Protein AF-A0A958JJ68-F1 (afdb_monomer)

Sequence (465 aa):
MRAERMTPLLAILLGLFVGRVLGQLLVSLWEPSFLPPFEQWQSGTISYPSLLAIQCLLIFAGAHVLRRAQAQSLPKRPLWGYGLVLLSSVYAACTLLRAISYLAYLHGIIATPVMPAWVPIPFHFVIAGFILVTGQLLLRCERRTLSLLPLLFLLHGCALPSYYLETQTSLAPATNRFVTEEHFSLPTADRILLRGRVYRPMFKEKVPSILIRAPFPDGPKTEAMVQGIGRLWARRGYAVVVQGTRGTLGSEGSVDELFVHERADGLSLLAWVEQQPFYNGRLFTWGGSYFAYTQWALADDPRIDGMISQIGSDDFYPVLHPGNTFALESGLFWALRRGWTLPPPQTVAAEAAQWPTIPTAAASFLEEWKHHRTDETYWQKRRAIPASESAAPALIMGGWFDPFLEQQIAQYRQLRASSVARVSRNSRLVVGPWTHAASVAMPEGVLPRSYRIASIQPAIEWFAM

Mean predicted aligned error: 15.81 Å

Secondary structure (DSSP, 8-state):
--HHHHHHHHHHHHHHHHHHHHHHHHHHHH--TTS--GGGTS-SSS-HHHHHHHHHHHHHHHHHHHHHHHTT-PPP-HHHHHHHHHHHHHHHHHHHHHHHHHHHHHTTSSSS-SS-----HHHHHHHHHHHHHHHHHHHT--S-----HHHHHHHHTTTHHHHHHHHHHTPPP----EEEEEEEEEE-TT--EEEEEEEEESS-SSEEEEEEEE---SSHHHHHHHHHHHHHHHTTT-EEEEEE-TTSTT-SS-TTSTTTSHHHHHHHHHHHHHTSTTEEEEEEEEEETHHHHHHHTTTT-TT--EEEEES--S-SHHHHSGGGS--HHHHHHHHHHTT-----HHHHHHHHTTTTPPPGGGHHHHHHHHHTTT-HHHHHTT----GGG-SS-EEEEEETT-TTHHHHHHHHHHHHH-S-HHHHHH-EEEEESEETTEE---GGG--PPPHHHHTHHHHHHHHH-

Solvent-accessible surface area (backbone atoms only — not comparable to full-atom values): 25166 Å² total; per-residue (Å²): 141,55,68,80,60,49,48,58,51,47,50,51,35,50,48,54,52,50,52,48,54,51,49,48,52,50,31,70,76,63,62,50,89,92,53,78,62,56,74,61,72,40,62,75,85,61,57,65,70,61,50,50,52,52,49,51,51,51,51,52,54,48,52,53,52,50,52,29,49,73,68,70,63,63,66,80,37,54,72,61,10,53,51,30,38,51,51,19,52,54,52,39,48,52,51,47,52,35,49,52,29,43,48,33,28,78,69,65,76,34,98,66,37,63,76,74,64,60,55,60,64,72,58,54,49,39,52,24,49,43,39,31,54,52,10,44,60,21,50,66,67,87,71,94,75,82,72,62,64,74,60,57,51,71,74,54,67,85,57,50,77,62,52,50,55,31,68,75,51,79,44,79,74,72,75,47,58,58,48,74,50,80,66,49,76,45,72,41,98,88,67,42,43,36,16,26,37,39,20,33,31,68,90,52,72,53,28,41,32,36,42,32,54,39,87,50,57,75,47,74,68,50,52,52,49,53,50,50,54,28,52,60,44,7,21,70,55,22,32,22,40,41,31,17,35,52,40,6,53,82,10,39,73,57,67,83,58,67,60,54,52,40,38,66,53,45,52,51,48,53,60,52,50,71,71,37,82,41,47,59,89,45,31,30,34,47,34,47,34,69,29,13,27,48,44,21,32,48,25,58,40,73,74,36,68,31,35,38,33,22,57,34,46,36,55,59,62,58,61,40,23,54,94,81,39,77,35,60,69,58,49,49,56,57,47,45,68,75,75,48,82,71,67,58,72,68,50,51,51,54,42,64,72,54,72,86,63,78,63,76,87,54,39,70,62,52,46,49,54,59,72,45,66,83,37,60,74,66,49,59,52,37,44,34,40,52,46,66,59,35,52,29,22,37,43,37,37,35,18,79,66,21,81,37,32,70,57,44,52,50,37,50,52,31,26,52,66,31,88,50,63,66,18,25,71,62,39,45,78,47,77,44,77,17,30,80,89,32,61,40,84,41,83,95,74,47,69,54,79,43,40,79,60,62,57,49,50,62,50,53,58,56,77,72,109

Structure (mmCIF, N/CA/C/O backbone):
data_AF-A0A958JJ68-F1
#
_entry.id   AF-A0A958JJ68-F1
#
loop_
_atom_site.group_PDB
_atom_site.id
_atom_site.type_symbol
_atom_site.label_atom_id
_atom_site.label_alt_id
_atom_site.label_comp_id
_atom_site.label_asym_id
_atom_site.label_entity_id
_atom_site.label_seq_id
_atom_site.pdbx_PDB_ins_code
_atom_site.Cartn_x
_atom_site.Cartn_y
_atom_site.Cartn_z
_atom_site.occupancy
_atom_site.B_iso_or_equiv
_atom_site.auth_seq_id
_atom_site.auth_comp_id
_atom_site.auth_asym_id
_atom_site.auth_atom_id
_atom_site.pdbx_PDB_model_num
ATOM 1 N N . MET A 1 1 ? -28.929 12.056 48.477 1.00 45.56 1 MET A N 1
ATOM 2 C CA . MET A 1 1 ? -29.193 11.456 47.144 1.00 45.56 1 MET A CA 1
ATOM 3 C C . MET A 1 1 ? -28.007 11.494 46.144 1.00 45.56 1 MET A C 1
ATOM 5 O O . MET A 1 1 ? -28.254 11.453 44.945 1.00 45.56 1 MET A O 1
ATOM 9 N N . ARG A 1 2 ? -26.716 11.567 46.541 1.00 60.00 2 ARG A N 1
ATOM 10 C CA . ARG A 1 2 ? -25.587 11.637 45.562 1.00 60.00 2 ARG A CA 1
ATOM 11 C C . ARG A 1 2 ? -24.499 10.572 45.698 1.00 60.00 2 ARG A C 1
ATOM 13 O O . ARG A 1 2 ? -24.032 10.094 44.669 1.00 60.00 2 ARG A O 1
ATOM 20 N N . ALA A 1 3 ? -24.152 10.144 46.915 1.00 59.25 3 ALA A N 1
ATOM 21 C CA . ALA A 1 3 ? -23.229 9.019 47.115 1.00 59.25 3 ALA A CA 1
ATOM 22 C C . ALA A 1 3 ? -23.737 7.738 46.420 1.00 59.25 3 ALA A C 1
ATOM 24 O O . ALA A 1 3 ? -22.966 7.043 45.769 1.00 59.25 3 ALA A O 1
ATOM 25 N N . GLU A 1 4 ? -25.054 7.509 46.438 1.00 67.25 4 GLU A N 1
ATOM 26 C CA . GLU A 1 4 ? -25.721 6.381 45.768 1.00 67.25 4 GLU A CA 1
ATOM 27 C C . GLU A 1 4 ? -25.510 6.331 44.250 1.00 67.25 4 GLU A C 1
ATOM 29 O O . GLU A 1 4 ? -25.538 5.248 43.685 1.00 67.25 4 GLU A O 1
ATOM 34 N N . ARG A 1 5 ? -25.277 7.468 43.573 1.00 75.75 5 ARG A N 1
ATOM 35 C CA . ARG A 1 5 ? -25.001 7.501 42.120 1.00 75.75 5 ARG A CA 1
ATOM 36 C C . ARG A 1 5 ? -23.510 7.450 41.799 1.00 75.75 5 ARG A C 1
ATOM 38 O O . ARG A 1 5 ? -23.117 6.952 40.749 1.00 75.75 5 ARG A O 1
ATOM 45 N N . MET A 1 6 ? -22.678 7.961 42.701 1.00 81.00 6 MET A N 1
ATOM 46 C CA . MET A 1 6 ? -21.228 8.013 42.521 1.00 81.00 6 MET A CA 1
ATOM 47 C C . MET A 1 6 ? -20.557 6.668 42.797 1.00 81.00 6 MET A C 1
ATOM 49 O O . MET A 1 6 ? -19.615 6.313 42.099 1.00 81.00 6 MET A O 1
ATOM 53 N N . THR A 1 7 ? -21.053 5.903 43.771 1.00 86.56 7 THR A N 1
ATOM 54 C CA . THR A 1 7 ? -20.504 4.581 44.102 1.00 86.56 7 THR A CA 1
ATOM 55 C C . THR A 1 7 ? -20.649 3.573 42.947 1.00 86.56 7 THR A C 1
ATOM 57 O O . THR A 1 7 ? -19.645 2.947 42.605 1.00 86.56 7 THR A O 1
ATOM 60 N N . PRO A 1 8 ? -21.809 3.445 42.264 1.00 88.62 8 PRO A N 1
ATOM 61 C CA . PRO A 1 8 ? -21.924 2.623 41.056 1.00 88.62 8 PRO A CA 1
ATOM 62 C C . PRO A 1 8 ? -21.029 3.104 39.912 1.00 88.62 8 PRO A C 1
ATOM 64 O O . PRO A 1 8 ? -20.404 2.291 39.240 1.00 88.62 8 PRO A O 1
ATOM 67 N N . LEU A 1 9 ? -20.911 4.421 39.710 1.00 87.88 9 LEU A N 1
ATOM 68 C CA . LEU A 1 9 ? -20.025 4.976 38.685 1.00 87.88 9 LEU A CA 1
ATOM 69 C C . LEU A 1 9 ? -18.552 4.639 38.967 1.00 87.88 9 LEU A C 1
ATOM 71 O O . LEU A 1 9 ? -17.822 4.256 38.058 1.00 87.88 9 LEU A O 1
ATOM 75 N N . LEU A 1 10 ? -18.127 4.729 40.230 1.00 89.81 10 LEU A N 1
ATOM 76 C CA . LEU A 1 10 ? -16.787 4.337 40.662 1.00 89.81 10 LEU A CA 1
ATOM 77 C C . LEU A 1 10 ? -16.531 2.842 40.409 1.00 89.81 10 LEU A C 1
ATOM 79 O O . LEU A 1 10 ? -15.441 2.480 39.971 1.00 89.81 10 LEU A O 1
ATOM 83 N N . ALA A 1 11 ? -17.540 1.990 40.627 1.00 92.69 11 ALA A N 1
ATOM 84 C CA . ALA A 1 11 ? -17.468 0.562 40.321 1.00 92.69 11 ALA A CA 1
ATOM 85 C C . ALA A 1 11 ? -17.320 0.295 38.815 1.00 92.69 11 ALA A C 1
ATOM 87 O O . ALA A 1 11 ? -16.471 -0.503 38.427 1.00 92.69 11 ALA A O 1
ATOM 88 N N . ILE A 1 12 ? -18.081 0.998 37.967 1.00 93.12 12 ILE A N 1
ATOM 89 C CA . ILE A 1 12 ? -17.973 0.893 36.502 1.00 93.12 12 ILE A CA 1
ATOM 90 C C . ILE A 1 12 ? -16.572 1.306 36.037 1.00 93.12 12 ILE A C 1
ATOM 92 O O . ILE A 1 12 ? -15.934 0.577 35.282 1.00 93.12 12 ILE A O 1
ATOM 96 N N . LEU A 1 13 ? -16.067 2.448 36.509 1.00 92.44 13 LEU A N 1
ATOM 97 C CA . LEU A 1 13 ? -14.740 2.950 36.137 1.00 92.44 13 LEU A CA 1
ATOM 98 C C . LEU A 1 13 ? -13.621 1.999 36.585 1.00 92.44 13 LEU A C 1
ATOM 100 O O . LEU A 1 13 ? -12.697 1.738 35.814 1.00 92.44 13 LEU A O 1
ATOM 104 N N . LEU A 1 14 ? -13.723 1.437 37.795 1.00 93.31 14 LEU A N 1
ATOM 105 C CA . LEU A 1 14 ? -12.786 0.420 38.271 1.00 93.31 14 LEU A CA 1
ATOM 106 C C . LEU A 1 14 ? -12.868 -0.857 37.425 1.00 93.31 14 LEU A C 1
ATOM 108 O O . LEU A 1 14 ? -11.832 -1.395 37.048 1.00 93.31 14 LEU A O 1
ATOM 112 N N . GLY A 1 15 ? -14.075 -1.310 37.080 1.00 94.12 15 GLY A N 1
ATOM 113 C CA . GLY A 1 15 ? -14.291 -2.473 36.219 1.00 94.12 15 GLY A CA 1
ATOM 114 C C . GLY A 1 15 ? -13.683 -2.298 34.827 1.00 94.12 15 GLY A 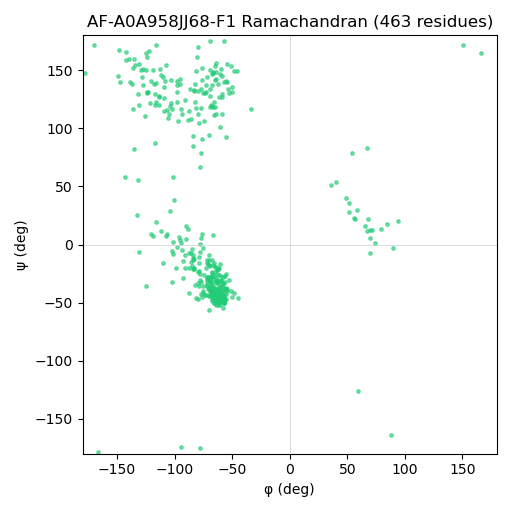C 1
ATOM 115 O O . GLY A 1 15 ? -12.995 -3.193 34.345 1.00 94.12 15 GLY A O 1
ATOM 116 N N . LEU A 1 16 ? -13.848 -1.122 34.213 1.00 91.75 16 LEU A N 1
ATOM 117 C CA . LEU A 1 16 ? -13.210 -0.782 32.936 1.00 91.75 16 LEU A CA 1
ATOM 118 C C . LEU A 1 16 ? -11.679 -0.785 33.039 1.00 91.75 16 LEU A C 1
ATOM 120 O O . LEU A 1 16 ? -11.002 -1.268 32.132 1.00 91.75 16 LEU A O 1
ATOM 124 N N . PHE A 1 17 ? -11.123 -0.279 34.144 1.00 91.56 17 PHE A N 1
ATOM 125 C CA . PHE A 1 17 ? -9.679 -0.296 34.371 1.00 91.56 17 PHE A CA 1
ATOM 126 C C . PHE A 1 17 ? -9.143 -1.721 34.566 1.00 91.56 17 PHE A C 1
ATOM 128 O O . PHE A 1 17 ? -8.154 -2.088 33.936 1.00 91.56 17 PHE A O 1
ATOM 135 N N . VAL A 1 18 ? -9.825 -2.550 35.363 1.00 94.12 18 VAL A N 1
ATOM 136 C CA . VAL A 1 18 ? -9.480 -3.970 35.550 1.00 94.12 18 VAL A CA 1
ATOM 137 C C . VAL A 1 18 ? -9.573 -4.728 34.228 1.00 94.12 18 VAL A C 1
ATOM 139 O O . VAL A 1 18 ? -8.619 -5.402 33.852 1.00 94.12 18 VAL A O 1
ATOM 142 N N . GLY A 1 19 ? -10.673 -4.573 33.486 1.00 91.94 19 GLY A N 1
ATOM 143 C CA . GLY A 1 19 ? -10.859 -5.208 32.180 1.00 91.94 19 GLY A CA 1
ATOM 144 C C . GLY A 1 19 ? -9.754 -4.833 31.194 1.00 91.94 19 GLY A C 1
ATOM 145 O O . GLY A 1 19 ? -9.246 -5.690 30.477 1.00 91.94 19 GLY A O 1
ATOM 146 N N . ARG A 1 20 ? -9.296 -3.577 31.223 1.00 89.25 20 ARG A N 1
ATOM 147 C CA . ARG A 1 20 ? -8.135 -3.145 30.441 1.00 89.25 20 ARG A CA 1
ATOM 148 C C . ARG A 1 20 ? -6.859 -3.865 30.849 1.00 89.25 20 ARG A C 1
ATOM 150 O O . ARG A 1 20 ? -6.148 -4.330 29.969 1.00 89.25 20 ARG A O 1
ATOM 157 N N . VAL A 1 21 ? -6.542 -3.931 32.143 1.00 91.31 21 VAL A N 1
ATOM 158 C CA . VAL A 1 21 ? -5.315 -4.585 32.640 1.00 91.31 21 VAL A CA 1
ATOM 159 C C . VAL A 1 21 ? -5.327 -6.081 32.318 1.00 91.31 21 VAL A C 1
ATOM 161 O O . VAL A 1 21 ? -4.317 -6.614 31.867 1.00 91.31 21 VAL A O 1
ATOM 164 N N . LEU A 1 22 ? -6.484 -6.736 32.448 1.00 91.62 22 LEU A N 1
ATOM 165 C CA . LEU A 1 22 ? -6.674 -8.121 32.012 1.00 91.62 22 LEU A CA 1
ATOM 166 C C . LEU A 1 22 ? -6.491 -8.273 30.500 1.00 91.62 22 LEU A C 1
ATOM 168 O O . LEU A 1 22 ? -5.829 -9.209 30.073 1.00 91.62 22 LEU A O 1
ATOM 172 N N . GLY A 1 23 ? -7.006 -7.337 29.699 1.00 87.50 23 GLY A N 1
ATOM 173 C CA . GLY A 1 23 ? -6.764 -7.296 28.256 1.00 87.50 23 GLY A CA 1
ATOM 174 C C . GLY A 1 23 ? -5.277 -7.178 27.913 1.00 87.50 23 GLY A C 1
ATOM 175 O O . GLY A 1 23 ? -4.795 -7.913 27.059 1.00 87.50 23 GLY A O 1
ATOM 176 N N . GLN A 1 24 ? -4.522 -6.334 28.629 1.00 87.75 24 GLN A N 1
ATOM 177 C CA . GLN A 1 24 ? -3.066 -6.239 28.456 1.00 87.75 24 GLN A CA 1
ATOM 178 C C . GLN A 1 24 ? -2.367 -7.558 28.768 1.00 87.75 24 GLN A C 1
ATOM 180 O O . GLN A 1 24 ? -1.518 -7.987 27.993 1.00 87.75 24 GLN A O 1
ATOM 185 N N . LEU A 1 25 ? -2.729 -8.188 29.888 1.00 87.81 25 LEU A N 1
ATOM 186 C CA . LEU A 1 25 ? -2.141 -9.456 30.308 1.00 87.81 25 LEU A CA 1
ATOM 187 C C . LEU A 1 25 ? -2.454 -10.557 29.293 1.00 87.81 25 LEU A C 1
ATOM 189 O O . LEU A 1 25 ? -1.565 -11.294 28.879 1.00 87.81 25 LEU A O 1
ATOM 193 N N . LEU A 1 26 ? -3.703 -10.616 28.837 1.00 83.19 26 LEU A N 1
ATOM 194 C CA . LEU A 1 26 ? -4.167 -11.596 27.870 1.00 83.19 26 LEU A CA 1
ATOM 195 C C . LEU A 1 26 ? -3.440 -11.449 26.528 1.00 83.19 26 LEU A C 1
ATOM 197 O O . LEU A 1 26 ? -2.967 -12.440 25.980 1.00 83.19 26 LEU A O 1
ATOM 201 N N . VAL A 1 27 ? -3.287 -10.219 26.032 1.00 80.31 27 VAL A N 1
ATOM 202 C CA . VAL A 1 27 ? -2.521 -9.955 24.806 1.00 80.31 27 VAL A CA 1
ATOM 203 C C . VAL A 1 27 ? -1.039 -10.264 25.002 1.00 80.31 27 VAL A C 1
ATOM 205 O O . VAL A 1 27 ? -0.438 -10.832 24.102 1.00 80.31 27 VAL A O 1
ATOM 208 N N . SER A 1 28 ? -0.463 -9.971 26.173 1.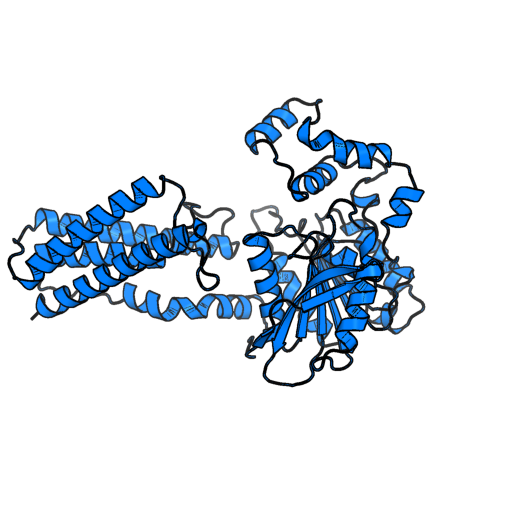00 82.38 28 SER A N 1
ATOM 209 C CA . SER A 1 28 ? 0.954 -10.257 26.448 1.00 82.38 28 SER A CA 1
ATOM 210 C C . SER A 1 28 ? 1.292 -11.748 26.537 1.00 82.38 28 SER A C 1
ATOM 212 O O . SER A 1 28 ? 2.449 -12.112 26.367 1.00 82.38 28 SER A O 1
ATOM 214 N N . LEU A 1 29 ? 0.307 -12.596 26.849 1.00 81.06 29 LEU A N 1
ATOM 215 C CA . LEU A 1 29 ? 0.510 -14.033 27.052 1.00 81.06 29 LEU A CA 1
ATOM 216 C C . LEU A 1 29 ? 0.065 -14.881 25.857 1.00 81.06 29 LEU A C 1
ATOM 218 O O . LEU A 1 29 ? 0.639 -15.943 25.634 1.00 81.06 29 LEU A O 1
ATOM 222 N N . TRP A 1 30 ? -0.968 -14.449 25.124 1.00 73.81 30 TRP A N 1
ATOM 223 C CA . TRP A 1 30 ? -1.635 -15.282 24.114 1.00 73.81 30 TRP A CA 1
ATOM 224 C C . TRP A 1 30 ? -1.834 -14.618 22.751 1.00 73.81 30 TRP A C 1
ATOM 226 O O . TRP A 1 30 ? -2.307 -15.298 21.847 1.00 73.81 30 TRP A O 1
ATOM 236 N N . GLU A 1 31 ? -1.529 -13.324 22.603 1.00 76.75 31 GLU A N 1
ATOM 237 C CA . GLU A 1 31 ? -1.588 -12.588 21.325 1.00 76.75 31 GLU A CA 1
ATOM 238 C C . GLU A 1 31 ? -2.805 -12.932 20.429 1.00 76.75 31 GLU A C 1
ATOM 240 O O . GLU A 1 31 ? -2.652 -13.310 19.265 1.00 76.75 31 GLU A O 1
ATOM 245 N N . PRO A 1 32 ? -4.050 -12.843 20.935 1.00 68.81 32 PRO A N 1
ATOM 246 C CA . PRO A 1 32 ? -5.212 -13.264 20.164 1.00 68.81 32 PRO A CA 1
ATOM 247 C C . PRO A 1 32 ? -5.448 -12.349 18.956 1.00 68.81 32 PRO A C 1
ATOM 249 O O . PRO A 1 32 ? -5.457 -11.123 19.071 1.00 68.81 32 PRO A O 1
ATOM 252 N N . SER A 1 33 ? -5.758 -12.953 17.811 1.00 63.94 33 SER A N 1
ATOM 253 C CA . SER A 1 33 ? -5.893 -12.274 16.513 1.00 63.94 33 SER A CA 1
ATOM 254 C C . SER A 1 33 ? -6.987 -11.199 16.438 1.00 63.94 33 SER A C 1
ATOM 256 O O . SER A 1 33 ? -6.935 -10.329 15.569 1.00 63.94 33 SER A O 1
ATOM 258 N N . PHE A 1 34 ? -7.977 -11.226 17.335 1.00 77.88 34 PHE A N 1
ATOM 259 C CA . PHE A 1 34 ? -9.059 -10.235 17.383 1.00 77.88 34 PHE A CA 1
ATOM 260 C C . PHE A 1 34 ? -8.730 -8.992 18.228 1.00 77.88 34 PHE A C 1
ATOM 262 O O . PHE A 1 34 ? -9.517 -8.042 18.234 1.00 77.88 34 PHE A O 1
ATOM 269 N N . LEU A 1 35 ? -7.604 -8.977 18.954 1.00 72.56 35 LEU A N 1
ATOM 270 C CA . LEU A 1 35 ? -7.150 -7.820 19.728 1.00 72.56 35 LEU A CA 1
ATOM 271 C C . LEU A 1 35 ? -5.944 -7.141 19.062 1.00 72.56 35 LEU A C 1
ATOM 273 O O . LEU A 1 35 ? -5.186 -7.785 18.341 1.00 72.56 35 LEU A O 1
ATOM 277 N N . PRO A 1 36 ? -5.731 -5.835 19.309 1.00 64.44 36 PRO A N 1
ATOM 278 C CA . PRO A 1 36 ? -4.521 -5.158 18.858 1.00 64.44 36 PRO A CA 1
ATOM 279 C C . PRO A 1 36 ? -3.248 -5.790 19.451 1.00 64.44 36 PRO A C 1
ATOM 281 O O . PRO A 1 36 ? -3.301 -6.272 20.586 1.00 64.44 36 PRO A O 1
ATOM 284 N N . PRO A 1 37 ? -2.102 -5.723 18.748 1.00 73.12 37 PRO A N 1
ATOM 285 C CA . PRO A 1 37 ? -0.825 -6.249 19.232 1.00 73.12 37 PRO A CA 1
ATOM 286 C C . PRO A 1 37 ? -0.330 -5.485 20.467 1.00 73.12 37 PRO A C 1
ATOM 288 O O . PRO A 1 37 ? -0.684 -4.317 20.670 1.00 73.12 37 PRO A O 1
ATOM 291 N N . PHE A 1 38 ? 0.475 -6.142 21.305 1.00 73.75 38 PHE A N 1
ATOM 292 C CA . PHE A 1 38 ? 0.817 -5.686 22.657 1.00 73.75 38 PHE A CA 1
ATOM 293 C C . PHE A 1 38 ? 1.445 -4.281 22.713 1.00 73.75 38 PHE A C 1
ATOM 295 O O . PHE A 1 38 ? 1.180 -3.509 23.639 1.00 73.75 38 PHE A O 1
ATOM 302 N N . GLU A 1 39 ? 2.202 -3.892 21.690 1.00 70.75 39 GLU A N 1
ATOM 303 C CA . GLU A 1 39 ? 2.829 -2.571 21.567 1.00 70.75 39 GLU A CA 1
ATOM 304 C C . GLU A 1 39 ? 1.802 -1.435 21.494 1.00 70.75 39 GLU A C 1
ATOM 306 O O . GLU A 1 39 ? 2.120 -0.294 21.812 1.00 70.75 39 GLU A O 1
ATOM 311 N N . GLN A 1 40 ? 0.553 -1.723 21.113 1.00 69.75 40 GLN A N 1
ATOM 312 C CA . GLN A 1 40 ? -0.532 -0.737 21.104 1.00 69.75 40 GLN A CA 1
ATOM 313 C C . GLN A 1 40 ? -1.213 -0.583 22.471 1.00 69.75 40 GLN A C 1
ATOM 315 O O . GLN A 1 40 ? -1.986 0.354 22.682 1.00 69.75 40 GLN A O 1
ATOM 320 N N . TRP A 1 41 ? 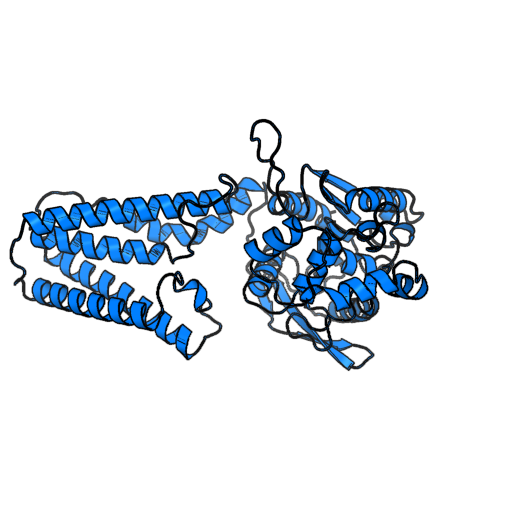-0.933 -1.475 23.421 1.00 72.38 41 TRP A N 1
ATOM 321 C CA . TRP A 1 41 ? -1.547 -1.465 24.747 1.00 72.38 41 TRP A CA 1
ATOM 322 C C . TRP A 1 41 ? -0.738 -0.689 25.792 1.00 72.38 41 TRP A C 1
ATOM 324 O O . TRP A 1 41 ? -1.270 -0.366 26.865 1.00 72.38 41 TRP A O 1
ATOM 334 N N . GLN A 1 42 ? 0.525 -0.367 25.505 1.00 70.44 42 GLN A N 1
ATOM 335 C CA . GLN A 1 42 ? 1.422 0.361 26.400 1.00 70.44 42 GLN A CA 1
ATOM 336 C C . GLN A 1 42 ? 2.334 1.343 25.652 1.00 70.44 42 GLN A C 1
ATOM 338 O O . GLN A 1 42 ? 2.583 1.192 24.467 1.00 70.44 42 GLN A O 1
ATOM 343 N N . SER A 1 43 ? 2.868 2.340 26.365 1.00 65.56 43 SER A N 1
ATOM 344 C CA . SER A 1 43 ? 3.746 3.363 25.779 1.00 65.56 43 SER A CA 1
ATOM 345 C C . SER A 1 43 ? 5.193 2.911 25.562 1.00 65.56 43 SER A C 1
ATOM 347 O O . SER A 1 43 ? 5.951 3.631 24.918 1.00 65.56 43 SER A O 1
ATOM 349 N N . GLY A 1 44 ? 5.613 1.804 26.188 1.00 64.31 44 GLY A N 1
ATOM 350 C CA . GLY A 1 44 ? 7.015 1.368 26.236 1.00 64.31 44 GLY A CA 1
ATOM 351 C C . GLY A 1 44 ? 7.937 2.248 27.097 1.00 64.31 44 GLY A C 1
ATOM 352 O O . GLY A 1 44 ? 9.139 2.024 27.122 1.00 64.31 44 GLY A O 1
ATOM 353 N N . THR A 1 45 ? 7.404 3.249 27.812 1.00 67.12 45 THR A N 1
ATOM 354 C CA . THR A 1 45 ? 8.204 4.186 28.636 1.00 67.12 45 THR A CA 1
ATOM 355 C C . THR A 1 45 ? 8.768 3.537 29.900 1.00 67.12 45 THR A C 1
ATOM 357 O O . THR A 1 45 ? 9.811 3.946 30.397 1.00 67.12 45 THR A O 1
ATOM 360 N N . ILE A 1 46 ? 8.064 2.541 30.435 1.00 71.94 46 ILE A N 1
ATOM 361 C CA . ILE A 1 46 ? 8.502 1.711 31.558 1.00 71.94 46 ILE A CA 1
ATOM 362 C C . ILE A 1 46 ? 8.305 0.246 31.180 1.00 71.94 46 ILE A C 1
ATOM 364 O O . ILE A 1 46 ? 7.460 -0.064 30.337 1.00 71.94 46 ILE A O 1
ATOM 368 N N . SER A 1 47 ? 9.071 -0.654 31.798 1.00 77.25 47 SER A N 1
ATOM 369 C CA . SER A 1 47 ? 8.940 -2.088 31.540 1.00 77.25 47 SER A CA 1
ATOM 370 C C . SER A 1 47 ? 7.531 -2.577 31.890 1.00 77.25 47 SER A C 1
ATOM 372 O O . SER A 1 47 ? 6.896 -2.083 32.831 1.00 77.25 47 SER A O 1
ATOM 374 N N . TYR A 1 48 ? 7.036 -3.569 31.148 1.00 81.69 48 TYR A N 1
ATOM 375 C CA . TYR A 1 48 ? 5.698 -4.096 31.398 1.00 81.69 48 TYR A CA 1
ATOM 376 C C . TYR A 1 48 ? 5.518 -4.671 32.815 1.00 81.69 48 TYR A C 1
ATOM 378 O O . TYR A 1 48 ? 4.506 -4.346 33.432 1.00 81.69 48 TYR A O 1
ATOM 386 N N . PRO A 1 49 ? 6.474 -5.420 33.404 1.00 83.50 49 PRO A N 1
ATOM 387 C CA . PRO A 1 49 ? 6.344 -5.879 34.788 1.00 83.50 49 PRO A CA 1
ATOM 388 C C . PRO A 1 49 ? 6.188 -4.729 35.792 1.00 83.50 49 PRO A C 1
ATOM 390 O O . PRO A 1 49 ? 5.342 -4.793 36.684 1.00 83.50 49 PRO A O 1
ATOM 393 N N . SER A 1 50 ? 6.946 -3.641 35.623 1.00 81.50 50 SER A N 1
ATOM 394 C CA . SER A 1 50 ? 6.815 -2.449 36.468 1.00 81.50 50 SER A CA 1
ATOM 395 C C . SER A 1 50 ? 5.474 -1.745 36.252 1.00 81.50 50 SER A C 1
ATOM 397 O O . SER A 1 50 ? 4.823 -1.344 37.216 1.00 81.50 50 SER A O 1
ATOM 399 N N . LEU A 1 51 ? 5.025 -1.634 34.998 1.00 83.12 51 LEU A N 1
ATOM 400 C CA . LEU A 1 51 ? 3.713 -1.084 34.662 1.00 83.12 51 LEU A CA 1
ATOM 401 C C . LEU A 1 51 ? 2.581 -1.908 35.290 1.00 83.12 51 LEU A C 1
ATOM 403 O O . LEU A 1 51 ? 1.668 -1.330 35.877 1.00 83.12 51 LEU A O 1
ATOM 407 N N . LEU A 1 52 ? 2.650 -3.235 35.197 1.00 89.06 52 LEU A N 1
ATOM 408 C CA . LEU A 1 52 ? 1.675 -4.156 35.774 1.00 89.06 52 LEU A CA 1
ATOM 409 C C . LEU A 1 52 ? 1.650 -4.048 37.302 1.00 89.06 52 LEU A C 1
ATOM 411 O O . LEU A 1 52 ? 0.573 -3.951 37.883 1.00 89.06 52 LEU A O 1
ATOM 415 N N . ALA A 1 53 ? 2.811 -3.976 37.960 1.00 89.81 53 ALA A N 1
ATOM 416 C CA . ALA A 1 53 ? 2.886 -3.775 39.407 1.00 89.81 53 ALA A CA 1
ATOM 417 C C . ALA A 1 53 ? 2.190 -2.471 39.841 1.00 89.81 53 ALA A C 1
ATOM 419 O O . ALA A 1 53 ? 1.371 -2.476 40.762 1.00 89.81 53 ALA A O 1
ATOM 420 N N . ILE A 1 54 ? 2.444 -1.365 39.131 1.00 88.06 54 ILE A N 1
ATOM 421 C CA . ILE A 1 54 ? 1.768 -0.080 39.372 1.00 88.06 54 ILE A CA 1
ATOM 422 C C . ILE A 1 54 ? 0.256 -0.214 39.154 1.00 88.06 54 ILE A C 1
ATOM 424 O O . ILE A 1 54 ? -0.534 0.275 39.959 1.00 88.06 54 ILE A O 1
ATOM 428 N N . GLN A 1 55 ? -0.170 -0.893 38.091 1.00 91.56 55 GLN A N 1
ATOM 429 C CA . GLN A 1 55 ? -1.586 -1.108 37.797 1.00 91.56 55 GLN A CA 1
ATOM 430 C C . GLN A 1 55 ? -2.286 -1.942 38.872 1.00 91.56 55 GLN A C 1
ATOM 432 O O . GLN A 1 55 ? -3.378 -1.572 39.297 1.00 91.56 55 GLN A O 1
ATOM 437 N N . CYS A 1 56 ? -1.654 -3.006 39.367 1.00 93.56 56 CYS A N 1
ATOM 438 C CA . CYS A 1 56 ? -2.165 -3.811 40.475 1.00 93.56 56 CYS A CA 1
ATOM 439 C C . CYS A 1 56 ? -2.311 -2.980 41.758 1.00 93.56 56 CYS A C 1
ATOM 441 O O . CYS A 1 56 ? -3.342 -3.064 42.426 1.00 93.56 56 CYS A O 1
ATOM 443 N N . LEU A 1 57 ? -1.334 -2.120 42.070 1.00 92.88 57 LEU A N 1
ATOM 444 C CA . LEU A 1 57 ? -1.422 -1.190 43.202 1.00 92.88 57 LEU A CA 1
ATOM 445 C C . LEU A 1 57 ? -2.587 -0.203 43.042 1.00 92.88 57 LEU A C 1
ATOM 447 O O . LEU A 1 57 ? -3.328 0.036 43.996 1.00 92.88 57 LEU A O 1
ATOM 451 N N . LEU A 1 58 ? -2.788 0.337 41.836 1.00 89.38 58 LEU A N 1
ATOM 452 C CA . LEU A 1 58 ? -3.907 1.233 41.533 1.00 89.38 58 LEU A CA 1
ATOM 453 C C . LEU A 1 58 ? -5.262 0.519 41.627 1.00 89.38 58 LEU A C 1
ATOM 455 O O . LEU A 1 58 ? -6.204 1.090 42.175 1.00 89.38 58 LEU A O 1
ATOM 459 N N . ILE A 1 59 ? -5.363 -0.727 41.152 1.00 93.69 59 ILE A N 1
ATOM 460 C CA . ILE A 1 59 ? -6.569 -1.558 41.296 1.00 93.69 59 ILE A CA 1
ATOM 461 C C . ILE A 1 59 ? -6.861 -1.804 42.777 1.00 93.69 59 ILE A C 1
ATOM 463 O O . ILE A 1 59 ? -7.994 -1.605 43.210 1.00 93.69 59 ILE A O 1
ATOM 467 N N . PHE A 1 60 ? -5.854 -2.180 43.570 1.00 94.88 60 PHE A N 1
ATOM 468 C CA . PHE A 1 60 ? -6.013 -2.412 45.006 1.00 94.88 60 PHE A CA 1
ATOM 469 C C . PHE A 1 60 ? -6.473 -1.146 45.740 1.00 94.88 60 PHE A C 1
ATOM 471 O O . PHE A 1 60 ? -7.454 -1.172 46.489 1.00 94.88 60 PHE A O 1
ATOM 478 N N . ALA A 1 61 ? -5.812 -0.013 45.483 1.00 89.38 61 ALA A N 1
ATOM 479 C CA . ALA A 1 61 ? -6.206 1.275 46.039 1.00 89.38 61 ALA A CA 1
ATOM 480 C C . ALA A 1 61 ? -7.639 1.646 45.626 1.00 89.38 61 ALA A C 1
ATOM 482 O O . ALA A 1 61 ? -8.437 2.072 46.464 1.00 89.38 61 ALA A O 1
ATOM 483 N N . GLY A 1 62 ? -7.991 1.430 44.356 1.00 90.50 62 GLY A N 1
ATOM 484 C CA . GLY A 1 62 ? -9.317 1.722 43.830 1.00 90.50 62 GLY A CA 1
ATOM 485 C C . GLY A 1 62 ? -10.414 0.850 44.442 1.00 90.50 62 GLY A C 1
ATOM 486 O O . GLY A 1 62 ? -11.457 1.366 44.846 1.00 90.50 62 GLY A O 1
ATOM 487 N N . ALA A 1 63 ? -10.157 -0.449 44.601 1.00 94.56 63 ALA A N 1
ATOM 488 C CA . ALA A 1 63 ? -11.053 -1.386 45.272 1.00 94.56 63 ALA A CA 1
ATOM 489 C C . ALA A 1 63 ? -11.260 -1.015 46.748 1.00 94.56 63 ALA A C 1
ATOM 491 O O . ALA A 1 63 ? -12.384 -1.057 47.250 1.00 94.56 63 ALA A O 1
ATOM 492 N N . HIS A 1 64 ? -10.205 -0.578 47.443 1.00 93.06 64 HIS A N 1
ATOM 493 C CA . HIS A 1 64 ? -10.307 -0.115 48.829 1.00 93.06 64 HIS A CA 1
ATOM 494 C C . HIS A 1 64 ? -11.161 1.151 48.965 1.00 93.06 64 HIS A C 1
ATOM 496 O O . HIS A 1 64 ? -12.002 1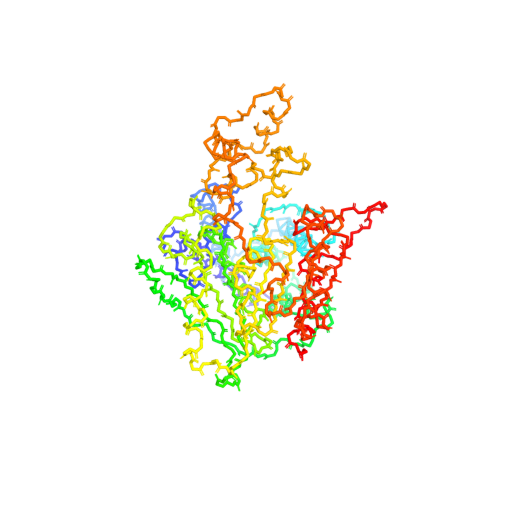.235 49.866 1.00 93.06 64 HIS A O 1
ATOM 502 N N . VAL A 1 65 ? -10.992 2.119 48.057 1.00 90.38 65 VAL A N 1
ATOM 503 C CA . VAL A 1 65 ? -11.840 3.322 48.003 1.00 90.38 65 VAL A CA 1
ATOM 504 C C . VAL A 1 65 ? -13.291 2.942 47.717 1.00 90.38 65 VAL A C 1
ATOM 506 O O . VAL A 1 65 ? -14.178 3.399 48.436 1.00 90.38 65 VAL A O 1
ATOM 509 N N . LEU A 1 66 ? -13.539 2.077 46.728 1.00 92.75 66 LEU A N 1
ATOM 510 C CA . LEU A 1 66 ? -14.882 1.611 46.380 1.00 92.75 66 LEU A CA 1
ATOM 511 C C . LEU A 1 66 ? -15.565 0.911 47.559 1.00 92.75 66 LEU A C 1
ATOM 513 O O . LEU A 1 66 ? -16.697 1.252 47.895 1.00 92.75 66 LEU A O 1
ATOM 517 N N . ARG A 1 67 ? -14.860 0.006 48.244 1.00 93.94 67 ARG A N 1
ATOM 518 C CA . ARG A 1 67 ? -15.377 -0.695 49.426 1.00 93.94 67 ARG A CA 1
ATOM 519 C C . ARG A 1 67 ? -15.744 0.280 50.542 1.00 93.94 67 ARG A C 1
ATOM 521 O O . ARG A 1 67 ? -16.797 0.151 51.163 1.00 93.94 67 ARG A O 1
ATOM 528 N N . ARG A 1 68 ? -14.903 1.289 50.797 1.00 90.81 68 ARG A N 1
ATOM 529 C CA . ARG A 1 68 ? -15.209 2.329 51.792 1.00 90.81 68 ARG A CA 1
ATOM 530 C C . ARG A 1 68 ? -16.358 3.238 51.364 1.00 90.81 68 ARG A C 1
ATOM 532 O O . ARG A 1 68 ? -17.129 3.654 52.225 1.00 90.81 68 ARG A O 1
ATOM 539 N N . ALA A 1 69 ? -16.500 3.521 50.070 1.00 87.62 69 ALA A N 1
ATOM 540 C CA . ALA A 1 69 ? -17.636 4.261 49.525 1.00 87.62 69 ALA A CA 1
ATOM 541 C C . ALA A 1 69 ? -18.951 3.488 49.703 1.00 87.62 69 ALA A C 1
ATOM 543 O O . ALA A 1 69 ? -19.930 4.061 50.176 1.00 87.62 69 ALA A O 1
ATOM 544 N N . GLN A 1 70 ? -18.956 2.187 49.392 1.00 90.00 70 GLN A N 1
ATOM 545 C CA . GLN A 1 70 ? -20.098 1.285 49.590 1.00 90.00 70 GLN A CA 1
ATOM 546 C C . GLN A 1 70 ? -20.491 1.180 51.067 1.00 90.00 70 GLN A C 1
ATOM 548 O O . GLN A 1 70 ? -21.665 1.299 51.398 1.00 90.00 70 GLN A O 1
ATOM 553 N N . ALA A 1 71 ? -19.506 1.051 51.959 1.00 89.12 71 ALA A N 1
ATOM 554 C CA . ALA A 1 71 ? -19.717 1.034 53.407 1.00 89.12 71 ALA A CA 1
ATOM 555 C C . ALA A 1 71 ? -19.981 2.427 54.017 1.00 89.12 71 ALA A C 1
ATOM 557 O O . ALA A 1 71 ? -19.994 2.558 55.237 1.00 89.12 71 ALA A O 1
ATOM 558 N N . GLN A 1 72 ? -20.104 3.478 53.194 1.00 84.56 72 GLN A N 1
ATOM 559 C CA . GLN A 1 72 ? -20.313 4.870 53.620 1.00 84.56 72 GLN A CA 1
ATOM 560 C C . GLN A 1 72 ? -19.304 5.368 54.679 1.00 84.56 72 GLN A C 1
ATOM 562 O O . GLN A 1 72 ? -19.584 6.272 55.463 1.00 84.56 72 GLN A O 1
ATOM 567 N N . SER A 1 73 ? -18.094 4.805 54.675 1.00 86.38 73 SER A N 1
ATOM 568 C CA . SER A 1 73 ? -17.047 5.024 55.685 1.00 86.38 73 SER A CA 1
ATOM 569 C C . SER A 1 73 ? -15.885 5.885 55.179 1.00 86.38 73 SER A C 1
ATOM 571 O O . SER A 1 73 ? -14.872 6.042 55.864 1.00 86.38 73 SER A O 1
ATOM 573 N N . LEU A 1 74 ? -15.999 6.455 53.973 1.00 84.38 74 LEU A N 1
ATOM 574 C CA . LEU A 1 74 ? -15.012 7.400 53.450 1.00 84.38 74 LEU A CA 1
ATOM 575 C C . LEU A 1 74 ? -15.008 8.696 54.287 1.00 84.38 74 LEU A C 1
ATOM 577 O O . LEU A 1 74 ? -16.042 9.370 54.389 1.00 84.38 74 LEU A O 1
ATOM 581 N N . PRO A 1 75 ? -13.857 9.086 54.870 1.00 81.44 75 PRO A N 1
ATOM 582 C CA . PRO A 1 75 ? -13.769 10.298 55.669 1.00 81.44 75 PRO A CA 1
ATOM 583 C C . PRO A 1 75 ? -13.850 11.538 54.776 1.00 81.44 75 PRO A C 1
ATOM 585 O O . PRO A 1 75 ? -13.292 11.572 53.679 1.00 81.44 75 PRO A O 1
ATOM 588 N N . LYS A 1 76 ? -14.490 12.600 55.275 1.00 83.56 76 LYS A N 1
ATOM 589 C CA . LYS A 1 76 ? -14.461 13.905 54.607 1.00 83.56 76 LYS A CA 1
ATOM 590 C C . LYS A 1 76 ? -13.048 14.479 54.725 1.00 83.56 76 LYS A C 1
ATOM 592 O O . LYS A 1 76 ? -12.563 14.703 55.831 1.00 83.56 76 LYS A O 1
ATOM 597 N N . ARG A 1 77 ? -12.380 14.704 53.594 1.00 85.56 77 ARG A N 1
ATOM 598 C CA . ARG A 1 77 ? -11.011 15.246 53.536 1.00 85.56 77 ARG A CA 1
ATOM 599 C C . ARG A 1 77 ? -10.944 16.323 52.453 1.00 85.56 77 ARG A C 1
ATOM 601 O O . ARG A 1 77 ? -10.543 16.020 51.333 1.00 85.56 77 ARG A O 1
ATOM 608 N N . PRO A 1 78 ? -11.358 17.566 52.751 1.00 76.38 78 PRO A N 1
ATOM 609 C CA . PRO A 1 78 ? -11.589 18.576 51.723 1.00 76.38 78 PRO A CA 1
ATOM 610 C C . PRO A 1 78 ? -10.317 18.996 50.984 1.00 76.38 78 PRO A C 1
ATOM 612 O O . PRO A 1 78 ? -10.352 19.102 49.765 1.00 76.38 78 PRO A O 1
ATOM 615 N N . LEU A 1 79 ? -9.186 19.147 51.682 1.00 79.00 79 LEU A N 1
ATOM 616 C CA . LEU A 1 79 ? -7.896 19.462 51.050 1.00 79.00 79 LEU A CA 1
ATOM 617 C C . LEU A 1 79 ? -7.515 18.417 49.989 1.00 79.00 79 LEU A C 1
ATOM 619 O O . LEU A 1 79 ? -7.257 18.757 48.837 1.00 79.00 79 LEU A O 1
ATOM 623 N N . TRP A 1 80 ? -7.571 17.134 50.357 1.00 80.94 80 TRP A N 1
ATOM 624 C CA . TRP A 1 80 ? -7.316 16.020 49.441 1.00 80.94 80 TRP A CA 1
ATOM 625 C C . TRP A 1 80 ? -8.357 15.936 48.324 1.00 80.94 80 TRP A C 1
ATOM 627 O O . TRP A 1 80 ? -8.012 15.675 47.178 1.00 80.94 80 TRP A O 1
ATOM 637 N N . GLY A 1 81 ? -9.625 16.190 48.641 1.00 78.06 81 GLY A N 1
ATOM 638 C CA . GLY A 1 81 ? -10.706 16.201 47.667 1.00 78.06 81 GLY A CA 1
ATOM 639 C C . GLY A 1 81 ? -10.516 17.260 46.577 1.00 78.06 81 GLY A C 1
ATOM 640 O O . GLY A 1 81 ? -10.603 16.930 45.396 1.00 78.06 81 GLY A O 1
ATOM 641 N N . TYR A 1 82 ? -10.178 18.501 46.946 1.00 77.81 82 TYR A N 1
ATOM 642 C CA . TYR A 1 82 ? -9.852 19.559 45.983 1.00 77.81 82 TYR A CA 1
ATOM 643 C C . TYR A 1 82 ? -8.602 19.224 45.169 1.00 77.81 82 TYR A C 1
ATOM 645 O O . TYR A 1 82 ? -8.616 19.384 43.949 1.00 77.81 82 TYR A O 1
ATOM 653 N N . GLY A 1 83 ? -7.559 18.696 45.819 1.00 76.25 83 GLY A N 1
ATOM 654 C CA . GLY A 1 83 ? -6.341 18.252 45.141 1.00 76.25 83 GLY A CA 1
ATOM 655 C C . GLY A 1 83 ? -6.614 17.190 44.072 1.00 76.25 83 GLY A C 1
ATOM 656 O O . GLY A 1 83 ? -6.138 17.319 42.948 1.00 76.25 83 GLY A O 1
ATOM 657 N N . LEU A 1 84 ? -7.438 16.181 44.376 1.00 83.75 84 LEU A N 1
ATOM 658 C CA . LEU A 1 84 ? -7.811 15.137 43.414 1.00 83.75 84 LEU A CA 1
ATOM 659 C C . LEU A 1 84 ? -8.670 15.675 42.263 1.00 83.75 84 LEU A C 1
ATOM 661 O O . LEU A 1 84 ? -8.455 15.294 41.115 1.00 83.75 84 LEU A O 1
ATOM 665 N N . VAL A 1 85 ? -9.617 16.580 42.532 1.00 79.81 85 VAL A N 1
ATOM 666 C CA . VAL A 1 85 ? -10.429 17.202 41.470 1.00 79.81 85 VAL A CA 1
ATOM 667 C C . VAL A 1 85 ? -9.555 18.021 40.517 1.00 79.81 85 VAL A C 1
ATOM 669 O O . VAL A 1 85 ? -9.696 17.878 39.297 1.00 79.81 85 VAL A O 1
ATOM 672 N N . LEU A 1 86 ? -8.629 18.823 41.057 1.00 78.00 86 LEU A N 1
ATOM 673 C CA . LEU A 1 86 ? -7.669 19.596 40.269 1.00 78.00 86 LEU A CA 1
ATOM 674 C C . LEU A 1 86 ? -6.770 18.670 39.444 1.00 78.00 86 LEU A C 1
ATOM 676 O O . LEU A 1 86 ? -6.678 18.838 38.230 1.00 78.00 86 LEU A O 1
ATOM 680 N N . LEU A 1 87 ? -6.183 17.653 40.082 1.00 81.00 87 LEU A N 1
ATOM 681 C CA . LEU A 1 87 ? -5.342 16.657 39.420 1.00 81.00 87 LEU A CA 1
ATOM 682 C C . LEU A 1 87 ? -6.086 15.983 38.263 1.00 81.00 87 LEU A C 1
ATOM 684 O O . LEU A 1 87 ? -5.547 15.895 37.163 1.00 81.00 87 LEU A O 1
ATOM 688 N N . SER A 1 88 ? -7.334 15.554 38.479 1.00 83.50 88 SER A N 1
ATOM 689 C CA . SER A 1 88 ? -8.129 14.911 37.427 1.00 83.50 88 SER A CA 1
ATOM 690 C C . SER A 1 88 ? -8.429 15.862 36.267 1.00 83.50 88 SER A C 1
ATOM 692 O O . SER A 1 88 ? -8.375 15.447 35.113 1.00 83.50 88 SER A O 1
ATOM 694 N N . SER A 1 89 ? -8.697 17.139 36.565 1.00 80.25 89 SER A N 1
ATOM 695 C CA . SER A 1 89 ? -9.024 18.152 35.558 1.00 80.25 89 SER A CA 1
ATOM 696 C C . SER A 1 89 ? -7.813 18.455 34.682 1.00 80.25 89 SER A C 1
ATOM 698 O O . SER A 1 89 ? -7.923 18.437 33.458 1.00 80.25 89 SER A O 1
ATOM 700 N N . VAL A 1 90 ? -6.643 18.658 35.298 1.00 78.50 90 VAL A N 1
ATOM 701 C CA . VAL A 1 90 ? -5.375 18.863 34.582 1.00 78.50 90 VAL A CA 1
ATOM 702 C C . VAL A 1 90 ? -5.030 17.627 33.754 1.00 78.50 90 VAL A C 1
ATOM 704 O O . VAL A 1 90 ? -4.709 17.740 32.575 1.00 78.50 90 VAL A O 1
ATOM 707 N N . TYR A 1 91 ? -5.165 16.433 34.329 1.00 82.00 91 TYR A N 1
ATOM 708 C CA . TYR A 1 91 ? -4.870 15.182 33.636 1.00 82.00 91 TYR A CA 1
ATOM 709 C C . TYR A 1 91 ? -5.794 14.930 32.433 1.00 82.00 91 TYR A C 1
ATOM 711 O O . TYR A 1 91 ? -5.325 14.556 31.355 1.00 82.00 91 TYR A O 1
ATOM 719 N N . ALA A 1 92 ? -7.099 15.175 32.585 1.00 84.06 92 ALA A N 1
ATOM 720 C CA . ALA A 1 92 ? -8.071 15.081 31.499 1.00 84.06 92 ALA A CA 1
ATOM 721 C C . ALA A 1 92 ? -7.804 16.125 30.407 1.00 84.06 92 ALA A C 1
ATOM 723 O O . ALA A 1 92 ? -7.870 15.788 29.227 1.00 84.06 92 ALA A O 1
ATOM 724 N N . ALA A 1 93 ? -7.452 17.361 30.781 1.00 80.19 93 ALA A N 1
ATOM 725 C CA . ALA A 1 93 ? -7.092 18.413 29.834 1.00 80.19 93 ALA A CA 1
ATOM 726 C C . ALA A 1 93 ? -5.829 18.050 29.041 1.00 80.19 93 ALA A C 1
ATOM 728 O O . ALA A 1 93 ? -5.837 18.146 27.818 1.00 80.19 93 ALA A O 1
ATOM 729 N N . CYS A 1 94 ? -4.781 17.543 29.698 1.00 79.12 94 CYS A N 1
ATOM 730 C CA . CYS A 1 94 ? -3.583 17.048 29.018 1.00 79.12 94 CYS A CA 1
ATOM 731 C C . CYS A 1 94 ? -3.904 15.874 28.085 1.00 79.12 94 CYS A C 1
ATOM 733 O O . CYS A 1 94 ? -3.428 15.842 26.955 1.00 79.12 94 CYS A O 1
ATOM 735 N N . THR A 1 95 ? -4.746 14.933 28.522 1.00 82.69 95 THR A N 1
ATOM 736 C CA . THR A 1 95 ? -5.194 13.802 27.691 1.00 82.69 95 THR A CA 1
ATOM 737 C C . THR A 1 95 ? -5.966 14.287 26.463 1.00 82.69 95 THR A C 1
ATOM 739 O O . THR A 1 95 ? -5.733 13.794 25.360 1.00 82.69 95 THR A O 1
ATOM 742 N N . LEU A 1 96 ? -6.843 15.280 26.630 1.00 82.88 96 LEU A N 1
ATOM 743 C CA . LEU A 1 96 ? -7.611 15.887 25.547 1.00 82.88 96 LEU A CA 1
ATOM 744 C C . LEU A 1 96 ? -6.711 16.656 24.576 1.00 82.88 96 LEU A C 1
ATOM 746 O O . LEU A 1 96 ? -6.817 16.450 23.373 1.00 82.88 96 LEU A O 1
ATOM 750 N N . LEU A 1 97 ? -5.793 17.486 25.074 1.00 80.31 97 LEU A N 1
ATOM 751 C CA . LEU A 1 97 ? -4.806 18.190 24.251 1.00 80.31 97 LEU A CA 1
ATOM 752 C C . LEU A 1 97 ? -3.941 17.208 23.466 1.00 80.31 97 LEU A C 1
ATOM 754 O O . LEU A 1 97 ? -3.685 17.418 22.286 1.00 80.31 97 LEU A O 1
ATOM 758 N N . ARG A 1 98 ? -3.547 16.099 24.094 1.00 76.69 98 ARG A N 1
ATOM 759 C CA . ARG A 1 98 ? -2.795 15.035 23.434 1.00 76.69 98 ARG A CA 1
ATOM 760 C C . ARG A 1 98 ? -3.625 14.328 22.369 1.00 76.69 98 ARG A C 1
ATOM 762 O O . ARG A 1 98 ? -3.107 14.043 21.298 1.00 76.69 98 ARG A O 1
ATOM 769 N N . ALA A 1 99 ? -4.911 14.089 22.624 1.00 77.94 99 ALA A N 1
ATOM 770 C CA . ALA A 1 99 ? -5.831 13.540 21.635 1.00 77.94 99 ALA A CA 1
ATOM 771 C C . ALA A 1 99 ? -6.011 14.487 20.444 1.00 77.94 99 ALA A C 1
ATOM 773 O O . ALA A 1 99 ? -5.890 14.055 19.304 1.00 77.94 99 ALA A O 1
ATOM 774 N N . ILE A 1 100 ? -6.222 15.780 20.703 1.00 80.31 100 ILE A N 1
ATOM 775 C CA . ILE A 1 100 ? -6.337 16.824 19.677 1.00 80.31 100 ILE A CA 1
ATOM 776 C C . ILE A 1 100 ? -5.040 16.931 18.882 1.00 80.31 100 ILE A C 1
ATOM 778 O O . ILE A 1 100 ? -5.087 16.978 17.662 1.00 80.31 100 ILE A O 1
ATOM 782 N N . SER A 1 101 ? -3.884 16.927 19.544 1.00 74.50 101 SER A N 1
ATOM 783 C CA . SER A 1 101 ? -2.582 16.994 18.885 1.00 74.50 101 SER A CA 1
ATOM 784 C C . SER A 1 101 ? -2.298 15.744 18.052 1.00 74.50 101 SER A C 1
ATOM 786 O O . SER A 1 101 ? -1.820 15.845 16.927 1.00 74.50 101 SER A O 1
ATOM 788 N N . TYR A 1 102 ? -2.650 14.563 18.557 1.00 70.31 102 TYR A N 1
ATOM 789 C CA . TYR A 1 102 ? -2.506 13.318 17.814 1.00 70.31 102 TYR A CA 1
ATOM 790 C C . TYR A 1 102 ? -3.439 13.270 16.600 1.00 70.31 102 TYR A C 1
ATOM 792 O O . TYR A 1 102 ? -3.019 12.868 15.517 1.00 70.31 102 TYR A O 1
ATOM 800 N N . LEU A 1 103 ? -4.677 13.748 16.747 1.00 70.00 103 LEU A N 1
ATOM 801 C CA . LEU A 1 103 ? -5.586 13.946 15.624 1.00 70.00 103 LEU A CA 1
ATOM 802 C C . LEU A 1 103 ? -4.996 14.964 14.643 1.00 70.00 103 LEU A C 1
ATOM 804 O O . LEU A 1 103 ? -4.839 14.632 13.480 1.00 70.00 103 LEU A O 1
ATOM 808 N N . ALA A 1 104 ? -4.554 16.137 15.093 1.00 66.19 104 ALA A N 1
ATOM 809 C CA . ALA A 1 104 ? -3.918 17.145 14.248 1.00 66.19 104 ALA A CA 1
ATOM 810 C C . ALA A 1 104 ? -2.716 16.583 13.467 1.00 66.19 104 ALA A C 1
ATOM 812 O O . ALA A 1 104 ? -2.581 16.865 12.280 1.00 66.19 104 ALA A O 1
ATOM 813 N N . TYR A 1 105 ? -1.897 15.731 14.089 1.00 67.69 105 TYR A N 1
ATOM 814 C CA . TYR A 1 105 ? -0.802 15.022 13.426 1.00 67.69 105 TYR A CA 1
ATOM 815 C C . TYR A 1 105 ? -1.301 14.014 12.382 1.00 67.69 105 TYR A C 1
ATOM 817 O O . TYR A 1 105 ? -0.871 14.056 11.232 1.00 67.69 105 TYR A O 1
ATOM 825 N N . LEU A 1 106 ? -2.253 13.145 12.743 1.00 58.50 106 LEU A N 1
ATOM 826 C CA . LEU A 1 106 ? -2.874 12.203 11.801 1.00 58.50 106 LEU A CA 1
ATOM 827 C C . LEU A 1 106 ? -3.540 12.910 10.611 1.00 58.50 106 LEU A C 1
ATOM 829 O O . LEU A 1 106 ? -3.647 12.330 9.533 1.00 58.50 106 LEU A O 1
ATOM 833 N N . HIS A 1 107 ? -3.981 14.150 10.815 1.00 49.81 107 HIS A N 1
ATOM 834 C CA . HIS A 1 107 ? -4.650 14.991 9.825 1.00 49.81 107 HIS A CA 1
ATOM 835 C C . HIS A 1 107 ? -3.668 15.940 9.105 1.00 49.81 107 HIS A C 1
ATOM 837 O O . HIS A 1 107 ? -4.097 16.754 8.295 1.00 49.81 107 HIS A O 1
ATOM 843 N N . GLY A 1 108 ? -2.358 15.850 9.377 1.00 54.88 108 GLY A N 1
ATOM 844 C CA . GLY A 1 108 ? -1.316 16.645 8.715 1.00 54.88 108 GLY A CA 1
ATOM 845 C C . GLY A 1 108 ? -1.311 18.141 9.055 1.00 54.88 108 GLY A C 1
ATOM 846 O O . GLY A 1 108 ? -0.635 18.904 8.376 1.00 54.88 108 GLY A O 1
ATOM 847 N N . ILE A 1 109 ? -2.047 18.563 10.088 1.00 64.56 109 ILE A N 1
ATOM 848 C CA . ILE A 1 109 ? -2.112 19.956 10.567 1.00 64.56 109 ILE A CA 1
ATOM 849 C C . ILE A 1 109 ? -0.801 20.347 11.264 1.00 64.56 109 ILE A C 1
ATOM 851 O O . ILE A 1 109 ? -0.363 21.490 11.176 1.00 64.56 109 ILE A O 1
ATOM 855 N N . ILE A 1 110 ? -0.171 19.398 11.962 1.00 58.31 110 ILE A N 1
ATOM 856 C CA . ILE A 1 110 ? 1.123 19.582 12.629 1.00 58.31 110 ILE A CA 1
ATOM 857 C C . ILE A 1 110 ? 2.089 18.467 12.221 1.00 58.31 110 ILE A C 1
ATOM 859 O O . ILE A 1 110 ? 1.682 17.318 12.055 1.00 58.31 110 ILE A O 1
ATOM 863 N N . ALA A 1 111 ? 3.376 18.797 12.083 1.00 56.31 111 ALA A N 1
ATOM 864 C CA . ALA A 1 111 ? 4.407 17.859 11.626 1.00 56.31 111 ALA A CA 1
ATOM 865 C C . ALA A 1 111 ? 4.723 16.753 12.648 1.00 56.31 111 ALA A C 1
ATOM 867 O O . ALA A 1 111 ? 5.078 15.637 12.272 1.00 56.31 111 ALA A O 1
ATOM 868 N N . THR A 1 112 ? 4.578 17.046 13.941 1.00 59.66 112 THR A N 1
ATOM 869 C CA . THR A 1 112 ? 4.815 16.102 15.035 1.00 59.66 112 THR A CA 1
ATOM 870 C C . THR A 1 112 ? 3.739 16.257 16.110 1.00 59.66 112 THR A C 1
ATOM 872 O O . THR A 1 112 ? 3.339 17.379 16.427 1.00 59.66 112 THR A O 1
ATOM 875 N N . PRO A 1 113 ? 3.240 15.151 16.688 1.00 62.91 113 PRO A N 1
ATOM 876 C CA . PRO A 1 113 ? 2.302 15.233 17.793 1.00 62.91 113 PRO A CA 1
ATOM 877 C C . PRO A 1 113 ? 3.032 15.689 19.059 1.00 62.91 113 PRO A C 1
ATOM 879 O O . PRO A 1 113 ? 4.111 15.198 19.402 1.00 62.91 113 PRO A O 1
ATOM 882 N N . VAL A 1 114 ? 2.404 16.600 19.794 1.00 63.06 114 VAL A N 1
ATOM 883 C CA . VAL A 1 114 ? 2.801 16.978 21.147 1.00 63.06 114 VAL A CA 1
ATOM 884 C C . VAL A 1 114 ? 2.625 15.737 22.024 1.00 63.06 114 VAL A C 1
ATOM 886 O O . VAL A 1 114 ? 1.505 15.278 22.239 1.00 63.06 114 VAL A O 1
ATOM 889 N N . MET A 1 115 ? 3.745 15.188 22.508 1.00 62.03 115 MET A N 1
ATOM 890 C CA . MET A 1 115 ? 3.849 13.901 23.219 1.00 62.03 115 MET A CA 1
ATOM 891 C C . MET A 1 115 ? 3.546 12.665 22.335 1.00 62.03 115 MET A C 1
ATOM 893 O O . MET A 1 115 ? 2.444 12.116 22.389 1.00 62.03 115 MET A O 1
ATOM 897 N N . PRO A 1 116 ? 4.536 12.167 21.568 1.00 51.84 116 PRO A N 1
ATOM 898 C CA . PRO A 1 116 ? 4.347 11.198 20.479 1.00 51.84 116 PRO A CA 1
ATOM 899 C C . PRO A 1 116 ? 4.084 9.741 20.890 1.00 51.84 116 PRO A C 1
ATOM 901 O O . PRO A 1 116 ? 3.868 8.896 20.023 1.00 51.84 116 PRO A O 1
ATOM 904 N N . ALA A 1 117 ? 4.093 9.414 22.183 1.00 52.66 117 ALA A N 1
ATOM 905 C CA . ALA A 1 117 ? 3.865 8.043 22.628 1.00 52.66 117 ALA A CA 1
ATOM 906 C C . ALA A 1 117 ? 2.424 7.607 22.320 1.00 52.66 117 ALA A C 1
ATOM 908 O O . ALA A 1 117 ? 1.479 8.172 22.873 1.00 52.66 117 ALA A O 1
ATOM 909 N N . TRP A 1 118 ? 2.247 6.576 21.491 1.00 52.81 118 TRP A N 1
ATOM 910 C CA . TRP A 1 118 ? 0.962 5.896 21.315 1.00 52.81 118 TRP A CA 1
ATOM 911 C C . TRP A 1 118 ? 0.509 5.345 22.667 1.00 52.81 118 TRP A C 1
ATOM 913 O O . TRP A 1 118 ? 1.154 4.475 23.240 1.00 52.81 118 TRP A O 1
ATOM 923 N N . VAL A 1 119 ? -0.571 5.892 23.223 1.00 57.19 119 VAL A N 1
ATOM 924 C CA . VAL A 1 119 ? -1.216 5.321 24.411 1.00 57.19 119 VAL A CA 1
ATOM 925 C C . VAL A 1 119 ? -2.716 5.372 24.183 1.00 57.19 119 VAL A C 1
ATOM 927 O O . VAL A 1 119 ? -3.188 6.395 23.678 1.00 57.19 119 VAL A O 1
ATOM 930 N N . PRO A 1 120 ? -3.467 4.318 24.537 1.00 64.94 120 PRO A N 1
ATOM 931 C CA . PRO A 1 120 ? -4.916 4.283 24.402 1.00 64.94 120 PRO A CA 1
ATOM 932 C C . PRO A 1 120 ? -5.614 5.459 25.111 1.00 64.94 120 PRO A C 1
ATOM 934 O O . PRO A 1 120 ? -5.947 5.395 26.295 1.00 64.94 120 PRO A O 1
ATOM 937 N N . ILE A 1 121 ? -5.859 6.540 24.363 1.00 71.50 121 ILE A N 1
ATOM 938 C CA . ILE A 1 121 ? -6.496 7.785 24.823 1.00 71.50 121 ILE A CA 1
ATOM 939 C C . ILE A 1 121 ? -7.793 7.526 25.619 1.00 71.50 121 ILE A C 1
ATOM 941 O O . ILE A 1 121 ? -7.954 8.145 26.674 1.00 71.50 121 ILE A O 1
ATOM 945 N N . PRO A 1 122 ? -8.690 6.596 25.216 1.00 74.50 122 PRO A N 1
ATOM 946 C CA . PRO A 1 122 ? -9.926 6.338 25.957 1.00 74.50 122 PRO A CA 1
ATOM 947 C C . PRO A 1 122 ? -9.703 5.909 27.415 1.00 74.50 122 PRO A C 1
ATOM 949 O O . PRO A 1 122 ? -10.463 6.299 28.299 1.00 74.50 122 PRO A O 1
ATOM 952 N N . PHE A 1 123 ? -8.642 5.151 27.709 1.00 78.94 123 PHE A N 1
ATOM 953 C CA . PHE A 1 123 ? -8.410 4.621 29.057 1.00 78.94 123 PHE A CA 1
ATOM 954 C C . PHE A 1 123 ? -7.845 5.663 30.025 1.00 78.94 123 PHE A C 1
ATOM 956 O O . PHE A 1 123 ? -8.092 5.585 31.228 1.00 78.94 123 PHE A O 1
ATOM 963 N N . HIS A 1 124 ? -7.166 6.690 29.518 1.00 83.06 124 HIS A N 1
ATOM 964 C CA . HIS A 1 124 ? -6.761 7.829 30.340 1.00 83.06 124 HIS A CA 1
ATOM 965 C C . HIS A 1 124 ? -7.969 8.615 30.863 1.00 83.06 124 HIS A C 1
ATOM 967 O O . HIS A 1 124 ? -7.947 9.079 32.003 1.00 83.06 124 HIS A O 1
ATOM 973 N N . PHE A 1 125 ? -9.065 8.680 30.099 1.00 86.81 125 PHE A N 1
ATOM 974 C CA . PHE A 1 125 ? -10.319 9.262 30.582 1.00 86.81 125 PHE A CA 1
ATOM 975 C C . PHE A 1 125 ? -10.998 8.410 31.661 1.00 86.81 125 PHE A C 1
ATOM 977 O O . PHE A 1 125 ? -11.611 8.972 32.567 1.00 86.81 125 PHE A O 1
ATOM 984 N N . VAL A 1 126 ? -10.838 7.080 31.638 1.00 89.12 126 VAL A N 1
ATOM 985 C CA . VAL A 1 126 ? -11.310 6.197 32.724 1.00 89.12 126 VAL A CA 1
ATOM 986 C C . VAL A 1 126 ? -10.562 6.498 34.027 1.00 89.12 126 VAL A C 1
ATOM 988 O O . VAL A 1 126 ? -11.191 6.681 35.069 1.00 89.12 126 VAL A O 1
ATOM 991 N N . ILE A 1 127 ? -9.232 6.630 33.965 1.00 87.19 127 ILE A N 1
ATOM 992 C CA . ILE A 1 127 ? -8.399 6.991 35.125 1.00 87.19 127 ILE A CA 1
ATOM 993 C C . ILE A 1 127 ? -8.760 8.395 35.630 1.00 87.19 127 ILE A C 1
ATOM 995 O O . ILE A 1 127 ? -8.979 8.581 36.828 1.00 87.19 127 ILE A O 1
ATOM 999 N N . ALA A 1 128 ? -8.887 9.374 34.728 1.00 88.38 128 ALA A N 1
ATOM 1000 C CA . ALA A 1 128 ? -9.300 10.732 35.078 1.00 88.38 128 ALA A CA 1
ATOM 1001 C C . ALA A 1 128 ? -10.667 10.740 35.780 1.00 88.38 128 ALA A C 1
ATOM 1003 O O . ALA A 1 128 ? -10.824 11.353 36.836 1.00 88.38 128 ALA A O 1
ATOM 1004 N N . GLY A 1 129 ? -11.639 10.002 35.235 1.00 89.25 129 GLY A N 1
ATOM 1005 C CA . GLY A 1 129 ? -12.964 9.837 35.823 1.00 89.25 129 GLY A CA 1
ATOM 1006 C C . GLY A 1 129 ? -12.908 9.213 37.216 1.00 89.25 129 GLY A C 1
ATOM 1007 O O . GLY A 1 129 ? -13.581 9.691 38.128 1.00 89.25 129 GLY A O 1
ATOM 1008 N N . PHE A 1 130 ? -12.071 8.191 37.417 1.00 89.62 130 PHE A N 1
ATOM 1009 C CA . PHE A 1 130 ? -11.917 7.537 38.718 1.00 89.62 130 PHE A CA 1
ATOM 1010 C C . PHE A 1 130 ? -11.393 8.512 39.786 1.00 89.62 130 PHE A C 1
ATOM 1012 O O . PHE A 1 130 ? -11.945 8.599 40.889 1.00 89.62 130 PHE A O 1
ATOM 1019 N N . ILE A 1 131 ? -10.361 9.293 39.445 1.00 88.94 131 ILE A N 1
ATOM 1020 C CA . ILE A 1 131 ? -9.776 10.316 40.325 1.00 88.94 131 ILE A CA 1
ATOM 1021 C C . ILE A 1 131 ? -10.811 11.409 40.634 1.00 88.94 131 ILE A C 1
ATOM 1023 O O . ILE A 1 131 ? -10.965 11.795 41.796 1.00 88.94 131 ILE A O 1
ATOM 1027 N N . LEU A 1 132 ? -11.562 11.862 39.624 1.00 88.69 132 LEU A N 1
ATOM 1028 C CA . LEU A 1 132 ? -12.596 12.889 39.769 1.00 88.69 132 LEU A CA 1
ATOM 1029 C C . LEU A 1 132 ? -13.697 12.455 40.744 1.00 88.69 132 LEU A C 1
ATOM 1031 O O . LEU A 1 132 ? -14.011 13.178 41.691 1.00 88.69 132 LEU A O 1
ATOM 1035 N N . VAL A 1 133 ? -14.263 11.263 40.535 1.00 88.62 133 VAL A N 1
ATOM 1036 C CA . VAL A 1 133 ? -15.338 10.715 41.377 1.00 88.62 133 VAL A CA 1
ATOM 1037 C C . VAL A 1 133 ? -14.838 10.509 42.809 1.00 88.62 133 VAL A C 1
ATOM 1039 O O . VAL A 1 133 ? -15.535 10.866 43.759 1.00 88.62 133 VAL A O 1
ATOM 1042 N N . THR A 1 134 ? -13.606 10.023 42.981 1.00 88.00 134 THR A N 1
ATOM 1043 C CA . THR A 1 134 ? -12.976 9.878 44.304 1.00 88.00 134 THR A CA 1
ATOM 1044 C C . THR A 1 134 ? -12.812 11.227 45.010 1.00 88.00 134 THR A C 1
ATOM 1046 O O . THR A 1 134 ? -13.190 11.364 46.175 1.00 88.00 134 THR A O 1
ATOM 1049 N N . GLY A 1 135 ? -12.306 12.252 44.315 1.00 86.25 135 GLY A N 1
ATOM 1050 C CA . GLY A 1 135 ? -12.160 13.602 44.867 1.00 86.25 135 GLY A CA 1
ATOM 1051 C C . GLY A 1 135 ? -13.497 14.209 45.295 1.00 86.25 135 GLY A C 1
ATOM 1052 O O . GLY A 1 135 ? -13.624 14.745 46.397 1.00 86.25 135 GLY A O 1
ATOM 1053 N N . GLN A 1 136 ? -14.532 14.042 44.471 1.00 85.56 136 GLN A N 1
ATOM 1054 C CA . GLN A 1 136 ? -15.887 14.497 44.780 1.00 85.56 136 GLN A CA 1
ATOM 1055 C C . GLN A 1 136 ? -16.502 13.765 45.990 1.00 85.56 136 GLN A C 1
ATOM 1057 O O . GLN A 1 136 ? -17.176 14.405 46.804 1.00 85.56 136 GLN A O 1
ATOM 1062 N N . LEU A 1 137 ? -16.238 12.460 46.159 1.00 85.69 137 LEU A N 1
ATOM 1063 C CA . LEU A 1 137 ? -16.667 11.695 47.339 1.00 85.69 137 LEU A CA 1
ATOM 1064 C C . LEU A 1 137 ? -16.014 12.227 48.627 1.00 85.69 137 LEU A C 1
ATOM 1066 O O . LEU A 1 137 ? -16.704 12.392 49.634 1.00 85.69 137 LEU A O 1
ATOM 1070 N N . LEU A 1 138 ? -14.719 12.571 48.594 1.00 84.44 138 LEU A N 1
ATOM 1071 C CA . LEU A 1 138 ? -14.009 13.156 49.744 1.00 84.44 138 LEU A CA 1
ATOM 1072 C C . LEU A 1 138 ? -14.490 14.571 50.105 1.00 84.44 138 LEU A C 1
ATOM 1074 O O . LEU A 1 138 ? -14.402 14.966 51.272 1.00 84.44 138 LEU A O 1
ATOM 1078 N N . LEU A 1 139 ? -15.005 15.325 49.127 1.00 80.19 139 LEU A N 1
ATOM 1079 C CA . LEU A 1 139 ? -15.581 16.660 49.329 1.00 80.19 139 LEU A CA 1
ATOM 1080 C C . LEU A 1 139 ? -17.015 16.624 49.877 1.00 80.19 139 LEU A C 1
ATOM 1082 O O . LEU A 1 139 ? -17.450 17.600 50.490 1.00 80.19 139 LEU A O 1
ATOM 1086 N N . ARG A 1 140 ? -17.753 15.521 49.672 1.00 74.12 140 ARG A N 1
ATOM 1087 C CA . ARG A 1 140 ? -19.219 15.454 49.851 1.00 74.12 140 ARG A CA 1
ATOM 1088 C C . ARG A 1 140 ? -19.946 16.582 49.096 1.00 74.12 140 ARG A C 1
ATOM 1090 O O . ARG A 1 140 ? -20.912 17.147 49.598 1.00 74.12 140 ARG A O 1
ATOM 1097 N N . CYS A 1 141 ? -19.452 16.961 47.915 1.00 54.53 141 CYS A N 1
ATOM 1098 C CA . CYS A 1 141 ? -19.950 18.134 47.194 1.00 54.53 141 CYS A CA 1
ATOM 1099 C C . CYS A 1 141 ? -21.421 17.977 46.750 1.00 54.53 141 CYS A C 1
ATOM 1101 O O . CYS A 1 141 ? -21.765 17.146 45.907 1.00 54.53 141 CYS A O 1
ATOM 1103 N N . GLU A 1 142 ? -22.285 18.858 47.262 1.00 49.72 142 GLU A N 1
ATOM 1104 C CA . GLU A 1 142 ? -23.713 18.959 46.924 1.00 49.72 142 GLU A CA 1
ATOM 1105 C C . GLU A 1 142 ? -24.024 19.908 45.748 1.00 49.72 142 GLU A C 1
ATOM 1107 O O . GLU A 1 142 ? -25.185 20.073 45.372 1.00 49.72 142 GLU A O 1
ATOM 1112 N N . ARG A 1 143 ? -23.027 20.488 45.061 1.00 42.38 143 ARG A N 1
ATOM 1113 C CA . ARG A 1 143 ? -23.277 21.394 43.917 1.00 42.38 143 ARG A CA 1
ATOM 1114 C C . ARG A 1 143 ? -23.231 20.714 42.546 1.00 42.38 143 ARG A C 1
ATOM 1116 O O . ARG A 1 143 ? -22.514 19.740 42.346 1.00 42.38 143 ARG A O 1
ATOM 1123 N N . ARG A 1 144 ? -24.131 21.158 41.658 1.00 44.84 144 ARG A N 1
ATOM 1124 C CA . ARG A 1 144 ? -24.382 20.661 40.294 1.00 44.84 144 ARG A CA 1
ATOM 1125 C C . ARG A 1 144 ? -23.207 21.018 39.371 1.00 44.84 144 ARG A C 1
ATOM 1127 O O . ARG A 1 144 ? -23.212 22.090 38.789 1.00 44.84 144 ARG A O 1
ATOM 1134 N N . THR A 1 145 ? -22.243 20.127 39.189 1.00 46.31 145 THR A N 1
ATOM 1135 C CA . THR A 1 145 ? -21.297 20.200 38.058 1.00 46.31 145 THR A CA 1
ATOM 1136 C C . THR A 1 145 ? -20.990 18.790 37.558 1.00 46.31 145 THR A C 1
ATOM 1138 O O . THR A 1 145 ? -19.858 18.326 37.545 1.00 46.31 145 THR A O 1
ATOM 1141 N N . LEU A 1 146 ? -22.039 18.071 37.153 1.00 47.12 146 LEU A N 1
ATOM 1142 C CA . LEU A 1 146 ? -21.905 16.986 36.184 1.00 47.12 146 LEU A CA 1
ATOM 1143 C C . LEU A 1 146 ? -21.939 17.641 34.801 1.00 47.12 146 LEU A C 1
ATOM 1145 O O . LEU A 1 146 ? -23.008 17.744 34.203 1.00 47.12 146 LEU A O 1
ATOM 1149 N N . SER A 1 147 ? -20.804 18.133 34.296 1.00 46.97 147 SER A N 1
ATOM 1150 C CA . SER A 1 147 ? -20.708 18.291 32.847 1.00 46.97 147 SER A CA 1
ATOM 1151 C C . SER A 1 147 ? -20.516 16.883 32.283 1.00 46.97 147 SER A C 1
ATOM 1153 O O . SER A 1 147 ? -19.479 16.250 32.443 1.00 46.97 147 SER A O 1
ATOM 1155 N N . LEU A 1 148 ? -21.566 16.350 31.661 1.00 46.31 148 LEU A N 1
ATOM 1156 C CA . LEU A 1 148 ? -21.570 15.064 30.950 1.00 46.31 148 LEU A CA 1
ATOM 1157 C C . LEU A 1 148 ? -20.688 15.076 29.680 1.00 46.31 148 LEU A C 1
ATOM 1159 O O . LEU A 1 148 ? -20.690 14.114 28.915 1.00 46.31 148 LEU A O 1
ATOM 1163 N N . LEU A 1 149 ? -19.910 16.143 29.461 1.00 44.62 149 LEU A N 1
ATOM 1164 C CA . LEU A 1 149 ? -19.019 16.314 28.314 1.00 44.62 149 LEU A CA 1
ATOM 1165 C C . LEU A 1 149 ? -18.001 15.171 28.120 1.00 44.62 149 LEU A C 1
ATOM 1167 O O . LEU A 1 149 ? -17.796 14.789 26.969 1.00 44.62 149 LEU A O 1
ATOM 1171 N N . PRO A 1 150 ? -17.408 14.556 29.166 1.00 45.72 150 PRO A N 1
ATOM 1172 C CA . PRO A 1 150 ? -16.498 13.427 28.964 1.00 45.72 150 PRO A CA 1
ATOM 1173 C C . PRO A 1 150 ? -17.215 12.154 28.482 1.00 45.72 150 PRO A C 1
ATOM 1175 O O . PRO A 1 150 ? -16.617 11.340 27.785 1.00 45.72 150 PRO A O 1
ATOM 1178 N N . LEU A 1 151 ? -18.499 11.978 28.827 1.00 40.97 151 LEU A N 1
ATOM 1179 C CA . LEU A 1 151 ? -19.281 10.789 28.463 1.00 40.97 151 LEU A CA 1
ATOM 1180 C C . LEU A 1 151 ? -19.796 10.845 27.016 1.00 40.97 151 LEU A C 1
ATOM 1182 O O . LEU A 1 151 ? -19.870 9.816 26.350 1.00 40.97 151 LEU A O 1
ATOM 1186 N N . LEU A 1 152 ? -20.106 12.041 26.504 1.00 42.25 152 LEU A N 1
ATOM 1187 C CA . LEU A 1 152 ? -20.526 12.235 25.109 1.00 42.25 152 LEU A CA 1
ATOM 1188 C C . LEU A 1 152 ? -19.389 11.961 24.107 1.00 42.25 152 LEU A C 1
ATOM 1190 O O . LEU A 1 152 ? -19.656 11.497 22.998 1.00 42.25 152 LEU A O 1
ATOM 1194 N N . PHE A 1 153 ? -18.130 12.143 24.522 1.00 42.03 153 PHE A N 1
ATOM 1195 C CA . PHE A 1 153 ? -16.950 11.795 23.722 1.00 42.03 153 PHE A CA 1
ATOM 1196 C C . PHE A 1 153 ? -16.735 10.277 23.582 1.00 42.03 153 PHE A C 1
ATOM 1198 O O . PHE A 1 153 ? -16.258 9.824 22.542 1.00 42.03 153 PHE A O 1
ATOM 1205 N N . LEU A 1 154 ? -17.137 9.480 24.581 1.00 39.66 154 LEU A N 1
ATOM 1206 C CA . LEU A 1 154 ? -17.032 8.014 24.538 1.00 39.66 154 LEU A CA 1
ATOM 1207 C C . LEU A 1 154 ? -18.028 7.372 23.558 1.00 39.66 154 LEU A C 1
ATOM 1209 O O . LEU A 1 154 ? -17.727 6.322 23.001 1.00 39.66 154 LEU A O 1
ATOM 1213 N N . LEU A 1 155 ? -19.180 8.006 23.306 1.00 37.12 155 LEU A N 1
ATOM 1214 C CA . LEU A 1 155 ? -20.215 7.477 22.404 1.00 37.12 155 LEU A CA 1
ATOM 1215 C C . LEU A 1 155 ? -20.062 7.931 20.940 1.00 37.12 155 LEU A C 1
ATOM 1217 O O . LEU A 1 155 ? -20.567 7.259 20.048 1.00 37.12 155 LEU A O 1
ATOM 1221 N N . HIS A 1 156 ? -19.336 9.022 20.669 1.00 34.06 156 HIS A N 1
ATOM 1222 C CA . HIS A 1 156 ? -19.133 9.543 19.303 1.00 34.06 156 HIS A CA 1
ATOM 1223 C C . HIS A 1 156 ? -17.768 9.186 18.680 1.00 34.06 156 HIS A C 1
ATOM 1225 O O . HIS A 1 156 ? -17.552 9.404 17.488 1.00 34.06 156 HIS A O 1
ATOM 1231 N N . GLY A 1 157 ? -16.845 8.597 19.450 1.00 34.44 157 GLY A N 1
ATOM 1232 C CA . GLY A 1 157 ? -15.479 8.294 19.001 1.00 34.44 157 GLY A CA 1
ATOM 1233 C C . GLY A 1 157 ? -15.342 7.177 17.954 1.00 34.44 157 GLY A C 1
ATOM 1234 O O . GLY A 1 157 ? -14.290 7.065 17.333 1.00 34.44 157 GLY A O 1
ATOM 1235 N N . CYS A 1 158 ? -16.380 6.369 17.713 1.00 35.34 158 CYS A N 1
ATOM 1236 C CA . CYS A 1 158 ? -16.304 5.224 16.794 1.00 35.34 158 CYS A CA 1
ATOM 1237 C C . CYS A 1 158 ? -16.697 5.534 15.336 1.00 35.34 158 CYS A C 1
ATOM 1239 O O . CYS A 1 158 ? -16.485 4.688 14.472 1.00 35.34 158 CYS A O 1
ATOM 1241 N N . ALA A 1 159 ? -17.234 6.723 15.031 1.00 32.00 159 ALA A N 1
ATOM 1242 C CA . ALA A 1 159 ? -17.737 7.052 13.686 1.00 32.00 159 ALA A CA 1
ATOM 1243 C C . ALA A 1 159 ? -16.893 8.086 12.909 1.00 32.00 159 ALA A C 1
ATOM 1245 O O . ALA A 1 159 ? -17.010 8.187 11.687 1.00 32.00 159 ALA A O 1
ATOM 1246 N N . LEU A 1 160 ? -16.010 8.830 13.581 1.00 36.91 160 LEU A N 1
ATOM 1247 C CA . LEU A 1 160 ? -15.315 9.992 13.006 1.00 36.91 160 LEU A CA 1
ATOM 1248 C C . LEU A 1 160 ? -14.221 9.701 11.951 1.00 36.91 160 LEU A C 1
ATOM 1250 O O . LEU A 1 160 ? -14.101 10.505 11.026 1.00 36.91 160 LEU A O 1
ATOM 1254 N N . PRO A 1 161 ? -13.455 8.586 11.991 1.00 36.81 161 PRO A N 1
ATOM 1255 C CA . PRO A 1 161 ? -12.429 8.330 10.970 1.00 36.81 161 PRO A CA 1
ATOM 1256 C C . PRO A 1 161 ? -13.012 8.152 9.559 1.00 36.81 161 PRO A C 1
ATOM 1258 O O . PRO A 1 161 ? -12.396 8.559 8.576 1.00 36.81 161 PRO A O 1
ATOM 1261 N N . SER A 1 162 ? -14.218 7.581 9.464 1.00 33.41 162 SER A N 1
ATOM 1262 C CA . SER A 1 162 ? -14.948 7.404 8.200 1.00 33.41 162 SER A CA 1
ATOM 1263 C C . SER A 1 162 ? -15.438 8.750 7.654 1.00 33.41 162 SER A C 1
ATOM 1265 O O . SER A 1 162 ? -15.222 9.054 6.486 1.00 33.41 162 SER A O 1
ATOM 1267 N N . TYR A 1 163 ? -15.997 9.590 8.533 1.00 31.69 163 TYR A N 1
ATOM 1268 C CA . TYR A 1 163 ? -16.587 10.891 8.199 1.00 31.69 163 TYR A CA 1
ATOM 1269 C C . TYR A 1 163 ? -15.551 11.941 7.746 1.00 31.69 163 TYR A C 1
ATOM 1271 O O . TYR A 1 163 ? -15.829 12.778 6.888 1.00 31.69 163 TYR A O 1
ATOM 1279 N N . TYR A 1 164 ? -14.325 11.909 8.285 1.00 38.03 164 TYR A N 1
ATOM 1280 C CA . TYR A 1 164 ? -13.259 12.831 7.864 1.00 38.03 164 TYR A CA 1
ATOM 1281 C C . TYR A 1 164 ? -12.647 12.464 6.502 1.00 38.03 164 TYR A C 1
ATOM 1283 O O . TYR A 1 164 ? -12.423 13.347 5.674 1.00 38.03 164 TYR A O 1
ATOM 1291 N N . LEU A 1 165 ? -12.430 11.168 6.228 1.00 36.66 165 LEU A N 1
ATOM 1292 C CA . LEU A 1 165 ? -12.053 10.720 4.883 1.00 36.66 165 LEU A CA 1
ATOM 1293 C C . LEU A 1 165 ? -13.111 11.160 3.867 1.00 36.66 165 LEU A C 1
ATOM 1295 O O . LEU A 1 165 ? -12.742 11.706 2.838 1.00 36.66 165 LEU A O 1
ATOM 1299 N N . GLU A 1 166 ? -14.398 11.001 4.182 1.00 39.50 166 GLU A N 1
ATOM 1300 C CA . GLU A 1 166 ? -15.535 11.407 3.341 1.00 39.50 166 GLU A CA 1
ATOM 1301 C C . GLU A 1 166 ? -15.585 12.929 3.088 1.00 39.50 166 GLU A C 1
ATOM 1303 O O . GLU A 1 166 ? -15.726 13.353 1.941 1.00 39.50 166 GLU A O 1
ATOM 1308 N N . THR A 1 167 ? -15.374 13.766 4.112 1.00 36.53 167 THR A N 1
ATOM 1309 C CA . THR A 1 167 ? -15.447 15.239 3.985 1.00 36.53 167 THR A CA 1
ATOM 1310 C C . THR A 1 167 ? -14.220 15.883 3.337 1.00 36.53 167 THR A C 1
ATOM 1312 O O . THR A 1 167 ? -14.355 16.897 2.658 1.00 36.53 167 THR A O 1
ATOM 1315 N N . GLN A 1 168 ? -13.024 15.309 3.492 1.00 37.78 168 GLN A N 1
ATOM 1316 C CA . GLN A 1 168 ? -11.808 15.844 2.866 1.00 37.78 168 GLN A CA 1
ATOM 1317 C C . GLN A 1 168 ? -11.626 15.406 1.420 1.00 37.78 168 GLN A C 1
ATOM 1319 O O . GLN A 1 168 ? -10.831 16.012 0.706 1.00 37.78 168 GLN A O 1
ATOM 1324 N N . THR A 1 169 ? -12.271 14.317 0.996 1.00 45.41 169 THR A N 1
ATOM 1325 C CA . THR A 1 169 ? -12.077 13.738 -0.340 1.00 45.41 169 THR A CA 1
ATOM 1326 C C . THR A 1 169 ? -13.180 14.052 -1.336 1.00 45.41 169 THR A C 1
ATOM 1328 O O . THR A 1 169 ? -12.985 13.743 -2.502 1.00 45.41 169 THR A O 1
ATOM 1331 N N . SER A 1 170 ? -14.270 14.710 -0.927 1.00 44.75 170 SER A N 1
ATOM 1332 C CA . SER A 1 170 ? -15.483 14.857 -1.752 1.00 44.75 170 SER A CA 1
ATOM 1333 C C . SER A 1 170 ? -16.058 13.504 -2.199 1.00 44.75 170 SER A C 1
ATOM 1335 O O . SER A 1 170 ? -16.777 13.427 -3.195 1.00 44.75 170 SER A O 1
ATOM 1337 N N . LEU A 1 171 ? -15.735 12.421 -1.482 1.00 49.41 171 LEU A N 1
ATOM 1338 C CA . LEU A 1 171 ? -16.135 11.070 -1.853 1.00 49.41 171 LEU A CA 1
ATOM 1339 C C . LEU A 1 171 ? -17.551 10.760 -1.397 1.00 49.41 171 LEU A C 1
ATOM 1341 O O . LEU A 1 171 ? -17.925 11.041 -0.260 1.00 49.41 171 LEU A O 1
ATOM 1345 N N . ALA A 1 172 ? -18.309 10.091 -2.270 1.00 47.66 172 ALA A N 1
ATOM 1346 C CA . ALA A 1 172 ? -19.561 9.461 -1.878 1.00 47.66 172 ALA A CA 1
ATOM 1347 C C . ALA A 1 172 ? -19.311 8.510 -0.685 1.00 47.66 172 ALA A C 1
ATOM 1349 O O . ALA A 1 172 ? -18.280 7.821 -0.665 1.00 47.66 172 ALA A O 1
ATOM 1350 N N . PRO A 1 173 ? -20.217 8.470 0.312 1.00 48.78 173 PRO A N 1
ATOM 1351 C CA . PRO A 1 173 ? -19.999 7.709 1.533 1.00 48.78 173 PRO A CA 1
ATOM 1352 C C . PRO A 1 173 ? -19.700 6.240 1.233 1.00 48.78 173 PRO A C 1
ATOM 1354 O O . PRO A 1 173 ? -20.287 5.626 0.340 1.00 48.78 173 PRO A O 1
ATOM 1357 N N . ALA A 1 174 ? -18.768 5.661 1.989 1.00 57.06 174 ALA A N 1
ATOM 1358 C CA . ALA A 1 174 ? -18.372 4.267 1.830 1.00 57.06 174 ALA A CA 1
ATOM 1359 C C . ALA A 1 174 ? -19.441 3.359 2.467 1.00 57.06 174 ALA A C 1
ATOM 1361 O O . ALA A 1 174 ? -19.279 2.897 3.601 1.00 57.06 174 ALA A O 1
ATOM 1362 N N . THR A 1 175 ? -20.559 3.145 1.771 1.00 58.97 175 THR A N 1
ATOM 1363 C CA . THR A 1 175 ? -21.800 2.582 2.336 1.00 58.97 175 THR A CA 1
ATOM 1364 C C . THR A 1 175 ? -21.854 1.058 2.383 1.00 58.97 175 THR A C 1
ATOM 1366 O O . THR A 1 175 ? -22.650 0.499 3.139 1.00 58.97 175 THR A O 1
ATOM 1369 N N . ASN A 1 176 ? -21.019 0.360 1.610 1.00 69.31 176 ASN A N 1
ATOM 1370 C CA . ASN A 1 176 ? -21.172 -1.082 1.461 1.00 69.31 176 ASN A CA 1
ATOM 1371 C C . ASN A 1 176 ? -20.518 -1.858 2.602 1.00 69.31 176 ASN A C 1
ATOM 1373 O O . ASN A 1 176 ? -19.345 -1.661 2.931 1.00 69.31 176 ASN A O 1
ATOM 1377 N N . ARG A 1 177 ? -21.266 -2.813 3.160 1.00 73.88 177 ARG A N 1
ATOM 1378 C CA . ARG A 1 177 ? -20.671 -3.880 3.965 1.00 73.88 177 ARG A CA 1
ATOM 1379 C C . ARG A 1 177 ? -19.829 -4.780 3.056 1.00 73.88 177 ARG A C 1
ATOM 1381 O O . ARG A 1 177 ? -20.176 -5.001 1.895 1.00 73.88 177 ARG A O 1
ATOM 1388 N N . PHE A 1 178 ? -18.745 -5.316 3.596 1.00 77.44 178 PHE A N 1
ATOM 1389 C CA . PHE A 1 178 ? -17.842 -6.227 2.901 1.00 77.44 178 PHE A CA 1
ATOM 1390 C C . PHE A 1 178 ? -17.500 -7.406 3.814 1.00 77.44 178 PHE A C 1
ATOM 1392 O O . PHE A 1 178 ? -17.646 -7.314 5.034 1.00 77.44 178 PHE A O 1
ATOM 1399 N N . VAL A 1 179 ? -17.050 -8.492 3.205 1.00 77.50 179 VAL A N 1
ATOM 1400 C CA . VAL A 1 179 ? -16.467 -9.661 3.854 1.00 77.50 179 VAL A CA 1
ATOM 1401 C C . VAL A 1 179 ? -14.984 -9.720 3.503 1.00 77.50 179 VAL A C 1
ATOM 1403 O O . VAL A 1 179 ? -14.577 -9.313 2.412 1.00 77.50 179 VAL A O 1
ATOM 1406 N N . THR A 1 180 ? -14.179 -10.193 4.445 1.00 80.19 180 THR A N 1
ATOM 1407 C CA . THR A 1 180 ? -12.797 -10.581 4.180 1.00 80.19 180 THR A CA 1
ATOM 1408 C C . THR A 1 180 ? -12.765 -12.098 4.117 1.00 80.19 180 THR A C 1
ATOM 1410 O O . THR A 1 180 ? -13.153 -12.753 5.080 1.00 80.19 180 THR A O 1
ATOM 1413 N N . GLU A 1 181 ? -12.320 -12.641 2.994 1.00 78.88 181 GLU A N 1
ATOM 1414 C CA . GLU A 1 181 ? -11.992 -14.057 2.866 1.00 78.88 181 GLU A CA 1
ATOM 1415 C C . GLU A 1 181 ? -10.491 -14.177 3.159 1.00 78.88 181 GLU A C 1
ATOM 1417 O O . GLU A 1 181 ? -9.647 -13.589 2.467 1.00 78.88 181 GLU A O 1
ATOM 1422 N N . GLU A 1 182 ? -10.163 -14.822 4.280 1.00 68.06 182 GLU A N 1
ATOM 1423 C CA . GLU A 1 182 ? -8.783 -14.917 4.746 1.00 68.06 182 GLU A CA 1
ATOM 1424 C C . GLU A 1 182 ? -7.996 -15.958 3.944 1.00 68.06 182 GLU A C 1
ATOM 1426 O O . GLU A 1 182 ? -8.453 -17.077 3.736 1.00 68.06 182 GLU A O 1
ATOM 1431 N N . HIS A 1 183 ? -6.790 -15.550 3.532 1.00 71.62 183 HIS A N 1
ATOM 1432 C CA . HIS A 1 183 ? -5.680 -16.396 3.081 1.00 71.62 183 HIS A CA 1
ATOM 1433 C C . HIS A 1 183 ? -6.007 -17.382 1.953 1.00 71.62 183 HIS A C 1
ATOM 1435 O O . HIS A 1 183 ? -6.107 -18.587 2.172 1.00 71.62 183 HIS A O 1
ATOM 1441 N N . PHE A 1 184 ? -6.063 -16.878 0.714 1.00 89.81 184 PHE A N 1
ATOM 1442 C CA . PHE A 1 184 ? -5.924 -17.755 -0.452 1.00 89.81 184 PHE A CA 1
ATOM 1443 C C . PHE A 1 184 ? -4.453 -18.142 -0.653 1.00 89.81 184 PHE A C 1
ATOM 1445 O O . PHE A 1 184 ? -3.544 -17.388 -0.292 1.00 89.81 184 PHE A O 1
ATOM 1452 N N . SER A 1 185 ? -4.240 -19.314 -1.247 1.00 92.38 185 SER A N 1
ATOM 1453 C CA . SER A 1 185 ? -2.929 -19.819 -1.647 1.00 92.38 185 SER A CA 1
ATOM 1454 C C . SER A 1 185 ? -2.942 -20.122 -3.141 1.00 92.38 185 SER A C 1
ATOM 1456 O O . SER A 1 185 ? -3.868 -20.768 -3.636 1.00 92.38 185 SER A O 1
ATOM 1458 N N . LEU A 1 186 ? -1.931 -19.632 -3.850 1.00 93.06 186 LEU A N 1
ATOM 1459 C CA . LEU A 1 186 ? -1.772 -19.740 -5.292 1.00 93.06 186 LEU A CA 1
ATOM 1460 C C . LEU A 1 186 ? -0.402 -20.358 -5.602 1.00 93.06 186 LEU A C 1
ATOM 1462 O O . LEU A 1 186 ? 0.611 -19.693 -5.380 1.00 93.06 186 LEU A O 1
ATOM 1466 N N . PRO A 1 187 ? -0.339 -21.597 -6.119 1.00 93.44 187 PRO A N 1
ATOM 1467 C CA . PRO A 1 187 ? 0.918 -22.170 -6.580 1.00 93.44 187 PRO A CA 1
ATOM 1468 C C . PRO A 1 187 ? 1.363 -21.514 -7.890 1.00 93.44 187 PRO A C 1
ATOM 1470 O O . PRO A 1 187 ? 0.589 -21.413 -8.843 1.00 93.44 187 PRO A O 1
ATOM 1473 N N . THR A 1 188 ? 2.624 -21.101 -7.953 1.00 90.81 188 THR A N 1
ATOM 1474 C CA . THR A 1 188 ? 3.284 -20.668 -9.191 1.00 90.81 188 THR A CA 1
ATOM 1475 C C . THR A 1 188 ? 3.746 -21.871 -10.020 1.00 90.81 188 THR A C 1
ATOM 1477 O O . THR A 1 188 ? 3.761 -23.012 -9.550 1.00 90.81 188 THR A O 1
ATOM 1480 N N . ALA A 1 189 ? 4.171 -21.627 -11.264 1.00 86.94 189 ALA A N 1
ATOM 1481 C CA . ALA A 1 189 ? 4.706 -22.670 -12.148 1.00 86.94 189 ALA A CA 1
ATOM 1482 C C . ALA A 1 189 ? 5.933 -23.396 -11.558 1.00 86.94 189 ALA A C 1
ATOM 1484 O O . ALA A 1 189 ? 6.105 -24.598 -11.758 1.00 86.94 189 ALA A O 1
ATOM 1485 N N . ASP A 1 190 ? 6.755 -22.684 -10.789 1.00 90.25 190 ASP A N 1
ATOM 1486 C CA . ASP A 1 190 ? 7.906 -23.210 -10.052 1.00 90.25 190 ASP A CA 1
ATOM 1487 C C . ASP A 1 190 ? 7.564 -23.668 -8.620 1.00 90.25 190 ASP A C 1
ATOM 1489 O O . ASP A 1 190 ? 8.461 -23.930 -7.824 1.00 90.25 190 ASP A O 1
ATOM 1493 N N . ARG A 1 191 ? 6.269 -23.857 -8.320 1.00 90.56 191 ARG A N 1
ATOM 1494 C CA . ARG A 1 191 ? 5.730 -24.457 -7.083 1.00 90.56 191 ARG A CA 1
ATOM 1495 C C . ARG A 1 191 ? 5.933 -23.641 -5.803 1.00 90.56 191 ARG A C 1
ATOM 1497 O O . ARG A 1 191 ? 5.836 -24.206 -4.718 1.00 90.56 191 ARG A O 1
ATOM 1504 N N . ILE A 1 192 ? 6.151 -22.336 -5.916 1.00 93.50 192 ILE A N 1
ATOM 1505 C CA . ILE A 1 192 ? 6.118 -21.414 -4.778 1.00 93.50 192 ILE A CA 1
ATOM 1506 C C . ILE A 1 192 ? 4.661 -21.082 -4.455 1.00 93.50 192 ILE A C 1
ATOM 1508 O O . ILE A 1 192 ? 3.876 -20.754 -5.348 1.00 93.50 192 ILE A O 1
ATOM 1512 N N . LEU A 1 193 ? 4.280 -21.163 -3.179 1.00 95.00 193 LEU A N 1
ATOM 1513 C CA . LEU A 1 193 ? 2.948 -20.756 -2.737 1.00 95.00 193 LEU A CA 1
ATOM 1514 C C . LEU A 1 193 ? 2.902 -19.254 -2.450 1.00 95.00 193 LEU A C 1
ATOM 1516 O O . LEU A 1 193 ? 3.412 -18.771 -1.437 1.00 95.00 193 LEU A O 1
ATOM 1520 N N . LEU A 1 194 ? 2.224 -18.516 -3.325 1.00 95.06 194 LEU A N 1
ATOM 1521 C CA . LEU A 1 194 ? 1.886 -17.115 -3.109 1.00 95.06 194 LEU A CA 1
ATOM 1522 C C . LEU A 1 194 ? 0.614 -17.013 -2.270 1.00 95.06 194 LEU A C 1
ATOM 1524 O O . LEU A 1 194 ? -0.389 -17.665 -2.563 1.00 95.06 194 LEU A O 1
ATOM 1528 N N . ARG A 1 195 ? 0.632 -16.169 -1.242 1.00 93.88 195 ARG A N 1
ATOM 1529 C CA . ARG A 1 195 ? -0.487 -15.962 -0.324 1.00 93.88 195 ARG A CA 1
ATOM 1530 C C . ARG A 1 195 ? -1.083 -14.575 -0.460 1.00 93.88 195 ARG A C 1
ATOM 1532 O O . ARG A 1 195 ? -0.418 -13.597 -0.808 1.00 93.88 195 ARG A O 1
ATOM 1539 N N . GLY A 1 196 ? -2.369 -14.481 -0.158 1.00 92.12 196 GLY A N 1
ATOM 1540 C CA . GLY A 1 196 ? -3.073 -13.212 -0.210 1.00 92.12 196 GLY A CA 1
ATOM 1541 C C . GLY A 1 196 ? -4.426 -13.235 0.471 1.00 92.12 196 GLY A C 1
ATOM 1542 O O . GLY A 1 196 ? -4.845 -14.231 1.048 1.00 92.12 196 GLY A O 1
ATOM 1543 N N . ARG A 1 197 ? -5.127 -12.109 0.420 1.00 91.31 197 ARG A N 1
ATOM 1544 C CA . ARG A 1 197 ? -6.470 -11.938 0.981 1.00 91.31 197 ARG A CA 1
ATOM 1545 C C . ARG A 1 197 ? -7.400 -11.347 -0.060 1.00 91.31 197 ARG A C 1
ATOM 1547 O O . ARG A 1 197 ? -6.971 -10.550 -0.898 1.00 91.31 197 ARG A O 1
ATOM 1554 N N . VAL A 1 198 ? -8.678 -11.688 0.058 1.00 94.50 198 VAL A N 1
ATOM 1555 C CA . VAL A 1 198 ? -9.740 -11.096 -0.754 1.00 94.50 198 VAL A CA 1
ATOM 1556 C C . VAL A 1 198 ? -10.660 -10.274 0.141 1.00 94.50 198 VAL A C 1
ATOM 1558 O O . VAL A 1 198 ? -11.172 -10.758 1.148 1.00 94.50 198 VAL A O 1
ATOM 1561 N N . TYR A 1 199 ? -10.896 -9.023 -0.241 1.00 91.12 199 TYR A N 1
ATOM 1562 C CA . TYR A 1 199 ? -11.896 -8.153 0.373 1.00 91.12 199 TYR A CA 1
ATOM 1563 C C . TYR A 1 199 ? -13.032 -7.966 -0.622 1.00 91.12 199 TYR A C 1
ATOM 1565 O O . TYR A 1 199 ? -12.831 -7.369 -1.678 1.00 91.12 199 TYR A O 1
ATOM 1573 N N . ARG A 1 200 ? -14.228 -8.460 -0.302 1.00 88.88 200 ARG A N 1
ATOM 1574 C CA . ARG A 1 200 ? -15.348 -8.494 -1.246 1.00 88.88 200 ARG A CA 1
ATOM 1575 C C . ARG A 1 200 ? -16.582 -7.786 -0.688 1.00 88.88 200 ARG A C 1
ATOM 1577 O O . ARG A 1 200 ? -16.981 -8.063 0.442 1.00 88.88 200 ARG A O 1
ATOM 1584 N N . PRO A 1 201 ? -17.234 -6.890 -1.446 1.00 85.88 201 PRO A N 1
ATOM 1585 C CA . PRO A 1 201 ? -18.504 -6.302 -1.033 1.00 85.88 201 PRO A CA 1
ATOM 1586 C C . PRO A 1 201 ? -19.618 -7.356 -0.934 1.00 85.88 201 PRO A C 1
ATOM 1588 O O . PRO A 1 201 ? -19.656 -8.310 -1.704 1.00 85.88 201 PRO A O 1
ATOM 1591 N N . MET A 1 202 ? -20.566 -7.160 -0.014 1.00 81.56 202 MET A N 1
ATOM 1592 C CA . MET A 1 202 ? -21.668 -8.112 0.213 1.00 81.56 202 MET A CA 1
ATOM 1593 C C . MET A 1 202 ? -22.956 -7.801 -0.565 1.00 81.56 202 MET A C 1
ATOM 1595 O O . MET A 1 202 ? -23.901 -8.576 -0.496 1.00 81.56 202 MET A O 1
ATOM 1599 N N . PHE A 1 203 ? -23.033 -6.679 -1.286 1.00 76.31 203 PHE A N 1
ATOM 1600 C CA . PHE A 1 203 ? -24.276 -6.263 -1.958 1.00 76.31 203 PHE A CA 1
ATOM 1601 C C . PHE A 1 203 ? -24.494 -6.912 -3.332 1.00 76.31 203 PHE A C 1
ATOM 1603 O O . PHE A 1 203 ? -25.584 -6.803 -3.888 1.00 76.31 203 PHE A O 1
ATOM 1610 N N . LYS A 1 204 ? -23.464 -7.541 -3.909 1.00 81.25 204 LYS A N 1
ATOM 1611 C CA . LYS A 1 204 ? -23.530 -8.177 -5.226 1.00 81.25 204 LYS A CA 1
ATOM 1612 C C . LYS A 1 204 ? -22.583 -9.367 -5.290 1.00 81.25 204 LYS A C 1
ATOM 1614 O O . LYS A 1 204 ? -21.500 -9.328 -4.713 1.00 81.25 204 LYS A O 1
ATOM 1619 N N . GLU A 1 205 ? -22.992 -10.401 -6.018 1.00 84.19 205 GLU A N 1
ATOM 1620 C CA . GLU A 1 205 ? -22.186 -11.607 -6.221 1.00 84.19 205 GLU A CA 1
ATOM 1621 C C . GLU A 1 205 ? -20.940 -11.320 -7.064 1.00 84.19 205 GLU A C 1
ATOM 1623 O O . GLU A 1 205 ? -19.840 -11.651 -6.638 1.00 84.19 205 GLU A O 1
ATOM 1628 N N . LYS A 1 206 ? -21.107 -10.637 -8.208 1.00 93.75 206 LYS A N 1
ATOM 1629 C CA . LYS A 1 206 ? -20.027 -10.280 -9.144 1.00 93.75 206 LYS A CA 1
ATOM 1630 C C . LYS A 1 206 ? -19.774 -8.776 -9.220 1.00 93.75 206 LYS A C 1
ATOM 1632 O O . LYS A 1 206 ? -20.693 -8.003 -9.508 1.00 93.75 206 LYS A O 1
ATOM 1637 N N . VAL A 1 207 ? -18.523 -8.367 -9.033 1.00 93.94 207 VAL A N 1
ATOM 1638 C CA . VAL A 1 207 ? -18.063 -6.968 -8.990 1.00 93.94 207 VAL A CA 1
ATOM 1639 C C . VAL A 1 207 ? -16.718 -6.796 -9.714 1.00 93.94 207 VAL A C 1
ATOM 1641 O O . VAL A 1 207 ? -16.016 -7.787 -9.905 1.00 93.94 207 VAL A O 1
ATOM 1644 N N . PRO A 1 208 ? -16.347 -5.569 -10.136 1.00 95.38 208 PRO A N 1
ATOM 1645 C CA . PRO A 1 208 ? -15.010 -5.307 -10.673 1.00 95.38 208 PRO A CA 1
ATOM 1646 C C . PRO A 1 208 ? -13.924 -5.642 -9.650 1.00 95.38 208 PRO A C 1
ATOM 1648 O O . PRO A 1 208 ? -14.109 -5.425 -8.448 1.00 95.38 208 PRO A O 1
ATOM 1651 N N . SER A 1 209 ? -12.787 -6.142 -10.127 1.00 97.00 209 SER A N 1
ATOM 1652 C CA . SER A 1 209 ? -11.661 -6.533 -9.280 1.00 97.00 209 SER A CA 1
ATOM 1653 C C . SER A 1 209 ? -10.535 -5.501 -9.304 1.00 97.00 209 SER A C 1
ATOM 1655 O O . SER A 1 209 ? -10.226 -4.943 -10.352 1.00 97.00 209 SER A O 1
ATOM 1657 N N . ILE A 1 210 ? -9.903 -5.265 -8.152 1.00 97.25 210 ILE A N 1
ATOM 1658 C CA . ILE A 1 210 ? -8.663 -4.490 -8.024 1.00 97.25 210 ILE A CA 1
ATOM 1659 C C . ILE A 1 210 ? -7.567 -5.422 -7.520 1.00 97.25 210 ILE A C 1
ATOM 1661 O O . ILE A 1 210 ? -7.688 -6.008 -6.442 1.00 97.25 210 ILE A O 1
ATOM 1665 N N . LEU A 1 211 ? -6.492 -5.523 -8.293 1.00 97.44 211 LEU A N 1
ATOM 1666 C CA . LEU A 1 211 ? -5.325 -6.329 -7.992 1.00 97.44 211 LEU A CA 1
ATOM 1667 C C . LEU A 1 211 ? -4.206 -5.492 -7.378 1.00 97.44 211 LEU A C 1
ATOM 1669 O O . LEU A 1 211 ? -3.835 -4.440 -7.906 1.00 97.44 211 LEU A O 1
ATOM 1673 N N . ILE A 1 212 ? -3.650 -5.986 -6.273 1.00 96.12 212 ILE A N 1
ATOM 1674 C CA . ILE A 1 212 ? -2.553 -5.346 -5.550 1.00 96.12 212 ILE A CA 1
ATOM 1675 C C . ILE A 1 212 ? -1.535 -6.416 -5.169 1.00 96.12 212 ILE A C 1
ATOM 1677 O O . ILE A 1 212 ? -1.832 -7.308 -4.375 1.00 96.12 212 ILE A O 1
ATOM 1681 N N . ARG A 1 213 ? -0.317 -6.306 -5.700 1.00 95.44 213 ARG A N 1
ATOM 1682 C CA . ARG A 1 213 ? 0.806 -7.178 -5.330 1.00 95.44 213 ARG A CA 1
ATOM 1683 C C . ARG A 1 213 ? 1.734 -6.417 -4.387 1.00 95.44 213 ARG A C 1
ATOM 1685 O O . ARG A 1 213 ? 2.246 -5.362 -4.757 1.00 95.44 213 ARG A O 1
ATOM 1692 N N . ALA A 1 214 ? 1.863 -6.904 -3.156 1.00 89.88 214 ALA A N 1
ATOM 1693 C CA . ALA A 1 214 ? 2.424 -6.198 -2.012 1.00 89.88 214 ALA A CA 1
ATOM 1694 C C . ALA A 1 214 ? 3.842 -6.693 -1.670 1.00 89.88 214 ALA A C 1
ATOM 1696 O O . ALA A 1 214 ? 3.993 -7.817 -1.194 1.00 89.88 214 ALA A O 1
ATOM 1697 N N . PRO A 1 215 ? 4.883 -5.864 -1.851 1.00 85.88 215 PRO A N 1
ATOM 1698 C CA . PRO A 1 215 ? 6.271 -6.302 -1.739 1.00 85.88 215 PRO A CA 1
ATOM 1699 C C . PRO A 1 215 ? 6.924 -5.931 -0.404 1.00 85.88 215 PRO A C 1
ATOM 1701 O O . PRO A 1 215 ? 8.080 -5.514 -0.357 1.00 85.88 215 PRO A O 1
ATOM 1704 N N . PHE A 1 216 ? 6.174 -6.010 0.699 1.00 74.50 216 PHE A N 1
ATOM 1705 C CA . PHE A 1 216 ? 6.675 -5.598 2.012 1.00 74.50 216 PHE A CA 1
ATOM 1706 C C . PHE A 1 216 ? 6.727 -6.746 3.008 1.00 74.50 216 PHE A C 1
ATOM 1708 O O . PHE A 1 216 ? 5.746 -7.481 3.092 1.00 74.50 216 PHE A O 1
ATOM 1715 N N . PRO A 1 217 ? 7.802 -6.840 3.814 1.00 71.62 217 PRO A N 1
ATOM 1716 C CA . PRO A 1 217 ? 7.925 -7.866 4.836 1.00 71.62 217 PRO A CA 1
ATOM 1717 C C . PRO A 1 217 ? 6.747 -7.890 5.807 1.00 71.62 217 PRO A C 1
ATOM 1719 O O . PRO A 1 217 ? 6.078 -6.874 6.058 1.00 71.62 217 PRO A O 1
ATOM 1722 N N . ASP A 1 218 ? 6.560 -9.064 6.396 1.00 72.44 218 ASP A N 1
ATOM 1723 C CA . ASP A 1 218 ? 5.527 -9.311 7.386 1.00 72.44 218 ASP A CA 1
ATOM 1724 C C . ASP A 1 218 ? 5.726 -8.458 8.629 1.00 72.44 218 ASP A C 1
ATOM 1726 O O . ASP A 1 218 ? 6.830 -8.262 9.136 1.00 72.44 218 ASP A O 1
ATOM 1730 N N . GLY A 1 219 ? 4.616 -7.921 9.122 1.00 67.69 219 GLY A N 1
ATOM 1731 C CA . GLY A 1 219 ? 4.607 -7.175 10.362 1.00 67.69 219 GLY A CA 1
ATOM 1732 C C . GLY A 1 219 ? 3.324 -6.377 10.565 1.00 67.69 219 GLY A C 1
ATOM 1733 O O . GLY A 1 219 ? 2.580 -6.119 9.612 1.00 67.69 219 GLY A O 1
ATOM 1734 N N . PRO A 1 220 ? 3.075 -5.903 11.798 1.00 63.22 220 PRO A N 1
ATOM 1735 C CA . PRO A 1 220 ? 1.819 -5.240 12.153 1.00 63.22 220 PRO A CA 1
ATOM 1736 C C . PRO A 1 220 ? 1.509 -3.997 11.307 1.00 63.22 220 PRO A C 1
ATOM 1738 O O . PRO A 1 220 ? 0.352 -3.713 11.002 1.00 63.22 220 PRO A O 1
ATOM 1741 N N . LYS A 1 221 ? 2.544 -3.246 10.902 1.00 61.34 221 LYS A N 1
ATOM 1742 C CA . LYS A 1 221 ? 2.388 -2.052 10.055 1.00 61.34 221 LYS A CA 1
ATOM 1743 C C . LYS A 1 221 ? 1.961 -2.410 8.632 1.00 61.34 221 LYS A C 1
ATOM 1745 O O . LYS A 1 221 ? 1.073 -1.755 8.087 1.00 61.34 221 LYS A O 1
ATOM 1750 N N . THR A 1 222 ? 2.590 -3.425 8.042 1.00 66.81 222 THR A N 1
ATOM 1751 C CA . THR A 1 222 ? 2.254 -3.911 6.699 1.00 66.81 222 THR A CA 1
ATOM 1752 C C . THR A 1 222 ? 0.838 -4.475 6.688 1.00 66.81 222 THR A C 1
ATOM 1754 O O . THR A 1 222 ? 0.037 -4.116 5.828 1.00 66.81 222 THR A O 1
ATOM 1757 N N . GLU A 1 223 ? 0.497 -5.262 7.707 1.00 69.88 223 GLU A N 1
ATOM 1758 C CA . GLU A 1 223 ? -0.831 -5.838 7.889 1.00 69.88 223 GLU A CA 1
ATOM 1759 C C . GLU A 1 223 ? -1.915 -4.751 7.972 1.00 69.88 223 GLU A C 1
ATOM 1761 O O . GLU A 1 223 ? -2.894 -4.776 7.225 1.00 69.88 223 GLU A O 1
ATOM 1766 N N . ALA A 1 224 ? -1.707 -3.725 8.803 1.00 67.94 224 ALA A N 1
ATOM 1767 C CA . ALA A 1 224 ? -2.628 -2.595 8.910 1.00 67.94 224 ALA A CA 1
ATOM 1768 C C . ALA A 1 224 ? -2.778 -1.825 7.584 1.00 67.94 224 ALA A C 1
ATOM 1770 O O . ALA A 1 224 ? -3.884 -1.405 7.235 1.00 67.94 224 ALA A O 1
ATOM 1771 N N . MET A 1 225 ? -1.686 -1.652 6.829 1.00 72.62 225 MET A N 1
ATOM 1772 C CA . MET A 1 225 ? -1.711 -0.993 5.521 1.00 72.62 225 MET A CA 1
ATOM 1773 C C . MET A 1 225 ? -2.543 -1.788 4.508 1.00 72.62 225 MET A C 1
ATOM 1775 O O . MET A 1 225 ? -3.452 -1.227 3.894 1.00 72.62 225 MET A O 1
ATOM 1779 N N . VAL A 1 226 ? -2.260 -3.084 4.361 1.00 75.31 226 VAL A N 1
ATOM 1780 C CA . VAL A 1 226 ? -2.959 -3.995 3.441 1.00 75.31 226 VAL A CA 1
ATOM 1781 C C . VAL A 1 226 ? -4.448 -4.049 3.762 1.00 75.31 226 VAL A C 1
ATOM 1783 O O . VAL A 1 226 ? -5.280 -3.863 2.873 1.00 75.31 226 VAL A O 1
ATOM 1786 N N . GLN A 1 227 ? -4.794 -4.203 5.043 1.00 77.75 227 GLN A N 1
ATOM 1787 C CA . GLN A 1 227 ? -6.183 -4.160 5.485 1.00 77.75 227 GLN A CA 1
ATOM 1788 C C . GLN A 1 227 ? -6.838 -2.813 5.180 1.00 77.75 227 GLN A C 1
ATOM 1790 O O . GLN A 1 227 ? -7.969 -2.782 4.703 1.00 77.75 227 GLN A O 1
ATOM 1795 N N . GLY A 1 228 ? -6.157 -1.695 5.440 1.00 74.12 228 GLY A N 1
ATOM 1796 C CA . GLY A 1 228 ? -6.680 -0.360 5.150 1.00 74.12 228 GLY A CA 1
ATOM 1797 C C . GLY A 1 228 ? -7.038 -0.185 3.673 1.00 74.12 228 GLY A C 1
ATOM 1798 O O . GLY A 1 228 ? -8.141 0.262 3.357 1.00 74.12 228 GLY A O 1
ATOM 1799 N N . ILE A 1 229 ? -6.141 -0.603 2.776 1.00 79.94 229 ILE A N 1
ATOM 1800 C CA . ILE A 1 229 ? -6.342 -0.531 1.323 1.00 79.94 229 ILE A CA 1
ATOM 1801 C C . ILE A 1 229 ? -7.479 -1.462 0.876 1.00 79.94 229 ILE A C 1
ATOM 1803 O O . ILE A 1 229 ? -8.376 -1.030 0.152 1.00 79.94 229 ILE A O 1
ATOM 1807 N N . GLY A 1 230 ? -7.491 -2.711 1.354 1.00 83.62 230 GLY A N 1
ATOM 1808 C CA . GLY A 1 230 ? -8.549 -3.677 1.053 1.00 83.62 230 GLY A CA 1
ATOM 1809 C C . GLY A 1 230 ? -9.935 -3.168 1.450 1.00 83.62 230 GLY A C 1
ATOM 1810 O O . GLY A 1 230 ? -10.868 -3.168 0.649 1.00 83.62 230 GLY A O 1
ATOM 1811 N N . ARG A 1 231 ? -10.064 -2.627 2.668 1.00 82.69 231 ARG A N 1
ATOM 1812 C CA . ARG A 1 231 ? -11.321 -2.045 3.164 1.00 82.69 231 ARG A CA 1
ATOM 1813 C C . ARG A 1 231 ? -11.745 -0.808 2.371 1.00 82.69 231 ARG A C 1
ATOM 1815 O O . ARG A 1 231 ? -12.939 -0.635 2.125 1.00 82.69 231 ARG A O 1
ATOM 1822 N N . LEU A 1 232 ? -10.800 0.056 1.992 1.00 79.56 232 LEU A N 1
ATOM 1823 C CA . LEU A 1 232 ? -11.080 1.299 1.266 1.00 79.56 232 LEU A CA 1
ATOM 1824 C C . LEU A 1 232 ? -11.835 1.022 -0.039 1.00 79.56 232 LEU A C 1
ATOM 1826 O O . LEU A 1 232 ? -12.876 1.638 -0.292 1.00 79.56 232 LEU A O 1
ATOM 1830 N N . TRP A 1 233 ? -11.314 0.093 -0.836 1.00 87.06 233 TRP A N 1
ATOM 1831 C CA . TRP A 1 233 ? -11.844 -0.233 -2.156 1.00 87.06 233 TRP A CA 1
ATOM 1832 C C . TRP A 1 233 ? -13.028 -1.206 -2.092 1.00 87.06 233 TRP A C 1
ATOM 1834 O O . TRP A 1 233 ? -14.007 -1.014 -2.813 1.00 87.06 233 TRP A O 1
ATOM 1844 N N . ALA A 1 234 ? -13.033 -2.159 -1.152 1.00 86.38 234 ALA A N 1
ATOM 1845 C CA . ALA A 1 234 ? -14.166 -3.071 -0.973 1.00 86.38 234 ALA A CA 1
ATOM 1846 C C . ALA A 1 234 ? -15.460 -2.343 -0.601 1.00 86.38 234 ALA A C 1
ATOM 1848 O O . ALA A 1 234 ? -16.519 -2.597 -1.179 1.00 86.38 234 ALA A O 1
ATOM 1849 N N . ARG A 1 235 ? -15.381 -1.349 0.292 1.00 82.38 235 ARG A N 1
ATOM 1850 C CA . ARG A 1 235 ? -16.543 -0.515 0.645 1.00 82.38 235 ARG A CA 1
ATOM 1851 C C . ARG A 1 235 ? -17.046 0.351 -0.517 1.00 82.38 235 ARG A C 1
ATOM 1853 O O . ARG A 1 235 ? -18.171 0.843 -0.458 1.00 82.38 235 ARG A O 1
ATOM 1860 N N . ARG A 1 236 ? -16.241 0.516 -1.570 1.00 82.81 236 ARG A N 1
ATOM 1861 C CA . ARG A 1 236 ? -16.572 1.246 -2.806 1.00 82.81 236 ARG A CA 1
ATOM 1862 C C . ARG A 1 236 ? -17.057 0.336 -3.935 1.00 82.81 236 ARG A C 1
ATOM 1864 O O . ARG A 1 236 ? -17.298 0.820 -5.031 1.00 82.81 236 ARG A O 1
ATOM 1871 N N . GLY A 1 237 ? -17.256 -0.953 -3.653 1.00 88.12 237 GLY A N 1
ATOM 1872 C CA . GLY A 1 237 ? -17.883 -1.887 -4.585 1.00 88.12 237 GLY A CA 1
ATOM 1873 C C . GLY A 1 237 ? -16.929 -2.679 -5.467 1.00 88.12 237 GLY A C 1
ATOM 1874 O O . GLY A 1 237 ? -17.379 -3.222 -6.470 1.00 88.12 237 GLY A O 1
ATOM 1875 N N . TYR A 1 238 ? -15.658 -2.789 -5.077 1.00 92.62 238 TYR A N 1
ATOM 1876 C CA . TYR A 1 238 ? -14.653 -3.587 -5.783 1.00 92.62 238 TYR A CA 1
ATOM 1877 C C . TYR A 1 238 ? -14.284 -4.841 -4.988 1.00 92.62 238 TYR A C 1
ATOM 1879 O O . TYR A 1 238 ? -14.138 -4.774 -3.772 1.00 92.62 238 TYR A O 1
ATOM 1887 N N . ALA A 1 239 ? -14.081 -5.977 -5.650 1.00 95.50 239 ALA A N 1
ATOM 1888 C CA . ALA A 1 239 ? -13.376 -7.096 -5.032 1.00 95.50 239 ALA A CA 1
ATOM 1889 C C . ALA A 1 239 ? -11.872 -6.796 -5.047 1.00 95.50 239 ALA A C 1
ATOM 1891 O O . ALA A 1 239 ? -11.283 -6.634 -6.110 1.00 95.50 239 ALA A O 1
ATOM 1892 N N . VAL A 1 240 ? -11.240 -6.692 -3.883 1.00 96.06 240 VAL A N 1
ATOM 1893 C CA . VAL A 1 240 ? -9.822 -6.335 -3.769 1.00 96.06 240 VAL A CA 1
ATOM 1894 C C . VAL A 1 240 ? -9.022 -7.581 -3.459 1.00 96.06 240 VAL A C 1
ATOM 1896 O O . VAL A 1 240 ? -9.230 -8.199 -2.415 1.00 96.06 240 VAL A O 1
ATOM 1899 N N . VAL A 1 241 ? -8.098 -7.926 -4.344 1.00 97.19 241 VAL A N 1
ATOM 1900 C CA . VAL A 1 241 ? -7.198 -9.066 -4.188 1.00 97.19 241 VAL A CA 1
ATOM 1901 C C . VAL A 1 241 ? -5.825 -8.517 -3.838 1.00 97.19 241 VAL A C 1
ATOM 1903 O O . VAL A 1 241 ? -5.170 -7.892 -4.672 1.00 97.19 241 VAL A O 1
ATOM 1906 N N . VAL A 1 242 ? -5.408 -8.717 -2.586 1.00 95.44 242 VAL A N 1
ATOM 1907 C CA . VAL A 1 242 ? -4.075 -8.321 -2.120 1.00 95.44 242 VAL A CA 1
ATOM 1908 C C . VAL A 1 242 ? -3.221 -9.563 -1.949 1.00 95.44 242 VAL A C 1
ATOM 1910 O O . VAL A 1 242 ? -3.523 -10.397 -1.102 1.00 95.44 242 VAL A O 1
ATOM 1913 N N . GLN A 1 243 ? -2.157 -9.677 -2.733 1.00 95.56 243 GLN A N 1
ATOM 1914 C CA . GLN A 1 243 ? -1.238 -10.812 -2.738 1.00 95.56 243 GLN A CA 1
ATOM 1915 C C . GLN A 1 243 ? 0.153 -10.345 -2.315 1.00 95.56 243 GLN A C 1
ATOM 1917 O O . GLN A 1 243 ? 0.647 -9.363 -2.860 1.00 95.56 243 GLN A O 1
ATOM 1922 N N . GLY A 1 244 ? 0.795 -11.011 -1.357 1.00 93.12 244 GLY A N 1
ATOM 1923 C CA . GLY A 1 244 ? 2.196 -10.725 -1.034 1.00 93.12 244 GLY A CA 1
ATOM 1924 C C . GLY A 1 244 ? 3.108 -11.306 -2.095 1.00 93.12 244 GLY A C 1
ATOM 1925 O O . GLY A 1 244 ? 2.948 -12.479 -2.417 1.00 93.12 244 GLY A O 1
ATOM 1926 N N . THR A 1 245 ? 4.045 -10.533 -2.641 1.00 93.56 245 THR A N 1
ATOM 1927 C CA . THR A 1 245 ? 5.109 -11.069 -3.510 1.00 93.56 245 THR A CA 1
ATOM 1928 C C . THR A 1 245 ? 5.921 -12.162 -2.797 1.00 93.56 245 THR A C 1
ATOM 1930 O O . THR A 1 245 ? 5.715 -12.446 -1.620 1.00 93.56 245 THR A O 1
ATOM 1933 N N . ARG A 1 246 ? 6.861 -12.806 -3.491 1.00 92.62 246 ARG A N 1
ATOM 1934 C CA . ARG A 1 246 ? 7.700 -13.845 -2.872 1.00 92.62 246 ARG A CA 1
ATOM 1935 C C . ARG A 1 246 ? 8.379 -13.335 -1.597 1.00 92.62 246 ARG A C 1
ATOM 1937 O O . ARG A 1 246 ? 8.898 -12.219 -1.576 1.00 92.62 246 ARG A O 1
ATOM 1944 N N . GLY A 1 247 ? 8.331 -14.145 -0.540 1.00 88.31 247 GLY A N 1
ATOM 1945 C CA . GLY A 1 247 ? 8.868 -13.818 0.783 1.00 88.31 247 GLY A CA 1
ATOM 1946 C C . GLY A 1 247 ? 8.084 -12.766 1.584 1.00 88.31 247 GLY A C 1
ATOM 1947 O O . GLY A 1 247 ? 8.611 -12.259 2.575 1.00 88.31 247 GLY A O 1
ATOM 1948 N N . THR A 1 248 ? 6.861 -12.394 1.178 1.00 87.44 248 THR A N 1
ATOM 1949 C CA . THR A 1 248 ? 6.040 -11.383 1.869 1.00 87.44 248 THR A CA 1
ATOM 1950 C C . THR A 1 248 ? 4.585 -11.816 2.061 1.00 87.44 248 THR A C 1
ATOM 1952 O O . THR A 1 248 ? 4.047 -12.613 1.302 1.00 87.44 248 THR A O 1
ATOM 1955 N N . LEU A 1 249 ? 3.911 -11.278 3.079 1.00 82.50 249 LEU A N 1
ATOM 1956 C CA . LEU A 1 249 ? 2.529 -11.600 3.479 1.00 82.50 249 LEU A CA 1
ATOM 1957 C C . LEU A 1 249 ? 2.256 -13.102 3.598 1.00 82.50 249 LEU A C 1
ATOM 1959 O O . LEU A 1 249 ? 1.192 -13.584 3.202 1.00 82.50 249 LEU A O 1
ATOM 1963 N N . GLY A 1 250 ? 3.221 -13.842 4.147 1.00 87.31 250 GLY A N 1
ATOM 1964 C CA . GLY A 1 250 ? 3.182 -15.299 4.262 1.00 87.31 250 GLY A CA 1
ATOM 1965 C C . GLY A 1 250 ? 3.416 -16.074 2.958 1.00 87.31 250 GLY A C 1
ATOM 1966 O O . GLY A 1 250 ? 3.352 -17.305 2.983 1.00 87.31 250 GLY A O 1
ATOM 1967 N N . SER A 1 251 ? 3.668 -15.408 1.829 1.00 91.81 251 SER A N 1
ATOM 1968 C CA . SER A 1 251 ? 4.111 -16.072 0.600 1.00 91.81 251 SER A CA 1
ATOM 1969 C C . SER A 1 251 ? 5.478 -16.714 0.787 1.00 91.81 251 SER A C 1
ATOM 1971 O O . SER A 1 251 ? 6.372 -16.152 1.419 1.00 91.81 251 SER A O 1
ATOM 1973 N N . GLU A 1 252 ? 5.647 -17.881 0.181 1.00 92.75 252 GLU A N 1
ATOM 1974 C CA . GLU A 1 252 ? 6.928 -18.574 0.110 1.00 92.75 252 GLU A CA 1
ATOM 1975 C C . GLU A 1 252 ? 7.928 -17.836 -0.802 1.00 92.75 252 GLU A C 1
ATOM 1977 O O . GLU A 1 252 ? 7.609 -16.838 -1.457 1.00 92.75 252 GLU A O 1
ATOM 1982 N N . GLY A 1 253 ? 9.162 -18.337 -0.850 1.00 88.06 253 GLY A N 1
ATOM 1983 C CA . GLY A 1 253 ? 10.263 -17.733 -1.599 1.00 88.06 253 GLY A CA 1
ATOM 1984 C C . GLY A 1 253 ? 11.032 -16.688 -0.790 1.00 88.06 253 GLY A C 1
ATOM 1985 O O . GLY A 1 253 ? 10.941 -16.642 0.435 1.00 88.06 253 GLY A O 1
ATOM 1986 N N . SER A 1 254 ? 11.821 -15.866 -1.484 1.00 82.56 254 SER A N 1
ATOM 1987 C CA . SER A 1 254 ? 12.671 -14.842 -0.869 1.00 82.56 254 SER A CA 1
ATOM 1988 C C . SER A 1 254 ? 12.436 -13.464 -1.489 1.00 82.56 254 SER A C 1
ATOM 1990 O O . SER A 1 254 ? 12.135 -13.346 -2.677 1.00 82.56 254 SER A O 1
ATOM 1992 N N . VAL A 1 255 ? 12.648 -12.425 -0.677 1.00 77.50 255 VAL A N 1
ATOM 1993 C CA . VAL A 1 255 ? 12.717 -11.017 -1.102 1.00 77.50 255 VAL A CA 1
ATOM 1994 C C . VAL A 1 255 ? 14.059 -10.657 -1.758 1.00 77.50 255 VAL A C 1
ATOM 1996 O O . VAL A 1 255 ? 14.272 -9.503 -2.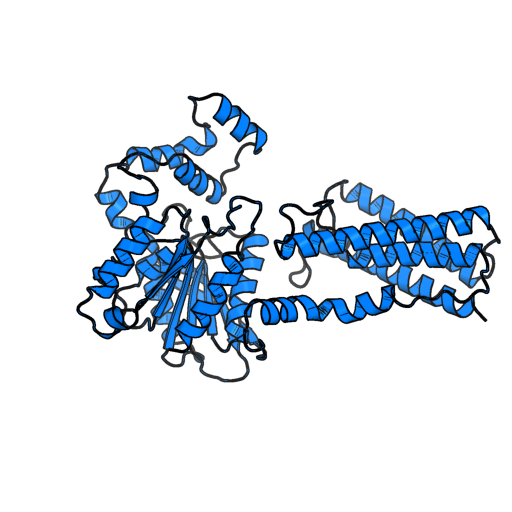140 1.00 77.50 255 VAL A O 1
ATOM 1999 N N . ASP A 1 256 ? 14.979 -11.619 -1.883 1.00 74.62 256 ASP A N 1
ATOM 2000 C CA . ASP A 1 256 ? 16.329 -11.371 -2.393 1.00 74.62 256 ASP A CA 1
ATOM 2001 C C . ASP A 1 256 ? 16.372 -11.064 -3.896 1.00 74.62 256 ASP A C 1
ATOM 2003 O O . ASP A 1 256 ? 17.219 -10.300 -4.367 1.00 74.62 256 ASP A O 1
ATOM 2007 N N . GLU A 1 257 ? 15.409 -11.587 -4.650 1.00 78.25 257 GLU A N 1
ATOM 2008 C CA . GLU A 1 257 ? 15.317 -11.438 -6.103 1.00 78.25 257 GLU A CA 1
ATOM 2009 C C . GLU A 1 257 ? 14.277 -10.377 -6.489 1.00 78.25 257 GLU A C 1
ATOM 2011 O O . GLU A 1 257 ? 13.315 -10.645 -7.211 1.00 78.25 257 GLU A O 1
ATOM 2016 N N . LEU A 1 258 ? 14.476 -9.147 -5.993 1.00 79.69 258 LEU A N 1
ATOM 2017 C CA . LEU A 1 258 ? 13.616 -8.001 -6.318 1.00 79.69 258 LEU A CA 1
ATOM 2018 C C . LEU A 1 258 ? 13.435 -7.877 -7.830 1.00 79.69 258 LEU A C 1
ATOM 2020 O O . LEU A 1 258 ? 14.414 -7.940 -8.581 1.00 79.69 258 LEU A O 1
ATOM 2024 N N . PHE A 1 259 ? 12.189 -7.636 -8.238 1.00 87.75 259 PHE A N 1
ATOM 2025 C CA . PHE A 1 259 ? 11.787 -7.352 -9.617 1.00 87.75 259 PHE A CA 1
ATOM 2026 C C . PHE A 1 259 ? 11.882 -8.530 -10.602 1.00 87.75 259 PHE A C 1
ATOM 2028 O O . PHE A 1 259 ? 11.382 -8.419 -11.714 1.00 87.75 259 PHE A O 1
ATOM 2035 N N . VAL A 1 260 ? 12.450 -9.675 -10.209 1.00 91.44 260 VAL A N 1
ATOM 2036 C CA . VAL A 1 260 ? 12.699 -10.801 -11.129 1.00 91.44 260 VAL A CA 1
ATOM 2037 C C . VAL A 1 260 ? 11.421 -11.581 -11.448 1.00 91.44 260 VAL A C 1
ATOM 2039 O O . VAL A 1 260 ? 11.148 -11.908 -12.600 1.00 91.44 260 VAL A O 1
ATOM 2042 N N . HIS A 1 261 ? 10.614 -11.878 -10.427 1.00 93.81 261 HIS A N 1
ATOM 2043 C CA . HIS A 1 261 ? 9.488 -12.818 -10.550 1.00 93.81 261 HIS A CA 1
ATOM 2044 C C . HIS A 1 261 ? 8.134 -12.148 -10.777 1.00 93.81 261 HIS A C 1
ATOM 2046 O O . HIS A 1 261 ? 7.118 -12.821 -10.940 1.00 93.81 261 HIS A O 1
ATOM 2052 N N . GLU A 1 262 ? 8.098 -10.814 -10.802 1.00 94.94 262 GLU A N 1
ATOM 2053 C CA . GLU A 1 262 ? 6.846 -10.056 -10.724 1.00 94.94 262 GLU A CA 1
ATOM 2054 C C . GLU A 1 262 ? 5.904 -10.322 -11.897 1.00 94.94 262 GLU A C 1
ATOM 2056 O O . GLU A 1 262 ? 4.684 -10.342 -11.720 1.00 94.94 262 GLU A O 1
ATOM 2061 N N . ARG A 1 263 ? 6.465 -10.574 -13.083 1.00 95.38 263 ARG A N 1
ATOM 2062 C CA . ARG A 1 263 ? 5.687 -10.920 -14.272 1.00 95.38 263 ARG A CA 1
ATOM 2063 C C . ARG A 1 263 ? 5.068 -12.310 -14.156 1.00 95.38 263 ARG A C 1
ATOM 2065 O O . ARG A 1 263 ? 3.852 -12.443 -14.261 1.00 95.38 263 ARG A O 1
ATOM 2072 N N . ALA A 1 264 ? 5.880 -13.341 -13.925 1.00 95.69 264 ALA A N 1
ATOM 2073 C CA . ALA A 1 264 ? 5.411 -14.729 -13.877 1.00 95.69 264 ALA A CA 1
ATOM 2074 C C . ALA A 1 264 ? 4.371 -14.950 -12.762 1.00 95.69 264 ALA A C 1
ATOM 2076 O O . ALA A 1 264 ? 3.315 -15.555 -12.981 1.00 95.69 264 ALA A O 1
ATOM 2077 N N . ASP A 1 265 ? 4.633 -14.387 -11.585 1.00 96.38 265 ASP A N 1
ATOM 2078 C CA . ASP A 1 265 ? 3.733 -14.459 -10.437 1.00 96.38 265 ASP A CA 1
ATOM 2079 C C . ASP A 1 265 ? 2.447 -13.659 -10.680 1.00 96.38 265 ASP A C 1
ATOM 2081 O O . ASP A 1 265 ? 1.347 -14.117 -10.363 1.00 96.38 265 ASP A O 1
ATOM 2085 N N . GLY A 1 266 ? 2.565 -12.471 -11.281 1.00 96.38 266 GLY A N 1
ATOM 2086 C CA . GLY A 1 266 ? 1.419 -11.635 -11.614 1.00 96.38 266 GLY A CA 1
ATOM 2087 C C . GLY A 1 266 ? 0.496 -12.269 -12.660 1.00 96.38 266 GLY A C 1
ATOM 2088 O O . GLY A 1 266 ? -0.720 -12.223 -12.494 1.00 96.38 266 GLY A O 1
ATOM 2089 N N . LEU A 1 267 ? 1.044 -12.936 -13.682 1.00 96.50 267 LEU A N 1
ATOM 2090 C CA . LEU A 1 267 ? 0.261 -13.671 -14.685 1.00 96.50 267 LEU A CA 1
ATOM 2091 C C . LEU A 1 267 ? -0.503 -14.850 -14.068 1.00 96.50 267 LEU A C 1
ATOM 2093 O O . LEU A 1 267 ? -1.668 -15.074 -14.406 1.00 96.50 267 LEU A O 1
ATOM 2097 N N . SER A 1 268 ? 0.135 -15.568 -13.138 1.00 96.00 268 SER A N 1
ATOM 2098 C CA . SER A 1 268 ? -0.506 -16.650 -12.377 1.00 96.00 268 SER A CA 1
ATOM 2099 C C . SER A 1 268 ? -1.678 -16.113 -11.555 1.00 96.00 268 SER A C 1
ATOM 2101 O O . SER A 1 268 ? -2.756 -16.707 -11.519 1.00 96.00 268 SER A O 1
ATOM 2103 N N . LEU A 1 269 ? -1.490 -14.946 -10.936 1.00 96.44 269 LEU A N 1
ATOM 2104 C CA . LEU A 1 269 ? -2.525 -14.296 -10.149 1.00 96.44 269 LEU A CA 1
ATOM 2105 C C . LEU A 1 269 ? -3.678 -13.771 -11.013 1.00 96.44 269 LEU A C 1
ATOM 2107 O O . LEU A 1 269 ? -4.830 -13.947 -10.627 1.00 96.44 269 LEU A O 1
ATOM 2111 N N . LEU A 1 270 ? -3.405 -13.194 -12.188 1.00 96.38 270 LEU A N 1
ATOM 2112 C CA . LEU A 1 270 ? -4.449 -12.796 -13.140 1.00 96.38 270 LEU A CA 1
ATOM 2113 C C . LEU A 1 270 ? -5.327 -13.992 -13.530 1.00 96.38 270 LEU A C 1
ATOM 2115 O O . LEU A 1 270 ? -6.548 -13.916 -13.407 1.00 96.38 270 LEU A O 1
ATOM 2119 N N . ALA A 1 271 ? -4.708 -15.116 -13.907 1.00 95.00 271 ALA A N 1
ATOM 2120 C CA . ALA A 1 271 ? -5.435 -16.335 -14.264 1.00 95.00 271 ALA A CA 1
ATOM 2121 C C . ALA A 1 271 ? -6.283 -16.877 -13.099 1.00 95.00 271 ALA A C 1
ATOM 2123 O O . ALA A 1 271 ? -7.391 -17.369 -13.311 1.00 95.00 271 ALA A O 1
ATOM 2124 N N . TRP A 1 272 ? -5.787 -16.765 -11.863 1.00 95.25 272 TRP A N 1
ATOM 2125 C CA . TRP A 1 272 ? -6.541 -17.147 -10.671 1.00 95.25 272 TRP A CA 1
ATOM 2126 C C . TRP A 1 272 ? -7.747 -16.234 -10.426 1.00 95.25 272 TRP A C 1
ATOM 2128 O O . TRP A 1 272 ? -8.831 -16.740 -10.134 1.00 95.25 272 TRP A O 1
ATOM 2138 N N . VAL A 1 273 ? -7.589 -14.910 -10.567 1.00 95.94 273 VAL A N 1
ATOM 2139 C CA . VAL A 1 273 ? -8.674 -13.933 -10.355 1.00 95.94 273 VAL A CA 1
ATOM 2140 C C . VAL A 1 273 ? -9.830 -14.164 -11.329 1.00 95.94 273 VAL A C 1
ATOM 2142 O O . VAL A 1 273 ? -10.986 -14.110 -10.912 1.00 95.94 273 VAL A O 1
ATOM 2145 N N . GLU A 1 274 ? -9.541 -14.485 -12.592 1.00 95.44 274 GLU A N 1
ATOM 2146 C CA . GLU A 1 274 ? -10.569 -14.741 -13.613 1.00 95.44 274 GLU A CA 1
ATOM 2147 C C . GLU A 1 274 ? -11.485 -15.928 -13.279 1.00 95.44 274 GLU A C 1
ATOM 2149 O O . GLU A 1 274 ? -12.639 -15.967 -13.706 1.00 95.44 274 GLU A O 1
ATOM 2154 N N . GLN A 1 275 ? -10.991 -16.881 -12.486 1.00 94.75 275 GLN A N 1
ATOM 2155 C CA . GLN A 1 275 ? -11.744 -18.066 -12.067 1.00 94.75 275 GLN A CA 1
ATOM 2156 C C . GLN A 1 275 ? -12.600 -17.823 -10.819 1.00 94.75 275 GLN A C 1
ATOM 2158 O O . GLN A 1 275 ? -13.386 -18.689 -10.431 1.00 94.75 275 GLN A O 1
ATOM 2163 N N . GLN A 1 276 ? -12.462 -16.666 -10.169 1.00 94.50 276 GLN A N 1
ATOM 2164 C CA . GLN A 1 276 ? -13.157 -16.410 -8.916 1.00 94.50 276 GLN A CA 1
ATOM 2165 C C . GLN A 1 276 ? -14.641 -16.102 -9.142 1.00 94.50 276 GLN A C 1
ATOM 2167 O O . GLN A 1 276 ? -14.995 -15.355 -10.059 1.00 94.50 276 GLN A O 1
ATOM 2172 N N . PRO A 1 277 ? -15.541 -16.585 -8.262 1.00 93.31 277 PRO A N 1
ATOM 2173 C CA . PRO A 1 277 ? -16.982 -16.395 -8.426 1.00 93.31 277 PRO A CA 1
ATOM 2174 C C . PRO A 1 277 ? -17.400 -14.922 -8.369 1.00 93.31 277 PRO A C 1
ATOM 2176 O O . PRO A 1 277 ? -18.449 -14.565 -8.902 1.00 93.31 277 PRO A O 1
ATOM 2179 N N . PHE A 1 278 ? -16.577 -14.069 -7.751 1.00 93.56 278 PHE A N 1
ATOM 2180 C CA . PHE A 1 278 ? -16.825 -12.637 -7.633 1.00 93.56 278 PHE A CA 1
ATOM 2181 C C . PHE A 1 278 ? -16.399 -11.817 -8.851 1.00 93.56 278 PHE A C 1
ATOM 2183 O O . PHE A 1 278 ? -16.758 -10.641 -8.932 1.00 93.56 278 PHE A O 1
ATOM 2190 N N . TYR A 1 279 ? -15.632 -12.390 -9.778 1.00 95.88 279 TYR A N 1
ATOM 2191 C CA . TYR A 1 279 ? -15.112 -11.658 -10.924 1.00 95.88 279 TYR A CA 1
ATOM 2192 C C . TYR A 1 279 ? -16.224 -11.379 -11.942 1.00 95.88 279 TYR A C 1
ATOM 2194 O O . TYR A 1 279 ? -16.998 -12.265 -12.318 1.00 95.88 279 TYR A O 1
ATOM 2202 N N . ASN A 1 280 ? -16.332 -10.123 -12.382 1.00 95.06 280 ASN A N 1
ATOM 2203 C CA . ASN A 1 280 ? -17.362 -9.686 -13.328 1.00 95.06 280 ASN A CA 1
ATOM 2204 C C . ASN A 1 280 ? -16.840 -9.403 -14.746 1.00 95.06 280 ASN A C 1
ATOM 2206 O O . ASN A 1 280 ? -17.589 -8.837 -15.540 1.00 95.06 280 ASN A O 1
ATOM 2210 N N . GLY A 1 281 ? -15.583 -9.736 -15.045 1.00 95.62 281 GLY A N 1
ATOM 2211 C CA . GLY A 1 281 ? -14.953 -9.414 -16.327 1.00 95.62 281 GLY A CA 1
ATOM 2212 C C . GLY A 1 281 ? -14.238 -8.061 -16.374 1.00 95.62 281 GLY A C 1
ATOM 2213 O O . GLY A 1 281 ? -13.643 -7.762 -17.400 1.00 95.62 281 GLY A O 1
ATOM 2214 N N . ARG A 1 282 ? -14.279 -7.245 -15.305 1.00 96.12 282 ARG A N 1
ATOM 2215 C CA . ARG A 1 282 ? -13.491 -6.004 -15.203 1.00 96.12 282 ARG A CA 1
ATOM 2216 C C . ARG A 1 282 ? -12.368 -6.136 -14.185 1.00 96.12 282 ARG A C 1
ATOM 2218 O O . ARG A 1 282 ? -12.639 -6.453 -13.022 1.00 96.12 282 ARG A O 1
ATOM 2225 N N . LEU A 1 283 ? -11.134 -5.849 -14.591 1.00 97.31 283 LEU A N 1
ATOM 2226 C CA . LEU A 1 283 ? -9.954 -5.970 -13.733 1.00 97.31 283 LEU A CA 1
ATOM 2227 C C . LEU A 1 283 ? -9.083 -4.721 -13.794 1.00 97.31 283 LEU A C 1
ATOM 2229 O O . LEU A 1 283 ? -8.672 -4.279 -14.858 1.00 97.31 283 LEU A O 1
ATOM 2233 N N . PHE A 1 284 ? -8.736 -4.190 -12.632 1.00 97.38 284 PHE A N 1
ATOM 2234 C CA . PHE A 1 284 ? -7.840 -3.053 -12.505 1.00 97.38 284 PHE A CA 1
ATOM 2235 C C . PHE A 1 284 ? -6.655 -3.383 -11.615 1.00 97.38 284 PHE A C 1
ATOM 2237 O O . PHE A 1 284 ? -6.723 -4.286 -10.781 1.00 97.38 284 PHE A O 1
ATOM 2244 N N . THR A 1 285 ? -5.596 -2.593 -11.725 1.00 97.50 285 THR A N 1
ATOM 2245 C CA . THR A 1 285 ? -4.450 -2.667 -10.819 1.00 97.50 285 THR A CA 1
ATOM 2246 C C . THR A 1 285 ? -4.262 -1.349 -10.076 1.00 97.50 285 THR A C 1
ATOM 2248 O O . THR A 1 285 ? -4.619 -0.279 -10.580 1.00 97.50 285 THR A O 1
ATOM 2251 N N . TRP A 1 286 ? -3.732 -1.407 -8.853 1.00 94.94 286 TRP A N 1
ATOM 2252 C CA . TRP A 1 286 ? -3.555 -0.211 -8.031 1.00 94.94 286 TRP A CA 1
ATOM 2253 C C . TRP A 1 286 ? -2.326 -0.279 -7.133 1.00 94.94 286 TRP A C 1
ATOM 2255 O O . TRP A 1 286 ? -2.076 -1.285 -6.469 1.00 94.94 286 TRP A O 1
ATOM 2265 N N . GLY A 1 287 ? -1.627 0.848 -7.021 1.00 91.56 287 GLY A N 1
ATOM 2266 C CA . GLY A 1 287 ? -0.597 1.051 -6.014 1.00 91.56 287 GLY A CA 1
ATOM 2267 C C . GLY A 1 287 ? 0.499 2.010 -6.455 1.00 91.56 287 GLY A C 1
ATOM 2268 O O . GLY A 1 287 ? 0.551 2.436 -7.608 1.00 91.56 287 GLY A O 1
ATOM 2269 N N . GLY A 1 288 ? 1.372 2.369 -5.512 1.00 90.69 288 GLY A N 1
ATOM 2270 C CA . GLY A 1 288 ? 2.513 3.233 -5.795 1.00 90.69 288 GLY A CA 1
ATOM 2271 C C . GLY A 1 288 ? 3.877 2.645 -5.455 1.00 90.69 288 GLY A C 1
ATOM 2272 O O . GLY A 1 288 ? 3.957 1.660 -4.730 1.00 90.69 288 GLY A O 1
ATOM 2273 N N . SER A 1 289 ? 4.964 3.256 -5.929 1.00 90.75 289 SER A N 1
ATOM 2274 C CA . SER A 1 289 ? 6.337 2.775 -5.713 1.00 90.75 289 SER A CA 1
ATOM 2275 C C . SER A 1 289 ? 6.504 1.354 -6.272 1.00 90.75 289 SER A C 1
ATOM 2277 O O . SER A 1 289 ? 6.158 1.107 -7.422 1.00 90.75 289 SER A O 1
ATOM 2279 N N . TYR A 1 290 ? 6.969 0.378 -5.496 1.00 91.50 290 TYR A N 1
ATOM 2280 C CA . TYR A 1 290 ? 7.066 -1.011 -5.972 1.00 91.50 290 TYR A CA 1
ATOM 2281 C C . TYR A 1 290 ? 5.685 -1.610 -6.312 1.00 91.50 290 TYR A C 1
ATOM 2283 O O . TYR A 1 290 ? 5.551 -2.337 -7.290 1.00 91.50 290 TYR A O 1
ATOM 2291 N N . PHE A 1 291 ? 4.595 -1.206 -5.652 1.00 92.00 291 PHE A N 1
ATOM 2292 C CA . PHE A 1 291 ? 3.271 -1.617 -6.136 1.00 92.00 291 PHE A CA 1
ATOM 2293 C C . PHE A 1 291 ? 2.946 -1.064 -7.529 1.00 92.00 291 PHE A C 1
ATOM 2295 O O . PHE A 1 291 ? 2.019 -1.558 -8.144 1.00 92.00 291 PHE A O 1
ATOM 2302 N N . ALA A 1 292 ? 3.619 -0.018 -8.018 1.00 94.88 292 ALA A N 1
ATOM 2303 C CA . ALA A 1 292 ? 3.490 0.425 -9.406 1.00 94.88 292 ALA A CA 1
ATOM 2304 C C . ALA A 1 292 ? 4.285 -0.481 -10.351 1.00 94.88 292 ALA A C 1
ATOM 2306 O O . ALA A 1 292 ? 3.759 -0.895 -11.379 1.00 94.88 292 ALA A O 1
ATOM 2307 N N . TYR A 1 293 ? 5.505 -0.862 -9.968 1.00 95.88 293 TYR A N 1
ATOM 2308 C CA . TYR A 1 293 ? 6.318 -1.810 -10.733 1.00 95.88 293 TYR A CA 1
ATOM 2309 C C . TYR A 1 293 ? 5.587 -3.138 -10.972 1.00 95.88 293 TYR A C 1
ATOM 2311 O O . TYR A 1 293 ? 5.582 -3.658 -12.083 1.00 95.88 293 TYR A O 1
ATOM 2319 N N . THR A 1 294 ? 4.901 -3.670 -9.955 1.00 96.50 294 THR A N 1
ATOM 2320 C CA . THR A 1 294 ? 4.139 -4.921 -10.105 1.00 96.50 294 THR A CA 1
ATOM 2321 C C . THR A 1 294 ? 2.958 -4.804 -11.075 1.00 96.50 294 THR A C 1
ATOM 2323 O O . THR A 1 294 ? 2.507 -5.827 -11.584 1.00 96.50 294 THR A O 1
ATOM 2326 N N . GLN A 1 295 ? 2.482 -3.586 -11.362 1.00 97.56 295 GLN A N 1
ATOM 2327 C CA . GLN A 1 295 ? 1.490 -3.314 -12.413 1.00 97.56 295 GLN A CA 1
ATOM 2328 C C . GLN A 1 295 ? 2.168 -3.283 -13.779 1.00 97.56 295 GLN A C 1
ATOM 2330 O O . GLN A 1 295 ? 1.718 -3.959 -14.698 1.00 97.56 295 GLN A O 1
ATOM 2335 N N . TRP A 1 296 ? 3.291 -2.566 -13.889 1.00 97.94 296 TRP A N 1
ATOM 2336 C CA . TRP A 1 296 ? 4.081 -2.510 -15.118 1.00 97.94 296 TRP A CA 1
ATOM 2337 C C . TRP A 1 296 ? 4.579 -3.886 -15.561 1.00 97.94 296 TRP A C 1
ATOM 2339 O O . TRP A 1 296 ? 4.671 -4.146 -16.753 1.00 97.94 296 TRP A O 1
ATOM 2349 N N . ALA A 1 297 ? 4.826 -4.816 -14.634 1.00 97.50 297 ALA A N 1
ATOM 2350 C CA . ALA A 1 297 ? 5.200 -6.193 -14.967 1.00 97.50 297 ALA A CA 1
ATOM 2351 C C . ALA A 1 297 ? 4.130 -6.941 -15.797 1.00 97.50 297 ALA A C 1
ATOM 2353 O O . ALA A 1 297 ? 4.432 -7.965 -16.417 1.00 97.50 297 ALA A O 1
ATOM 2354 N N . LEU A 1 298 ? 2.896 -6.424 -15.813 1.00 97.81 298 LEU A N 1
ATOM 2355 C CA . LEU A 1 298 ? 1.723 -6.978 -16.486 1.00 97.81 298 LEU A CA 1
ATOM 2356 C C . LEU A 1 298 ? 1.130 -6.018 -17.532 1.00 97.81 298 LEU A C 1
ATOM 2358 O O . LEU A 1 298 ? 0.037 -6.275 -18.022 1.00 97.81 298 LEU A O 1
ATOM 2362 N N . ALA A 1 299 ? 1.793 -4.903 -17.858 1.00 97.19 299 ALA A N 1
ATOM 2363 C CA . ALA A 1 299 ? 1.168 -3.821 -18.625 1.00 97.19 299 ALA A CA 1
ATOM 2364 C C . ALA A 1 299 ? 0.733 -4.217 -20.049 1.00 97.19 299 ALA A C 1
ATOM 2366 O O . ALA A 1 299 ? -0.196 -3.613 -20.582 1.00 97.19 299 ALA A O 1
ATOM 2367 N N . ASP A 1 300 ? 1.365 -5.224 -20.656 1.00 96.75 300 ASP A N 1
ATOM 2368 C CA . ASP A 1 300 ? 1.007 -5.783 -21.968 1.00 96.75 300 ASP A CA 1
ATOM 2369 C C . ASP A 1 300 ? -0.203 -6.733 -21.930 1.00 96.75 300 ASP A C 1
ATOM 2371 O O . ASP A 1 300 ? -0.680 -7.159 -22.982 1.00 96.75 300 ASP A O 1
ATOM 2375 N N . ASP A 1 301 ? -0.720 -7.073 -20.747 1.00 96.88 301 ASP A N 1
ATOM 2376 C CA . ASP A 1 301 ? -1.812 -8.028 -20.618 1.00 96.88 301 ASP A CA 1
ATOM 2377 C C . ASP A 1 301 ? -3.177 -7.360 -20.886 1.00 96.88 301 ASP A C 1
ATOM 2379 O O . ASP A 1 301 ? -3.601 -6.469 -20.138 1.00 96.88 301 ASP A O 1
ATOM 2383 N N . PRO A 1 302 ? -3.921 -7.792 -21.923 1.00 94.06 302 PRO A N 1
ATOM 2384 C CA . PRO A 1 302 ? -5.182 -7.164 -22.310 1.00 94.06 302 PRO A CA 1
ATOM 2385 C C . PRO A 1 302 ? -6.320 -7.404 -21.308 1.00 94.06 302 PRO A C 1
ATOM 2387 O O . PRO A 1 302 ? -7.375 -6.783 -21.443 1.00 94.06 302 PRO A O 1
ATOM 2390 N N . ARG A 1 303 ? -6.139 -8.287 -20.313 1.00 95.50 303 ARG A N 1
ATOM 2391 C CA . ARG A 1 303 ? -7.121 -8.509 -19.239 1.00 95.50 303 ARG A CA 1
ATOM 2392 C C . ARG A 1 303 ? -7.211 -7.331 -18.272 1.00 95.50 303 ARG A C 1
ATOM 2394 O O . ARG A 1 303 ? -8.181 -7.243 -17.525 1.00 95.50 303 ARG A O 1
ATOM 2401 N N . ILE A 1 304 ? -6.216 -6.440 -18.252 1.00 97.19 304 ILE A N 1
ATOM 2402 C CA . ILE A 1 304 ? -6.204 -5.270 -17.372 1.00 97.19 304 ILE A CA 1
ATOM 2403 C C . ILE A 1 304 ? -6.933 -4.105 -18.052 1.00 97.19 304 ILE A C 1
ATOM 2405 O O . ILE A 1 304 ? -6.482 -3.527 -19.039 1.00 97.19 304 ILE A O 1
ATOM 2409 N N . ASP A 1 305 ? -8.059 -3.699 -17.472 1.00 96.38 305 ASP A N 1
ATOM 2410 C CA . ASP A 1 305 ? -8.875 -2.595 -17.967 1.00 96.38 305 ASP A CA 1
ATOM 2411 C C . ASP A 1 305 ? -8.280 -1.217 -17.689 1.00 96.38 305 ASP A C 1
ATOM 2413 O O . ASP A 1 305 ? -8.577 -0.257 -18.411 1.00 96.38 305 ASP A O 1
ATOM 2417 N N . GLY A 1 306 ? -7.466 -1.104 -16.644 1.00 96.62 306 GLY A N 1
ATOM 2418 C CA . GLY A 1 306 ? -6.776 0.127 -16.311 1.00 96.62 306 GLY A CA 1
ATOM 2419 C C . GLY A 1 306 ? -5.861 -0.007 -15.103 1.00 96.62 306 GLY A C 1
ATOM 2420 O O . GLY A 1 306 ? -6.154 -0.731 -14.150 1.00 96.62 306 GLY A O 1
ATOM 2421 N N . MET A 1 307 ? -4.770 0.750 -15.134 1.00 97.69 307 MET A N 1
ATOM 2422 C CA . MET A 1 307 ? -3.774 0.788 -14.067 1.00 97.69 307 MET A CA 1
ATOM 2423 C C . MET A 1 307 ? -3.802 2.121 -13.334 1.00 97.69 307 MET A C 1
ATOM 2425 O O . MET A 1 307 ? -3.964 3.177 -13.948 1.00 97.69 307 MET A O 1
ATOM 2429 N N . ILE A 1 308 ? -3.575 2.082 -12.025 1.00 96.31 308 ILE A N 1
ATOM 2430 C CA . ILE A 1 308 ? -3.329 3.272 -11.212 1.00 96.31 308 ILE A CA 1
ATOM 2431 C C . ILE A 1 308 ? -1.921 3.156 -10.645 1.00 96.31 308 ILE A C 1
ATOM 2433 O O . ILE A 1 308 ? -1.706 2.634 -9.546 1.00 96.31 308 ILE A O 1
ATOM 2437 N N . SER A 1 309 ? -0.972 3.647 -11.438 1.00 95.56 309 SER A N 1
ATOM 2438 C CA . SER A 1 309 ? 0.462 3.622 -11.165 1.00 95.56 309 SER A CA 1
ATOM 2439 C C . SER A 1 309 ? 0.871 4.929 -10.505 1.00 95.56 309 SER A C 1
ATOM 2441 O O . SER A 1 309 ? 0.759 6.002 -11.099 1.00 95.56 309 SER A O 1
ATOM 2443 N N . GLN A 1 310 ? 1.342 4.861 -9.266 1.00 93.44 310 GLN A N 1
ATOM 2444 C CA . GLN A 1 310 ? 1.682 6.060 -8.510 1.00 93.44 310 GLN A CA 1
ATOM 2445 C C . GLN A 1 310 ? 3.161 6.076 -8.091 1.00 93.44 310 GLN A C 1
ATOM 2447 O O . GLN A 1 310 ? 3.687 5.044 -7.704 1.00 93.44 310 GLN A O 1
ATOM 2452 N N . ILE A 1 311 ? 3.841 7.227 -8.128 1.00 92.12 311 ILE A N 1
ATOM 2453 C CA . ILE A 1 311 ? 5.232 7.444 -7.656 1.00 92.12 311 ILE A CA 1
ATOM 2454 C C . ILE A 1 311 ? 6.179 6.248 -7.887 1.00 92.12 311 ILE A C 1
ATOM 2456 O O . ILE A 1 311 ? 6.776 5.711 -6.956 1.00 92.12 311 ILE A O 1
ATOM 2460 N N . GLY A 1 312 ? 6.212 5.740 -9.114 1.00 92.88 312 GLY A N 1
ATOM 2461 C CA . GLY A 1 312 ? 6.875 4.488 -9.467 1.00 92.88 312 GLY A CA 1
ATOM 2462 C C . GLY A 1 312 ? 6.939 4.305 -10.978 1.00 92.88 312 GLY A C 1
ATOM 2463 O O . GLY A 1 312 ? 6.339 5.089 -11.718 1.00 92.88 312 GLY A O 1
ATOM 2464 N N . SER A 1 313 ? 7.673 3.284 -11.419 1.00 92.12 313 SER A N 1
ATOM 2465 C CA . SER A 1 313 ? 8.102 3.119 -12.812 1.00 92.12 313 SER A CA 1
ATOM 2466 C C . SER A 1 313 ? 8.221 1.646 -13.227 1.00 92.12 313 SER A C 1
ATOM 2468 O O . SER A 1 313 ? 8.173 0.753 -12.377 1.00 92.12 313 SER A O 1
ATOM 2470 N N . ASP A 1 314 ? 8.352 1.419 -14.533 1.00 91.69 314 ASP A N 1
ATOM 2471 C CA . ASP A 1 314 ? 8.641 0.145 -15.198 1.00 91.69 314 ASP A CA 1
ATOM 2472 C C . ASP A 1 314 ? 10.130 -0.234 -15.134 1.00 91.69 314 ASP A C 1
ATOM 2474 O O . ASP A 1 314 ? 10.474 -1.414 -15.184 1.00 91.69 314 ASP A O 1
ATOM 2478 N N . ASP A 1 315 ? 11.017 0.746 -14.953 1.00 91.56 315 ASP A N 1
ATOM 2479 C CA . ASP A 1 315 ? 12.456 0.524 -14.805 1.00 91.56 315 ASP A CA 1
ATOM 2480 C C . ASP A 1 315 ? 13.009 1.281 -13.593 1.00 91.56 315 ASP A C 1
ATOM 2482 O O . ASP A 1 315 ? 12.947 2.508 -13.511 1.00 91.56 315 ASP A O 1
ATOM 2486 N N . PHE A 1 316 ? 13.585 0.549 -12.641 1.00 88.25 316 PHE A N 1
ATOM 2487 C CA . PHE A 1 316 ? 14.203 1.130 -11.449 1.00 88.25 316 PHE A CA 1
ATOM 2488 C C . PHE A 1 316 ? 15.657 1.548 -11.686 1.00 88.25 316 PHE A C 1
ATOM 2490 O O . PHE A 1 316 ? 16.191 2.327 -10.894 1.00 88.25 316 PHE A O 1
ATOM 2497 N N . TYR A 1 317 ? 16.301 1.093 -12.767 1.00 89.00 317 TYR A N 1
ATOM 2498 C CA . TYR A 1 317 ? 17.703 1.400 -13.033 1.00 89.00 317 TYR A CA 1
ATOM 2499 C C . TYR A 1 317 ? 17.979 2.912 -13.089 1.00 89.00 317 TYR A C 1
ATOM 2501 O O . TYR A 1 317 ? 18.857 3.350 -12.344 1.00 89.00 317 TYR A O 1
ATOM 2509 N N . PRO A 1 318 ? 17.236 3.743 -13.852 1.00 88.06 318 PRO A N 1
ATOM 2510 C CA . PRO A 1 318 ? 17.512 5.182 -13.902 1.00 88.06 318 PRO A CA 1
ATOM 2511 C C . PRO A 1 318 ? 17.220 5.928 -12.592 1.00 88.06 318 PRO A C 1
ATOM 2513 O O . PRO A 1 318 ? 17.846 6.950 -12.334 1.00 88.06 318 PRO A O 1
ATOM 2516 N N . VAL A 1 319 ? 16.328 5.412 -11.739 1.00 84.38 319 VAL A N 1
ATOM 2517 C CA . VAL A 1 319 ? 16.080 5.973 -10.393 1.00 84.38 319 VAL A CA 1
ATOM 2518 C C . VAL A 1 319 ? 17.255 5.688 -9.458 1.00 84.38 319 VAL A C 1
ATOM 2520 O O . VAL A 1 319 ? 17.616 6.514 -8.626 1.00 84.38 319 VAL A O 1
ATOM 2523 N N . LEU A 1 320 ? 17.877 4.522 -9.611 1.00 83.12 320 LEU A N 1
ATOM 2524 C CA . LEU A 1 320 ? 19.053 4.116 -8.843 1.00 83.12 320 LEU A CA 1
ATOM 2525 C C . LEU A 1 320 ? 20.355 4.675 -9.418 1.00 83.12 320 LEU A C 1
ATOM 2527 O O . LEU A 1 320 ? 21.356 4.738 -8.707 1.00 83.12 320 LEU A O 1
ATOM 2531 N N . HIS A 1 321 ? 20.341 5.077 -10.688 1.00 85.06 321 HIS A N 1
ATOM 2532 C CA . HIS A 1 321 ? 21.492 5.587 -11.420 1.00 85.06 321 HIS A CA 1
ATOM 2533 C C . HIS A 1 321 ? 21.182 6.894 -12.167 1.00 85.06 321 HIS A C 1
ATOM 2535 O O . HIS A 1 321 ? 21.390 6.958 -13.387 1.00 85.06 321 HIS A O 1
ATOM 2541 N N . PRO A 1 322 ? 20.694 7.952 -11.489 1.00 83.38 322 PRO A N 1
ATOM 2542 C CA . PRO A 1 322 ? 20.423 9.222 -12.147 1.00 83.38 322 PRO A CA 1
ATOM 2543 C C . PRO A 1 322 ? 21.711 9.753 -12.788 1.00 83.38 322 PRO A C 1
ATOM 2545 O O . PRO A 1 322 ? 22.777 9.796 -12.164 1.00 83.38 322 PRO A O 1
ATOM 2548 N N . GLY A 1 323 ? 21.640 10.071 -14.083 1.00 82.00 323 GLY A N 1
ATOM 2549 C CA . GLY A 1 323 ? 22.809 10.480 -14.870 1.00 82.00 323 GLY A CA 1
ATOM 2550 C C . GLY A 1 323 ? 23.944 9.443 -14.898 1.00 82.00 323 GLY A C 1
ATOM 2551 O O . GLY A 1 323 ? 25.108 9.820 -14.999 1.00 82.00 323 GLY A O 1
ATOM 2552 N N . ASN A 1 324 ? 23.626 8.146 -14.788 1.00 79.44 324 ASN A N 1
ATOM 2553 C CA . ASN A 1 324 ? 24.569 7.018 -14.695 1.00 79.44 324 ASN A CA 1
ATOM 2554 C C . ASN A 1 324 ? 25.447 6.987 -13.428 1.00 79.44 324 ASN A C 1
ATOM 2556 O O . ASN A 1 324 ? 26.438 6.248 -13.377 1.00 79.44 324 ASN A O 1
ATOM 2560 N N . THR A 1 325 ? 25.084 7.745 -12.392 1.00 79.31 325 THR A N 1
ATOM 2561 C CA . THR A 1 325 ? 25.770 7.754 -11.091 1.00 79.31 325 THR A CA 1
ATOM 2562 C C . THR A 1 325 ? 24.911 7.089 -10.026 1.00 79.31 325 THR A C 1
ATOM 2564 O O . THR A 1 325 ? 23.716 7.341 -9.969 1.00 79.31 325 THR A O 1
ATOM 2567 N N . PHE A 1 326 ? 25.496 6.226 -9.191 1.00 80.62 326 PHE A N 1
ATOM 2568 C CA . PHE A 1 326 ? 24.735 5.463 -8.199 1.00 80.62 326 PHE A CA 1
ATOM 2569 C C . PHE A 1 326 ? 24.157 6.375 -7.104 1.00 80.62 326 PHE A C 1
ATOM 2571 O O . PHE A 1 326 ? 24.903 7.020 -6.362 1.00 80.62 326 PHE A O 1
ATOM 2578 N N . ALA A 1 327 ? 22.831 6.395 -6.975 1.00 80.44 327 ALA A N 1
ATOM 2579 C CA . ALA A 1 327 ? 22.111 7.128 -5.943 1.00 80.44 327 ALA A CA 1
ATOM 2580 C C . ALA A 1 327 ? 22.214 6.393 -4.598 1.00 80.44 327 ALA A C 1
ATOM 2582 O O . ALA A 1 327 ? 21.382 5.549 -4.261 1.00 80.44 327 ALA A O 1
ATOM 2583 N N . LEU A 1 328 ? 23.243 6.730 -3.811 1.00 73.56 328 LEU A N 1
ATOM 2584 C CA . LEU A 1 328 ? 23.522 6.084 -2.523 1.00 73.56 328 LEU A CA 1
ATOM 2585 C C . LEU A 1 328 ? 22.331 6.130 -1.554 1.00 73.56 328 LEU A C 1
ATOM 2587 O O . LEU A 1 328 ? 22.085 5.152 -0.856 1.00 73.56 328 LEU A O 1
ATOM 2591 N N . GLU A 1 329 ? 21.585 7.235 -1.527 1.00 73.88 329 GLU A N 1
ATOM 2592 C CA . GLU A 1 329 ? 20.391 7.392 -0.686 1.00 73.88 329 GLU A CA 1
ATOM 2593 C C . GLU A 1 329 ? 19.316 6.348 -1.022 1.00 73.88 329 GLU A C 1
ATOM 2595 O O . GLU A 1 329 ? 18.845 5.634 -0.134 1.00 73.88 329 GLU A O 1
ATOM 2600 N N . SER A 1 330 ? 19.006 6.182 -2.307 1.00 76.62 330 SER A N 1
ATOM 2601 C CA . SER A 1 330 ? 17.998 5.234 -2.777 1.00 76.62 330 SER A CA 1
ATOM 2602 C C . SER A 1 330 ? 18.473 3.786 -2.633 1.00 76.62 330 SER A C 1
ATOM 2604 O O . SER A 1 330 ? 17.706 2.919 -2.211 1.00 76.62 330 SER A O 1
ATOM 2606 N N . GLY A 1 331 ? 19.756 3.520 -2.898 1.00 74.25 331 GLY A N 1
ATOM 2607 C CA . GLY A 1 331 ? 20.373 2.220 -2.633 1.00 74.25 331 GLY A CA 1
ATOM 2608 C C . GLY A 1 331 ? 20.312 1.838 -1.151 1.00 74.25 331 GLY A C 1
ATOM 2609 O O . GLY A 1 331 ? 19.924 0.717 -0.816 1.00 74.25 331 GLY A O 1
ATOM 2610 N N . LEU A 1 332 ? 20.625 2.784 -0.256 1.00 70.00 332 LEU A N 1
ATOM 2611 C CA . LEU A 1 332 ? 20.536 2.572 1.185 1.00 70.00 332 LEU A CA 1
ATOM 2612 C C . LEU A 1 332 ? 19.089 2.303 1.593 1.00 70.00 332 LEU A C 1
ATOM 2614 O O . LEU A 1 332 ? 18.855 1.304 2.262 1.00 70.00 332 LEU A O 1
ATOM 2618 N N . PHE A 1 333 ? 18.124 3.115 1.144 1.00 73.69 333 PHE A N 1
ATOM 2619 C CA . PHE A 1 333 ? 16.694 2.933 1.428 1.00 73.69 333 PHE A CA 1
ATOM 2620 C C . PHE A 1 333 ? 16.205 1.505 1.138 1.00 73.69 333 PHE A C 1
ATOM 2622 O O . PHE A 1 333 ? 15.505 0.908 1.965 1.00 73.69 333 PHE A O 1
ATOM 2629 N N . TRP A 1 334 ? 16.593 0.943 -0.010 1.00 73.38 334 TRP A N 1
ATOM 2630 C CA . TRP A 1 334 ? 16.224 -0.418 -0.402 1.00 73.38 334 TRP A CA 1
ATOM 2631 C C . TRP A 1 334 ? 16.919 -1.494 0.434 1.00 73.38 334 TRP A C 1
ATOM 2633 O O . TRP A 1 334 ? 16.263 -2.468 0.812 1.00 73.38 334 TRP A O 1
ATOM 2643 N N . ALA A 1 335 ? 18.186 -1.291 0.810 1.00 68.38 335 ALA A N 1
ATOM 2644 C CA . ALA A 1 335 ? 18.903 -2.205 1.698 1.00 68.38 335 ALA A CA 1
ATOM 2645 C C . ALA A 1 335 ? 18.186 -2.367 3.055 1.00 68.38 335 ALA A C 1
ATOM 2647 O O . ALA A 1 335 ? 17.998 -3.486 3.530 1.00 68.38 335 ALA A O 1
ATOM 2648 N N . LEU A 1 336 ? 17.696 -1.271 3.653 1.00 61.97 336 LEU A N 1
ATOM 2649 C CA . LEU A 1 336 ? 17.049 -1.310 4.982 1.00 61.97 336 LEU A CA 1
ATOM 2650 C C . LEU A 1 336 ? 15.749 -2.108 4.963 1.00 61.97 336 LEU A C 1
ATOM 2652 O O . LEU A 1 336 ? 15.413 -2.822 5.908 1.00 61.97 336 LEU A O 1
ATOM 2656 N N . ARG A 1 337 ? 14.978 -1.961 3.881 1.00 63.06 337 ARG A N 1
ATOM 2657 C CA . ARG A 1 337 ? 13.657 -2.582 3.758 1.00 63.06 337 ARG A CA 1
ATOM 2658 C C . ARG A 1 337 ? 13.704 -4.093 3.564 1.00 63.06 337 ARG A C 1
ATOM 2660 O O . ARG A 1 337 ? 12.678 -4.729 3.780 1.00 63.06 337 ARG A O 1
ATOM 2667 N N . ARG A 1 338 ? 14.868 -4.675 3.258 1.00 60.41 338 ARG A N 1
ATOM 2668 C CA . ARG A 1 338 ? 15.078 -6.132 3.256 1.00 60.41 338 ARG A CA 1
ATOM 2669 C C . ARG A 1 338 ? 15.224 -6.744 4.658 1.00 60.41 338 ARG A C 1
ATOM 2671 O O . ARG A 1 338 ? 15.575 -7.910 4.775 1.00 60.41 338 ARG A O 1
ATOM 2678 N N . GLY A 1 339 ? 14.967 -5.982 5.724 1.00 49.72 339 GLY A N 1
ATOM 2679 C CA . GLY A 1 339 ? 15.059 -6.484 7.101 1.00 49.72 339 GLY A CA 1
ATOM 2680 C C . GLY A 1 339 ? 16.470 -6.426 7.685 1.00 49.72 339 GLY A C 1
ATOM 2681 O O . GLY A 1 339 ? 16.747 -7.076 8.688 1.00 49.72 339 GLY A O 1
ATOM 2682 N N . TRP A 1 340 ? 17.355 -5.632 7.082 1.00 49.91 340 TRP A N 1
ATOM 2683 C CA . TRP A 1 340 ? 18.704 -5.410 7.585 1.00 49.91 340 TRP A CA 1
ATOM 2684 C C . TRP A 1 340 ? 18.653 -4.336 8.672 1.00 49.91 340 TRP A C 1
ATOM 2686 O O . TRP A 1 340 ? 18.161 -3.226 8.450 1.00 49.91 340 TRP A O 1
ATOM 2696 N N . THR A 1 341 ? 19.122 -4.665 9.875 1.00 44.34 341 THR A N 1
ATOM 2697 C CA . THR A 1 341 ? 19.167 -3.725 10.996 1.00 44.34 341 THR A CA 1
ATOM 2698 C C . THR A 1 341 ? 20.143 -2.600 10.690 1.00 44.34 341 THR A C 1
ATOM 2700 O O . THR A 1 341 ? 21.357 -2.797 10.673 1.00 44.34 341 THR A O 1
ATOM 2703 N N . LEU A 1 342 ? 19.611 -1.395 10.491 1.00 43.19 342 LEU A N 1
ATOM 2704 C CA . LEU A 1 342 ? 20.429 -0.199 10.582 1.00 43.19 342 LEU A CA 1
ATOM 2705 C C . LEU A 1 342 ? 20.914 0.008 12.018 1.00 43.19 342 LEU A C 1
ATOM 2707 O O . LEU A 1 342 ? 20.155 -0.228 12.966 1.00 43.19 342 LEU A O 1
ATOM 2711 N N . PRO A 1 343 ? 22.114 0.577 12.188 1.00 43.72 343 PRO A N 1
ATOM 2712 C CA . PRO A 1 343 ? 22.432 1.336 13.383 1.00 43.72 343 PRO A CA 1
ATOM 2713 C C . PRO A 1 343 ? 21.342 2.397 13.671 1.00 43.72 343 PRO A C 1
ATOM 2715 O O . PRO A 1 343 ? 20.664 2.850 12.746 1.00 43.72 343 PRO A O 1
ATOM 2718 N N . PRO A 1 344 ? 21.137 2.833 14.926 1.00 48.34 344 PRO A N 1
ATOM 2719 C CA . PRO A 1 344 ? 20.201 3.912 15.251 1.00 48.34 344 PRO A CA 1
ATOM 2720 C C . PRO A 1 344 ? 20.343 5.122 14.302 1.00 48.34 344 PRO A C 1
ATOM 2722 O O . PRO A 1 344 ? 21.455 5.401 13.853 1.00 48.34 344 PRO A O 1
ATOM 2725 N N . PRO A 1 345 ? 19.278 5.897 14.013 1.00 47.81 345 PRO A N 1
ATOM 2726 C CA . PRO A 1 345 ? 19.358 7.055 13.114 1.00 47.81 345 PRO A CA 1
ATOM 2727 C C . PRO A 1 345 ? 20.469 8.049 13.479 1.00 47.81 345 PRO A C 1
ATOM 2729 O O . PRO A 1 345 ? 21.043 8.674 12.594 1.00 47.81 345 PRO A O 1
ATOM 2732 N N . GLN A 1 346 ? 20.805 8.169 14.771 1.00 50.06 346 GLN A N 1
ATOM 2733 C CA . GLN A 1 346 ? 21.937 8.979 15.229 1.00 50.06 346 GLN A CA 1
ATOM 2734 C C . GLN A 1 346 ? 23.287 8.414 14.776 1.00 50.06 346 GLN A C 1
ATOM 2736 O O . GLN A 1 346 ? 24.187 9.181 14.463 1.00 50.06 346 GLN A O 1
ATOM 2741 N N . THR A 1 347 ? 23.426 7.091 14.721 1.00 49.88 347 THR A N 1
ATOM 2742 C CA . THR A 1 347 ? 24.627 6.398 14.251 1.00 49.88 347 THR A CA 1
ATOM 2743 C C . THR A 1 347 ? 24.765 6.510 12.738 1.00 49.88 347 THR A C 1
ATOM 2745 O O . THR A 1 347 ? 25.834 6.872 12.273 1.00 49.88 347 THR A O 1
ATOM 2748 N N . VAL A 1 348 ? 23.679 6.343 11.975 1.00 50.12 348 VAL A N 1
ATOM 2749 C CA . VAL A 1 348 ? 23.697 6.574 10.517 1.00 50.12 348 VAL A CA 1
ATOM 2750 C C . VAL A 1 348 ? 24.010 8.037 10.192 1.00 50.12 348 VAL A C 1
ATOM 2752 O O . VAL A 1 348 ? 24.789 8.308 9.287 1.00 50.12 348 VAL A O 1
ATOM 2755 N N . ALA A 1 349 ? 23.455 8.992 10.947 1.00 51.53 349 ALA A N 1
ATOM 2756 C CA . ALA A 1 349 ? 23.771 10.411 10.788 1.00 51.53 349 ALA A CA 1
ATOM 2757 C C . ALA A 1 349 ? 25.219 10.743 11.193 1.00 51.53 349 ALA A C 1
ATOM 2759 O O . ALA A 1 349 ? 25.856 11.561 10.535 1.00 51.53 349 ALA A O 1
ATOM 2760 N N . ALA A 1 350 ? 25.752 10.109 12.242 1.00 53.97 350 ALA A N 1
ATOM 2761 C CA . ALA A 1 350 ? 27.141 10.271 12.667 1.00 53.97 350 ALA A CA 1
ATOM 2762 C C . ALA A 1 350 ? 28.133 9.652 11.667 1.00 53.97 350 ALA A C 1
ATOM 2764 O O . ALA A 1 350 ? 29.157 10.262 11.382 1.00 53.97 350 ALA A O 1
ATOM 2765 N N . GLU A 1 351 ? 27.814 8.491 11.095 1.00 49.53 351 GLU A N 1
ATOM 2766 C CA . GLU A 1 351 ? 28.598 7.837 10.039 1.00 49.53 351 GLU A CA 1
ATOM 2767 C C . GLU A 1 351 ? 28.528 8.630 8.725 1.00 49.53 351 GLU A C 1
ATOM 2769 O O . GLU A 1 351 ? 29.555 8.883 8.100 1.00 49.53 351 GLU A O 1
ATOM 2774 N N . ALA A 1 352 ? 27.343 9.122 8.342 1.00 50.31 352 ALA A N 1
ATOM 2775 C CA . ALA A 1 352 ? 27.165 9.994 7.179 1.00 50.31 352 ALA A CA 1
ATOM 2776 C C . ALA A 1 352 ? 27.885 11.347 7.334 1.00 50.31 352 ALA A C 1
ATOM 2778 O O . ALA A 1 352 ? 28.365 11.906 6.348 1.00 50.31 352 ALA A O 1
ATOM 2779 N N . ALA A 1 353 ? 27.998 11.864 8.563 1.00 54.31 353 ALA A N 1
ATOM 2780 C CA . ALA A 1 353 ? 28.772 13.066 8.873 1.00 54.31 353 ALA A CA 1
ATOM 2781 C C . ALA A 1 353 ? 30.296 12.844 8.805 1.00 54.31 353 ALA A C 1
ATOM 2783 O O . ALA A 1 353 ? 31.046 13.816 8.740 1.00 54.31 353 ALA A O 1
ATOM 2784 N N . GLN A 1 354 ? 30.758 11.590 8.801 1.00 52.75 354 GLN A N 1
ATOM 2785 C CA . GLN A 1 354 ? 32.171 11.199 8.755 1.00 52.75 354 GLN A CA 1
ATOM 2786 C C . GLN A 1 354 ? 32.613 10.699 7.369 1.00 52.75 354 GLN A C 1
ATOM 2788 O O . GLN A 1 354 ? 33.524 9.879 7.279 1.00 52.75 354 GLN A O 1
ATOM 2793 N N . TRP A 1 355 ? 31.987 11.185 6.286 1.00 47.78 355 TRP A N 1
ATOM 2794 C CA . TRP A 1 355 ? 32.347 10.874 4.891 1.00 47.78 355 TRP A CA 1
ATOM 2795 C C . TRP A 1 355 ? 33.873 10.668 4.719 1.00 47.78 355 TRP A C 1
ATOM 2797 O O . TRP A 1 355 ? 34.624 11.613 4.979 1.00 47.78 355 TRP A O 1
ATOM 2807 N N . PRO A 1 356 ? 34.356 9.461 4.321 1.00 53.75 356 PRO A N 1
ATOM 2808 C CA . PRO A 1 356 ? 33.852 8.686 3.181 1.00 53.75 356 PRO A CA 1
ATOM 2809 C C . PRO A 1 356 ? 33.572 7.178 3.408 1.00 53.75 356 PRO A C 1
ATOM 2811 O O . PRO A 1 356 ? 33.628 6.423 2.437 1.00 53.75 356 PRO A O 1
ATOM 2814 N N . THR A 1 357 ? 33.287 6.670 4.612 1.00 53.91 357 THR A N 1
ATOM 2815 C CA . THR A 1 357 ? 33.059 5.211 4.782 1.00 53.91 357 THR A CA 1
ATOM 2816 C C . THR A 1 357 ? 31.584 4.806 4.808 1.00 53.91 357 THR A C 1
ATOM 2818 O O . THR A 1 357 ? 30.812 5.265 5.643 1.00 53.91 357 THR A O 1
ATOM 2821 N N . ILE A 1 358 ? 31.210 3.905 3.891 1.00 55.03 358 ILE A N 1
ATOM 2822 C CA . ILE A 1 358 ? 29.894 3.248 3.830 1.00 55.03 358 ILE A CA 1
ATOM 2823 C C . ILE A 1 358 ? 29.765 2.292 5.030 1.00 55.03 358 ILE A C 1
ATOM 2825 O O . ILE A 1 358 ? 30.697 1.517 5.261 1.00 55.03 358 ILE A O 1
ATOM 2829 N N . PRO A 1 359 ? 28.638 2.284 5.766 1.00 53.06 359 PRO A N 1
ATOM 2830 C CA . PRO A 1 359 ? 28.440 1.357 6.878 1.00 53.06 359 PRO A CA 1
ATOM 2831 C C . PRO A 1 359 ? 28.529 -0.101 6.402 1.00 53.06 359 PRO A C 1
ATOM 2833 O O . PRO A 1 359 ? 27.842 -0.501 5.459 1.00 53.06 359 PRO A O 1
ATOM 2836 N N . THR A 1 360 ? 29.344 -0.919 7.073 1.00 52.16 360 THR A N 1
ATOM 2837 C CA . THR A 1 360 ? 29.635 -2.327 6.728 1.00 52.16 360 THR A CA 1
ATOM 2838 C C . THR A 1 360 ? 28.387 -3.206 6.627 1.00 52.16 360 THR A C 1
ATOM 2840 O O . THR A 1 360 ? 28.374 -4.172 5.870 1.00 52.16 360 THR A O 1
ATOM 2843 N N . ALA A 1 361 ? 27.314 -2.857 7.341 1.00 46.66 361 ALA A N 1
ATOM 2844 C CA . ALA A 1 361 ? 26.049 -3.584 7.313 1.00 46.66 361 ALA A CA 1
ATOM 2845 C C . ALA A 1 361 ? 25.250 -3.397 6.008 1.00 46.66 361 ALA A C 1
ATOM 2847 O O . ALA A 1 361 ? 24.428 -4.242 5.697 1.00 46.66 361 ALA A O 1
ATOM 2848 N N . ALA A 1 362 ? 25.485 -2.347 5.212 1.00 50.56 362 ALA A N 1
ATOM 2849 C CA . ALA A 1 362 ? 24.816 -2.155 3.916 1.00 50.56 362 ALA A CA 1
ATOM 2850 C C . ALA A 1 362 ? 25.641 -2.696 2.731 1.00 50.56 362 ALA A C 1
ATOM 2852 O O . ALA A 1 362 ? 25.231 -2.566 1.577 1.00 50.56 362 ALA A O 1
ATOM 2853 N N . ALA A 1 363 ? 26.814 -3.277 3.007 1.00 53.78 363 ALA A N 1
ATOM 2854 C CA . ALA A 1 363 ? 27.827 -3.537 1.999 1.00 53.78 363 ALA A CA 1
ATOM 2855 C C . ALA A 1 363 ? 27.369 -4.543 0.938 1.00 53.78 363 ALA A C 1
ATOM 2857 O O . ALA A 1 363 ? 27.452 -4.211 -0.226 1.00 53.78 363 ALA A O 1
ATOM 2858 N N . SER A 1 364 ? 26.821 -5.716 1.259 1.00 56.88 364 SER A N 1
ATOM 2859 C CA . SER A 1 364 ? 26.582 -6.750 0.229 1.00 56.88 364 SER A CA 1
ATOM 2860 C C . SER A 1 364 ? 25.545 -6.374 -0.840 1.00 56.88 364 SER A C 1
ATOM 2862 O O . SER A 1 364 ? 25.776 -6.657 -2.008 1.00 56.88 364 SER A O 1
ATOM 2864 N N . PHE A 1 365 ? 24.436 -5.715 -0.483 1.00 60.12 365 PHE A N 1
ATOM 2865 C CA . PHE A 1 365 ? 23.419 -5.272 -1.453 1.00 60.12 365 PHE A CA 1
ATOM 2866 C C . PHE A 1 365 ? 23.879 -4.047 -2.250 1.00 60.12 365 PHE A C 1
ATOM 2868 O O . PHE A 1 365 ? 23.691 -3.975 -3.465 1.00 60.12 365 PHE A O 1
ATOM 2875 N N . LEU A 1 366 ? 24.523 -3.087 -1.575 1.00 63.34 366 LEU A N 1
ATOM 2876 C CA . LEU A 1 366 ? 25.148 -1.962 -2.263 1.00 63.34 366 LEU A CA 1
ATOM 2877 C C . LEU A 1 366 ? 26.263 -2.456 -3.190 1.00 63.34 366 LEU A C 1
ATOM 2879 O O . LEU A 1 366 ? 26.368 -1.960 -4.301 1.00 63.34 366 LEU A O 1
ATOM 2883 N N . GLU A 1 367 ? 27.058 -3.439 -2.773 1.00 65.31 367 GLU A N 1
ATOM 2884 C CA . GLU A 1 367 ? 28.086 -4.076 -3.594 1.00 65.31 367 GLU A CA 1
ATOM 2885 C C . GLU A 1 367 ? 27.467 -4.878 -4.741 1.00 65.31 367 GLU A C 1
ATOM 2887 O O . GLU A 1 367 ? 27.981 -4.772 -5.842 1.00 65.31 367 GLU A O 1
ATOM 2892 N N . GLU A 1 368 ? 26.348 -5.592 -4.563 1.00 72.38 368 GLU A N 1
ATOM 2893 C CA . GLU A 1 368 ? 25.638 -6.260 -5.667 1.00 72.38 368 GLU A CA 1
ATOM 2894 C C . GLU A 1 368 ? 25.223 -5.244 -6.741 1.00 72.38 368 GLU A C 1
ATOM 2896 O O . GLU A 1 368 ? 25.589 -5.379 -7.908 1.00 72.38 368 GLU A O 1
ATOM 2901 N N . TRP A 1 369 ? 24.503 -4.185 -6.367 1.00 74.00 369 TRP A N 1
ATOM 2902 C CA . TRP A 1 369 ? 24.019 -3.194 -7.335 1.00 74.00 369 TRP A CA 1
ATOM 2903 C C . TRP A 1 369 ? 25.128 -2.296 -7.891 1.00 74.00 369 TRP A C 1
ATOM 2905 O O . TRP A 1 369 ? 25.052 -1.889 -9.049 1.00 74.00 369 TRP A O 1
ATOM 2915 N N . LYS A 1 370 ? 26.199 -2.045 -7.128 1.00 70.31 370 LYS A N 1
ATOM 2916 C CA . LYS A 1 370 ? 27.427 -1.433 -7.660 1.00 70.31 370 LYS A CA 1
ATOM 2917 C C . LYS A 1 370 ? 28.138 -2.360 -8.643 1.00 70.31 370 LYS A C 1
ATOM 2919 O O . LYS A 1 370 ? 28.602 -1.886 -9.678 1.00 70.31 370 LYS A O 1
ATOM 2924 N N . HIS A 1 371 ? 28.235 -3.653 -8.340 1.00 77.12 371 HIS A N 1
ATOM 2925 C CA . HIS A 1 371 ? 28.906 -4.645 -9.179 1.00 77.12 371 HIS A CA 1
ATOM 2926 C C . HIS A 1 371 ? 28.161 -4.830 -10.502 1.00 77.12 371 HIS A C 1
ATOM 2928 O O . HIS A 1 371 ? 28.774 -4.845 -11.566 1.00 77.12 371 HIS A O 1
ATOM 2934 N N . HIS A 1 372 ? 26.831 -4.850 -10.446 1.00 80.75 372 HIS A N 1
ATOM 2935 C CA . HIS A 1 372 ? 25.967 -4.942 -11.617 1.00 80.75 372 HIS A CA 1
ATOM 2936 C C . HIS A 1 372 ? 25.611 -3.580 -12.227 1.00 80.75 372 HIS A C 1
ATOM 2938 O O . HIS A 1 372 ? 24.741 -3.518 -13.091 1.00 80.75 372 HIS A O 1
ATOM 2944 N N . ARG A 1 373 ? 26.284 -2.478 -11.857 1.00 79.88 373 ARG A N 1
ATOM 2945 C CA . ARG A 1 373 ? 25.962 -1.122 -12.349 1.00 79.88 373 ARG A CA 1
ATOM 2946 C C . ARG A 1 373 ? 25.858 -1.045 -13.872 1.00 79.88 373 ARG A C 1
ATOM 2948 O O . ARG A 1 373 ? 24.998 -0.353 -14.389 1.00 79.88 373 ARG A O 1
ATOM 2955 N N . THR A 1 374 ? 26.734 -1.738 -14.592 1.00 81.50 374 THR A N 1
ATOM 2956 C CA . THR A 1 374 ? 26.753 -1.752 -16.066 1.00 81.50 374 THR A CA 1
ATOM 2957 C C . THR A 1 374 ? 26.366 -3.110 -16.649 1.00 81.50 374 THR A C 1
ATOM 2959 O O . THR A 1 374 ? 26.577 -3.348 -17.836 1.00 81.50 374 THR A O 1
ATOM 2962 N N . ASP A 1 375 ? 25.848 -4.023 -15.826 1.00 87.25 375 ASP A N 1
ATOM 2963 C CA . ASP A 1 375 ? 25.450 -5.358 -16.263 1.00 87.25 375 ASP A CA 1
ATOM 2964 C C . ASP A 1 375 ? 24.036 -5.321 -16.844 1.00 87.25 375 ASP A C 1
ATOM 2966 O O . ASP A 1 375 ? 23.027 -5.443 -16.148 1.00 87.25 375 ASP A O 1
ATOM 2970 N N . GLU A 1 376 ? 23.968 -5.161 -18.158 1.00 88.81 376 GLU A N 1
ATOM 2971 C CA . GLU A 1 376 ? 22.701 -5.118 -18.877 1.00 88.81 376 GLU A CA 1
ATOM 2972 C C . GLU A 1 376 ? 21.911 -6.430 -18.739 1.00 88.81 376 GLU A C 1
ATOM 2974 O O . GLU A 1 376 ? 20.688 -6.397 -18.667 1.00 88.81 376 GLU A O 1
ATOM 2979 N N . THR A 1 377 ? 22.569 -7.587 -18.609 1.00 91.00 377 THR A N 1
ATOM 2980 C CA . THR A 1 377 ? 21.865 -8.872 -18.434 1.00 91.00 377 THR A CA 1
ATOM 2981 C C . THR A 1 377 ? 21.170 -8.935 -17.074 1.00 91.00 377 THR A C 1
ATOM 2983 O O . THR A 1 377 ? 20.065 -9.473 -16.957 1.00 91.00 377 THR A O 1
ATOM 2986 N N . TYR A 1 378 ? 21.800 -8.370 -16.042 1.00 89.44 378 TYR A N 1
ATOM 2987 C CA . TYR A 1 378 ? 21.220 -8.250 -14.708 1.00 89.44 378 TYR A CA 1
ATOM 2988 C C . TYR A 1 378 ? 19.983 -7.344 -14.695 1.00 89.44 378 TYR A C 1
ATOM 2990 O O . TYR A 1 378 ? 18.956 -7.724 -14.119 1.00 89.44 378 TYR A O 1
ATOM 2998 N N . TRP A 1 379 ? 20.069 -6.168 -15.328 1.00 89.38 379 TRP A N 1
ATOM 2999 C CA . TRP A 1 379 ? 18.977 -5.189 -15.348 1.00 89.38 379 TRP A CA 1
ATOM 3000 C C . TRP A 1 379 ? 17.842 -5.586 -16.280 1.00 89.38 379 TRP A C 1
ATOM 3002 O O . TRP A 1 379 ? 16.688 -5.396 -15.914 1.00 89.38 379 TRP A O 1
ATOM 3012 N N . GLN A 1 380 ? 18.127 -6.219 -17.419 1.00 90.62 380 GLN A N 1
ATOM 3013 C CA . GLN A 1 380 ? 17.099 -6.711 -18.342 1.00 90.62 380 GLN A CA 1
ATOM 3014 C C . GLN A 1 380 ? 16.111 -7.665 -17.661 1.00 90.62 380 GLN A C 1
ATOM 3016 O O . GLN A 1 380 ? 14.908 -7.555 -17.864 1.00 90.62 380 GLN A O 1
ATOM 3021 N N . LYS A 1 381 ? 16.587 -8.538 -16.763 1.00 90.12 381 LYS A N 1
ATOM 3022 C CA . LYS A 1 381 ? 15.718 -9.432 -15.970 1.00 90.12 381 LYS A CA 1
ATOM 3023 C C . LYS A 1 381 ? 14.833 -8.706 -14.949 1.00 90.12 381 LYS A C 1
ATOM 3025 O O . LYS A 1 381 ? 13.950 -9.329 -14.373 1.00 90.12 381 LYS A O 1
ATOM 3030 N N . ARG A 1 382 ? 15.115 -7.431 -14.672 1.00 92.12 382 ARG A N 1
ATOM 3031 C CA . ARG A 1 382 ? 14.465 -6.595 -13.651 1.00 92.12 382 ARG A CA 1
ATOM 3032 C C . ARG A 1 382 ? 13.768 -5.376 -14.247 1.00 92.12 382 ARG A C 1
ATOM 3034 O O . ARG A 1 382 ? 13.272 -4.535 -13.498 1.00 92.12 382 ARG A O 1
ATOM 3041 N N . ARG A 1 383 ? 13.686 -5.276 -15.573 1.00 93.81 383 ARG A N 1
ATOM 3042 C CA . ARG A 1 383 ? 12.823 -4.308 -16.249 1.00 93.81 383 ARG A CA 1
ATOM 3043 C C . ARG A 1 383 ? 11.436 -4.911 -16.417 1.00 93.81 383 ARG A C 1
ATOM 3045 O O . ARG A 1 383 ? 11.295 -6.072 -16.797 1.00 93.81 383 ARG A O 1
ATOM 3052 N N . ALA A 1 384 ? 10.423 -4.126 -16.084 1.00 96.00 384 ALA A N 1
ATOM 3053 C CA . ALA A 1 384 ? 9.044 -4.477 -16.360 1.00 96.00 384 ALA A CA 1
ATOM 3054 C C . ALA A 1 384 ? 8.711 -4.214 -17.840 1.00 96.00 384 ALA A C 1
ATOM 3056 O O . ALA A 1 384 ? 9.580 -3.855 -18.635 1.00 96.00 384 ALA A O 1
ATOM 3057 N N . ILE A 1 385 ? 7.445 -4.398 -18.216 1.00 97.12 385 ILE A N 1
ATOM 3058 C CA . ILE A 1 385 ? 6.997 -4.104 -19.576 1.00 97.12 385 ILE A CA 1
ATOM 3059 C C . ILE A 1 385 ? 7.021 -2.588 -19.793 1.00 97.12 385 ILE A C 1
ATOM 3061 O O . ILE A 1 385 ? 6.419 -1.856 -18.995 1.00 97.12 385 ILE A O 1
ATOM 3065 N N . PRO A 1 386 ? 7.677 -2.106 -20.863 1.00 96.19 386 PRO A N 1
ATOM 3066 C CA . PRO A 1 386 ? 7.770 -0.683 -21.123 1.00 96.19 386 PRO A CA 1
ATOM 3067 C C . PRO A 1 386 ? 6.404 -0.093 -21.459 1.00 96.19 386 PRO A C 1
ATOM 3069 O O . PRO A 1 386 ? 5.557 -0.729 -22.090 1.00 96.19 386 PRO A O 1
ATOM 3072 N N . ALA A 1 387 ? 6.190 1.171 -21.099 1.00 96.69 387 ALA A N 1
ATOM 3073 C CA . ALA A 1 387 ? 4.895 1.816 -21.307 1.00 96.69 387 ALA A CA 1
ATOM 3074 C C . ALA A 1 387 ? 4.491 1.928 -22.792 1.00 96.69 387 ALA A C 1
ATOM 3076 O O . ALA A 1 387 ? 3.303 2.023 -23.101 1.00 96.69 387 ALA A O 1
ATOM 3077 N N . SER A 1 388 ? 5.451 1.862 -23.721 1.00 96.75 388 SER A N 1
ATOM 3078 C CA . SER A 1 388 ? 5.196 1.759 -25.166 1.00 96.75 388 SER A CA 1
ATOM 3079 C C . SER A 1 388 ? 4.507 0.459 -25.594 1.00 96.75 388 SER A C 1
ATOM 3081 O O . SER A 1 388 ? 3.861 0.445 -26.638 1.00 96.75 388 SER A O 1
ATOM 3083 N N . GLU A 1 389 ? 4.629 -0.609 -24.806 1.00 97.00 389 GLU A N 1
ATOM 3084 C CA . GLU A 1 389 ? 4.044 -1.934 -25.064 1.00 97.00 389 GLU A CA 1
ATOM 3085 C C . GLU A 1 389 ? 2.771 -2.187 -24.240 1.00 97.00 389 GLU A C 1
ATOM 3087 O O . GLU A 1 389 ? 2.162 -3.250 -24.335 1.00 97.00 389 GLU A O 1
ATOM 3092 N N . SER A 1 390 ? 2.334 -1.202 -23.450 1.00 97.31 390 SER A N 1
ATOM 3093 C CA . SER A 1 390 ? 1.150 -1.332 -22.602 1.00 97.31 390 SER A CA 1
ATOM 3094 C C . SER A 1 390 ? -0.118 -1.578 -23.427 1.00 97.31 390 SER A C 1
ATOM 3096 O O . SER A 1 390 ? -0.466 -0.787 -24.309 1.00 97.31 390 SER A O 1
ATOM 3098 N N . ALA A 1 391 ? -0.856 -2.632 -23.080 1.00 96.75 391 ALA A N 1
ATOM 3099 C CA . ALA A 1 391 ? -2.207 -2.917 -23.556 1.00 96.75 391 ALA A CA 1
ATOM 3100 C C . ALA A 1 391 ? -3.284 -2.248 -22.681 1.00 96.75 391 ALA A C 1
ATOM 3102 O O . ALA A 1 391 ? -4.406 -2.015 -23.142 1.00 96.75 391 ALA A O 1
ATOM 3103 N N . ALA A 1 392 ? -2.940 -1.887 -21.441 1.00 95.81 392 ALA A N 1
ATOM 3104 C CA . ALA A 1 392 ? -3.832 -1.217 -20.501 1.00 95.81 392 ALA A CA 1
ATOM 3105 C C . ALA A 1 392 ? -3.616 0.311 -20.478 1.00 95.81 392 ALA A C 1
ATOM 3107 O O . ALA A 1 392 ? -2.474 0.782 -20.532 1.00 95.81 392 ALA A O 1
ATOM 3108 N N . PRO A 1 393 ? -4.680 1.132 -20.372 1.00 96.94 393 PRO A N 1
ATOM 3109 C CA . PRO A 1 393 ? -4.524 2.550 -20.067 1.00 96.94 393 PRO A CA 1
ATOM 3110 C C . PRO A 1 393 ? -4.042 2.735 -18.621 1.00 96.94 393 PRO A C 1
ATOM 3112 O O . PRO A 1 393 ? -4.404 1.956 -17.738 1.00 96.94 393 PRO A O 1
ATOM 3115 N N . ALA A 1 394 ? -3.294 3.806 -18.351 1.00 97.31 394 ALA A N 1
ATOM 3116 C CA . ALA A 1 394 ? -2.819 4.106 -17.000 1.00 97.31 394 ALA A CA 1
ATOM 3117 C C . ALA A 1 394 ? -3.152 5.534 -16.553 1.00 97.31 394 ALA A C 1
ATOM 3119 O O . ALA A 1 394 ? -2.953 6.501 -17.295 1.00 97.31 394 ALA A O 1
ATOM 3120 N N . LEU A 1 395 ? -3.592 5.663 -15.302 1.00 97.31 395 LEU A N 1
ATOM 3121 C CA . LEU A 1 395 ? -3.491 6.897 -14.538 1.00 97.31 395 LEU A CA 1
ATOM 3122 C C . LEU A 1 395 ? -2.147 6.894 -13.816 1.00 97.31 395 LEU A C 1
ATOM 3124 O O . LEU A 1 395 ? -1.957 6.167 -12.839 1.00 97.31 395 LEU A O 1
ATOM 3128 N N . ILE A 1 396 ? -1.228 7.721 -14.305 1.00 97.12 396 ILE A N 1
ATOM 3129 C CA . ILE A 1 396 ? 0.076 7.934 -13.690 1.00 97.12 396 ILE A CA 1
ATOM 3130 C C . ILE A 1 396 ? -0.040 9.098 -12.706 1.00 97.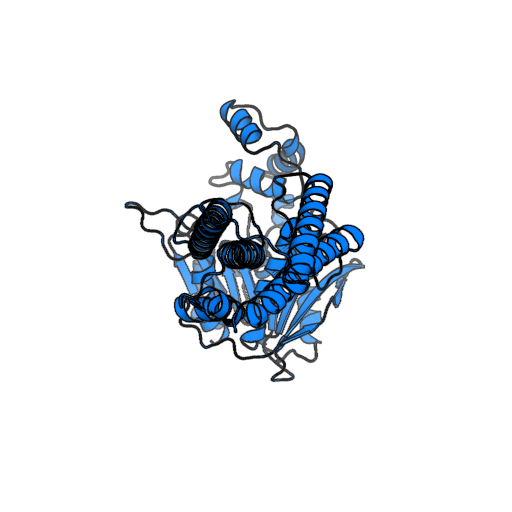12 396 ILE A C 1
ATOM 3132 O O . ILE A 1 396 ? -0.450 10.200 -13.075 1.00 97.12 396 ILE A O 1
ATOM 3136 N N . MET A 1 397 ? 0.320 8.864 -11.447 1.00 94.94 397 MET A N 1
ATOM 3137 C CA . MET A 1 397 ? 0.394 9.909 -10.425 1.00 94.94 397 MET A CA 1
ATOM 3138 C C . MET A 1 397 ? 1.843 10.117 -9.992 1.00 94.94 397 MET A C 1
ATOM 3140 O O . MET A 1 397 ? 2.465 9.187 -9.487 1.00 94.94 397 MET A O 1
ATOM 3144 N N . GLY A 1 398 ? 2.367 11.327 -10.164 1.00 93.75 398 GLY A N 1
ATOM 3145 C CA . GLY A 1 398 ? 3.739 11.695 -9.816 1.00 93.75 398 GLY A CA 1
ATOM 3146 C C . GLY A 1 398 ? 3.817 12.894 -8.880 1.00 93.75 398 GLY A C 1
ATOM 3147 O O . GLY A 1 398 ? 2.845 13.631 -8.703 1.00 93.75 398 GLY A O 1
ATOM 3148 N N . GLY A 1 399 ? 4.981 13.090 -8.269 1.00 93.12 399 GLY A N 1
ATOM 3149 C CA . GLY A 1 399 ? 5.273 14.237 -7.412 1.00 93.12 399 GLY A CA 1
ATOM 3150 C C . GLY A 1 399 ? 6.380 15.101 -8.006 1.00 93.12 399 GLY A C 1
ATOM 3151 O O . GLY A 1 399 ? 7.365 14.560 -8.491 1.00 93.12 399 GLY A O 1
ATOM 3152 N N . TRP A 1 400 ? 6.254 16.430 -7.935 1.00 92.94 400 TRP A N 1
ATOM 3153 C CA . TRP A 1 400 ? 7.297 17.367 -8.387 1.00 92.94 400 TRP A CA 1
ATOM 3154 C C . TRP A 1 400 ? 8.665 17.136 -7.730 1.00 92.94 400 TRP A C 1
ATOM 3156 O O . TRP A 1 400 ? 9.686 17.482 -8.312 1.00 92.94 400 TRP A O 1
ATOM 3166 N N . PHE A 1 401 ? 8.677 16.549 -6.533 1.00 89.69 401 PHE A N 1
ATOM 3167 C CA . PHE A 1 401 ? 9.873 16.274 -5.740 1.00 89.69 401 PHE A CA 1
ATOM 3168 C C . PHE A 1 401 ? 10.095 14.764 -5.546 1.00 89.69 401 PHE A C 1
ATOM 3170 O O . PHE A 1 401 ? 10.748 14.349 -4.589 1.00 89.69 401 PHE A O 1
ATOM 3177 N N . ASP A 1 402 ? 9.485 13.933 -6.393 1.00 90.94 402 ASP A N 1
ATOM 3178 C CA . ASP A 1 402 ? 9.625 12.480 -6.365 1.00 90.94 402 ASP A CA 1
ATOM 3179 C C . ASP A 1 402 ? 10.666 12.015 -7.405 1.00 90.94 402 ASP A C 1
ATOM 3181 O O . ASP A 1 402 ? 10.656 12.516 -8.534 1.00 90.94 402 ASP A O 1
ATOM 3185 N N . PRO A 1 403 ? 11.555 11.060 -7.066 1.00 89.25 403 PRO A N 1
ATOM 3186 C CA . PRO A 1 403 ? 12.628 10.630 -7.963 1.00 89.25 403 PRO A CA 1
ATOM 3187 C C . PRO A 1 403 ? 12.136 9.904 -9.226 1.00 89.25 403 PRO A C 1
ATOM 3189 O O . PRO A 1 403 ? 12.883 9.807 -10.195 1.00 89.25 403 PRO A O 1
ATOM 3192 N N . PHE A 1 404 ? 10.891 9.416 -9.261 1.00 93.19 404 PHE A N 1
ATOM 3193 C CA . PHE A 1 404 ? 10.332 8.745 -10.435 1.00 93.19 404 PHE A CA 1
ATOM 3194 C C . PHE A 1 404 ? 9.761 9.712 -11.479 1.00 93.19 404 PHE A C 1
ATOM 3196 O O . PHE A 1 404 ? 9.414 9.270 -12.573 1.00 93.19 404 PHE A O 1
ATOM 3203 N N . LEU A 1 405 ? 9.641 11.014 -11.186 1.00 94.81 405 LEU A N 1
ATOM 3204 C CA . LEU A 1 405 ? 8.870 11.935 -12.026 1.00 94.81 405 LEU A CA 1
ATOM 3205 C C . LEU A 1 405 ? 9.336 11.972 -13.486 1.00 94.81 405 LEU A C 1
ATOM 3207 O O . LEU A 1 405 ? 8.505 11.966 -14.394 1.00 94.81 405 LEU A O 1
ATOM 3211 N N . GLU A 1 406 ? 10.648 12.012 -13.722 1.00 93.69 406 GLU A N 1
ATOM 3212 C CA . GLU A 1 406 ? 11.198 12.064 -15.080 1.00 93.69 406 GLU A CA 1
ATOM 3213 C C . GLU A 1 406 ? 10.761 10.844 -15.901 1.00 93.69 406 GLU A C 1
ATOM 3215 O O . GLU A 1 406 ? 10.249 10.980 -17.017 1.00 93.69 406 GLU A O 1
ATOM 3220 N N . GLN A 1 407 ? 10.863 9.655 -15.304 1.00 94.12 407 GLN A N 1
ATOM 3221 C CA . GLN A 1 407 ? 10.404 8.416 -15.920 1.00 94.12 407 GLN A CA 1
ATOM 3222 C C . GLN A 1 407 ? 8.891 8.417 -16.117 1.00 94.12 407 GLN A C 1
ATOM 3224 O O . GLN A 1 407 ? 8.420 8.085 -17.196 1.00 94.12 407 GLN A O 1
ATOM 3229 N N . GLN A 1 408 ? 8.116 8.864 -15.131 1.00 96.94 408 GLN A N 1
ATOM 3230 C CA . GLN A 1 408 ? 6.657 8.926 -15.225 1.00 96.94 408 GLN A CA 1
ATOM 3231 C C . GLN A 1 408 ? 6.170 9.848 -16.352 1.00 96.94 408 GLN A C 1
ATOM 3233 O O . GLN A 1 408 ? 5.190 9.539 -17.037 1.00 96.94 408 GLN A O 1
ATOM 3238 N N . ILE A 1 409 ? 6.869 10.961 -16.594 1.00 97.44 409 ILE A N 1
ATOM 3239 C CA . ILE A 1 409 ? 6.609 11.835 -17.743 1.00 97.44 409 ILE A CA 1
ATOM 3240 C C . ILE A 1 409 ? 6.937 11.104 -19.052 1.00 97.44 409 ILE A C 1
ATOM 3242 O O . ILE A 1 409 ? 6.151 11.175 -20.002 1.00 97.44 409 ILE A O 1
ATOM 3246 N N . ALA A 1 410 ? 8.063 10.387 -19.120 1.00 96.19 410 ALA A N 1
ATOM 3247 C CA . ALA A 1 410 ? 8.440 9.604 -20.296 1.00 96.19 410 ALA A CA 1
ATOM 3248 C C . ALA A 1 410 ? 7.427 8.483 -20.593 1.00 96.19 410 ALA A C 1
ATOM 3250 O O . ALA A 1 410 ? 6.934 8.390 -21.720 1.00 96.19 410 ALA A O 1
ATOM 3251 N N . GLN A 1 411 ? 7.034 7.711 -19.579 1.00 97.12 411 GLN A N 1
ATOM 3252 C CA . GLN A 1 411 ? 6.003 6.676 -19.661 1.00 97.12 411 GLN A CA 1
ATOM 3253 C C . GLN A 1 411 ? 4.681 7.250 -20.171 1.00 97.12 411 GLN A C 1
ATOM 3255 O O . GLN A 1 411 ? 4.087 6.722 -21.108 1.00 97.12 411 GLN A O 1
ATOM 3260 N N . TYR A 1 412 ? 4.228 8.380 -19.615 1.00 98.00 412 TYR A N 1
ATOM 3261 C CA . TYR A 1 412 ? 3.005 9.029 -20.081 1.00 98.00 412 TYR A CA 1
ATOM 3262 C C . TYR A 1 412 ? 3.091 9.418 -21.562 1.00 98.00 412 TYR A C 1
ATOM 3264 O O . TYR A 1 412 ? 2.143 9.191 -22.316 1.00 98.00 412 TYR A O 1
ATOM 3272 N N . ARG A 1 413 ? 4.228 9.960 -22.015 1.00 98.25 413 ARG A N 1
ATOM 3273 C CA . ARG A 1 413 ? 4.436 10.280 -23.437 1.00 98.25 413 ARG A CA 1
ATOM 3274 C C . ARG A 1 413 ? 4.375 9.030 -24.316 1.00 98.25 413 ARG A C 1
ATOM 3276 O O . ARG A 1 413 ? 3.751 9.092 -25.373 1.00 98.25 413 ARG A O 1
ATOM 3283 N N . GLN A 1 414 ? 4.957 7.916 -23.875 1.00 97.94 414 GLN A N 1
ATOM 3284 C CA . GLN A 1 414 ? 4.884 6.632 -24.580 1.00 97.94 414 GLN A CA 1
ATOM 3285 C C . GLN A 1 414 ? 3.442 6.113 -24.664 1.00 97.94 414 GLN A C 1
ATOM 3287 O O . GLN A 1 414 ? 2.979 5.798 -25.757 1.00 97.94 414 GLN A O 1
ATOM 3292 N N . LEU A 1 415 ? 2.686 6.132 -23.559 1.00 97.94 415 LEU A N 1
ATOM 3293 C CA . LEU A 1 415 ? 1.269 5.746 -23.555 1.00 97.94 415 LEU A CA 1
ATOM 3294 C C . LEU A 1 415 ? 0.444 6.606 -24.517 1.00 97.94 415 LEU A C 1
ATOM 3296 O O . LEU A 1 415 ? -0.378 6.087 -25.268 1.00 97.94 415 LEU A O 1
ATOM 3300 N N . ARG A 1 416 ? 0.668 7.927 -24.529 1.00 97.94 416 ARG A N 1
ATOM 3301 C CA . ARG A 1 416 ? -0.025 8.850 -25.444 1.00 97.94 416 ARG A CA 1
ATOM 3302 C C . ARG A 1 416 ? 0.345 8.619 -26.910 1.00 97.94 416 ARG A C 1
ATOM 3304 O O . ARG A 1 416 ? -0.503 8.857 -27.768 1.00 97.94 416 ARG A O 1
ATOM 3311 N N . ALA A 1 417 ? 1.556 8.143 -27.185 1.00 97.38 417 ALA A N 1
ATOM 3312 C CA . ALA A 1 417 ? 2.021 7.775 -28.521 1.00 97.38 417 ALA A CA 1
ATOM 3313 C C . ALA A 1 417 ? 1.643 6.339 -28.941 1.00 97.38 417 ALA A C 1
ATOM 3315 O O . ALA A 1 417 ? 1.918 5.960 -30.078 1.00 97.38 417 ALA A O 1
ATOM 3316 N N . SER A 1 418 ? 1.016 5.550 -28.060 1.00 95.38 418 SER A N 1
ATOM 3317 C CA . SER A 1 418 ? 0.609 4.171 -28.352 1.00 95.38 418 SER A CA 1
ATOM 3318 C C . SER A 1 418 ? -0.312 4.089 -29.575 1.00 95.38 418 SER A C 1
ATOM 3320 O O . SER A 1 418 ? -1.231 4.897 -29.740 1.00 95.38 418 SER A O 1
ATOM 3322 N N . SER A 1 419 ? -0.105 3.063 -30.405 1.00 88.56 419 SER A N 1
ATOM 3323 C CA . SER A 1 419 ? -1.000 2.722 -31.518 1.00 88.56 419 SER A CA 1
ATOM 3324 C C . SER A 1 419 ? -2.341 2.148 -31.041 1.00 88.56 419 SER A C 1
ATOM 3326 O O . SER A 1 419 ? -3.321 2.150 -31.789 1.00 88.56 419 SER A O 1
ATOM 3328 N N . VAL A 1 420 ? -2.428 1.701 -29.783 1.00 94.19 420 VAL A N 1
ATOM 3329 C CA . VAL A 1 420 ? -3.665 1.205 -29.179 1.00 94.19 420 VAL A CA 1
ATOM 3330 C C . VAL A 1 420 ? -4.530 2.396 -28.764 1.00 94.19 420 VAL A C 1
ATOM 3332 O O . VAL A 1 420 ? -4.292 3.053 -27.748 1.00 94.19 420 VAL A O 1
ATOM 3335 N N . ALA A 1 421 ? -5.585 2.669 -29.539 1.00 94.44 421 ALA A N 1
ATOM 3336 C CA . ALA A 1 421 ? -6.425 3.858 -29.364 1.00 94.44 421 ALA A CA 1
ATOM 3337 C C . ALA A 1 421 ? -6.997 4.012 -27.941 1.00 94.44 421 ALA A C 1
ATOM 3339 O O . ALA A 1 421 ? -7.045 5.131 -27.428 1.00 94.44 421 ALA A O 1
ATOM 3340 N N . ARG A 1 422 ? -7.397 2.910 -27.286 1.00 94.69 422 ARG A N 1
ATOM 3341 C CA . ARG A 1 422 ? -7.868 2.920 -25.888 1.00 94.69 422 ARG A CA 1
ATOM 3342 C C . ARG A 1 422 ? -6.781 3.428 -24.937 1.00 94.69 422 ARG A C 1
ATOM 3344 O O . ARG A 1 422 ? -7.061 4.293 -24.114 1.00 94.69 422 ARG A O 1
ATOM 3351 N N . VAL A 1 423 ? -5.549 2.940 -25.074 1.00 96.88 423 VAL A N 1
ATOM 3352 C CA . VAL A 1 423 ? -4.407 3.314 -24.224 1.00 96.88 423 VAL A CA 1
ATOM 3353 C C . VAL A 1 423 ? -4.045 4.783 -24.427 1.00 96.88 423 VAL A C 1
ATOM 3355 O O . VAL A 1 423 ? -3.999 5.543 -23.457 1.00 96.88 423 VAL A O 1
ATOM 3358 N N . SER A 1 424 ? -3.891 5.213 -25.682 1.00 96.81 424 SER A N 1
ATOM 3359 C CA . SER A 1 424 ? -3.533 6.596 -26.017 1.00 96.81 424 SER A CA 1
ATOM 3360 C C . SER A 1 424 ? -4.591 7.611 -25.575 1.00 96.81 424 SER A C 1
ATOM 3362 O O . SER A 1 424 ? -4.256 8.661 -25.017 1.00 96.81 424 SER A O 1
ATOM 3364 N N . ARG A 1 425 ? -5.882 7.310 -25.779 1.00 95.88 425 ARG A N 1
ATOM 3365 C CA . ARG A 1 425 ? -6.979 8.232 -25.441 1.00 95.88 425 ARG A CA 1
ATOM 3366 C C . ARG A 1 425 ? -7.297 8.274 -23.958 1.00 95.88 425 ARG A C 1
ATOM 3368 O O . ARG A 1 425 ? -7.695 9.338 -23.477 1.00 95.88 425 ARG A O 1
ATOM 3375 N N . ASN A 1 426 ? -7.131 7.167 -23.237 1.00 95.38 426 ASN A N 1
ATOM 3376 C CA . ASN A 1 426 ? -7.586 7.081 -21.852 1.00 95.38 426 ASN A CA 1
ATOM 3377 C C . ASN A 1 426 ? -6.473 7.316 -20.834 1.00 95.38 426 ASN A C 1
ATOM 3379 O O . ASN A 1 426 ? -6.796 7.738 -19.737 1.00 95.38 426 ASN A O 1
ATOM 3383 N N . SER A 1 427 ? -5.188 7.168 -21.173 1.00 97.12 427 SER A N 1
ATOM 3384 C CA . SER A 1 427 ? -4.097 7.405 -20.210 1.00 97.12 427 SER A CA 1
ATOM 3385 C C . SER A 1 427 ? -4.004 8.865 -19.746 1.00 97.12 427 SER A C 1
ATOM 3387 O O . SER A 1 427 ? -4.200 9.801 -20.531 1.00 97.12 427 SER A O 1
ATOM 3389 N N . ARG A 1 428 ? -3.710 9.081 -18.460 1.00 96.75 428 ARG A N 1
ATOM 3390 C CA . ARG A 1 428 ? -3.661 10.404 -17.808 1.00 96.75 428 ARG A CA 1
ATOM 3391 C C . ARG A 1 428 ? -2.427 10.520 -16.916 1.00 96.75 428 ARG A C 1
ATOM 3393 O O . ARG A 1 428 ? -1.961 9.523 -16.378 1.00 96.75 428 ARG A O 1
ATOM 3400 N N . LEU A 1 429 ? -1.942 11.747 -16.733 1.00 96.50 429 LEU A N 1
ATOM 3401 C CA . LEU A 1 429 ? -0.864 12.083 -15.804 1.00 96.50 429 LEU A CA 1
ATOM 3402 C C . LEU A 1 429 ? -1.346 13.170 -14.841 1.00 96.50 429 LEU A C 1
ATOM 3404 O O . LEU A 1 429 ? -1.873 14.193 -15.277 1.00 96.50 429 LEU A O 1
ATOM 3408 N N . VAL A 1 430 ? -1.134 12.956 -13.546 1.00 95.00 430 VAL A N 1
ATOM 3409 C CA . VAL A 1 430 ? -1.361 13.946 -12.488 1.00 95.00 430 VAL A CA 1
ATOM 3410 C C . VAL A 1 430 ? -0.046 14.164 -11.752 1.00 95.00 430 VAL A C 1
ATOM 3412 O O . VAL A 1 430 ? 0.503 13.217 -11.196 1.00 95.00 430 VAL A O 1
ATOM 3415 N N . VAL A 1 431 ? 0.441 15.407 -11.724 1.00 94.88 431 VAL A N 1
ATOM 3416 C CA . VAL A 1 431 ? 1.656 15.782 -10.985 1.00 94.88 431 VAL A CA 1
ATOM 3417 C C . VAL A 1 431 ? 1.300 16.787 -9.901 1.00 94.88 431 VAL A C 1
ATOM 3419 O O . VAL A 1 431 ? 0.782 17.865 -10.194 1.00 94.88 431 VAL A O 1
ATOM 3422 N N . GLY A 1 432 ? 1.560 16.429 -8.647 1.00 90.81 432 GLY A N 1
ATOM 3423 C CA . GLY A 1 432 ? 1.302 17.290 -7.494 1.00 90.81 432 GLY A CA 1
ATOM 3424 C C . GLY A 1 432 ? 2.571 17.684 -6.735 1.00 90.81 432 GLY A C 1
ATOM 3425 O O . GLY A 1 432 ? 3.653 17.162 -7.005 1.00 90.81 432 GLY A O 1
ATOM 3426 N N . PRO A 1 433 ? 2.469 18.611 -5.767 1.00 89.75 433 PRO A N 1
ATOM 3427 C CA . PRO A 1 433 ? 3.592 19.071 -4.946 1.00 89.75 433 PRO A CA 1
ATOM 3428 C C . PRO A 1 433 ? 3.923 18.051 -3.841 1.00 89.75 433 PRO A C 1
ATOM 3430 O O . PRO A 1 433 ? 3.716 18.298 -2.651 1.00 89.75 433 PRO A O 1
ATOM 3433 N N . TRP A 1 434 ? 4.394 16.872 -4.243 1.00 87.19 434 TRP A N 1
ATOM 3434 C CA . TRP A 1 434 ? 4.652 15.735 -3.357 1.00 87.19 434 TRP A CA 1
ATOM 3435 C C . TRP A 1 434 ? 6.091 15.234 -3.488 1.00 87.19 434 TRP A C 1
ATOM 3437 O O . TRP A 1 434 ? 6.686 15.333 -4.563 1.00 87.19 434 TRP A O 1
ATOM 3447 N N . THR A 1 435 ? 6.614 14.680 -2.393 1.00 84.25 435 THR A N 1
ATOM 3448 C CA . THR A 1 435 ? 7.798 13.808 -2.376 1.00 84.25 435 THR A CA 1
ATOM 3449 C C . THR A 1 435 ? 7.348 12.341 -2.435 1.00 84.25 435 THR A C 1
ATOM 3451 O O . THR A 1 435 ? 6.150 12.051 -2.539 1.00 84.25 435 THR A O 1
ATOM 3454 N N . HIS A 1 436 ? 8.286 11.398 -2.307 1.00 83.94 436 HIS A N 1
ATOM 3455 C CA . HIS A 1 436 ? 7.985 9.968 -2.297 1.00 83.94 436 HIS A CA 1
ATOM 3456 C C . HIS A 1 436 ? 7.053 9.552 -1.148 1.00 83.94 436 HIS A C 1
ATOM 3458 O O . HIS A 1 436 ? 7.460 9.387 0.003 1.00 83.94 436 HIS A O 1
ATOM 3464 N N . ALA A 1 437 ? 5.769 9.371 -1.478 1.00 72.69 437 ALA A N 1
ATOM 3465 C CA . ALA A 1 437 ? 4.680 8.998 -0.570 1.00 72.69 437 ALA A CA 1
ATOM 3466 C C . ALA A 1 437 ? 4.480 9.933 0.645 1.00 72.69 437 ALA A C 1
ATOM 3468 O O . ALA A 1 437 ? 3.896 9.509 1.657 1.00 72.69 437 ALA A O 1
ATOM 3469 N N . ALA A 1 438 ? 4.937 11.185 0.554 1.00 67.00 438 ALA A N 1
ATOM 3470 C CA . ALA A 1 438 ? 4.925 12.158 1.642 1.00 67.00 438 ALA A CA 1
ATOM 3471 C C . ALA A 1 438 ? 4.604 13.587 1.159 1.00 67.00 438 ALA A C 1
ATOM 3473 O O . ALA A 1 438 ? 4.584 13.889 -0.036 1.00 67.00 438 ALA A O 1
ATOM 3474 N N . SER A 1 439 ? 4.276 14.460 2.115 1.00 71.81 439 SER A N 1
ATOM 3475 C CA . SER A 1 439 ? 4.027 15.882 1.857 1.00 71.81 439 SER A CA 1
ATOM 3476 C C . SER A 1 439 ? 5.338 16.662 1.778 1.00 71.81 439 SER A C 1
ATOM 3478 O O . SER A 1 439 ? 6.299 16.347 2.478 1.00 71.81 439 SER A O 1
ATOM 3480 N N . VAL A 1 440 ? 5.343 17.718 0.968 1.00 68.00 440 VAL A N 1
ATOM 3481 C CA . VAL A 1 440 ? 6.433 18.699 0.885 1.00 68.00 440 VAL A CA 1
ATOM 3482 C C . VAL A 1 440 ? 6.099 19.877 1.796 1.00 68.00 440 VAL A C 1
ATOM 3484 O O . VAL A 1 440 ? 4.958 20.329 1.805 1.00 68.00 440 VAL A O 1
ATOM 3487 N N . ALA A 1 441 ? 7.071 20.402 2.539 1.00 71.50 441 ALA A N 1
ATOM 3488 C CA . ALA A 1 441 ? 6.924 21.719 3.153 1.00 71.50 441 ALA A CA 1
ATOM 3489 C C . ALA A 1 441 ? 7.207 22.785 2.085 1.00 71.50 441 ALA A C 1
ATOM 3491 O O . ALA A 1 441 ? 8.335 22.885 1.603 1.00 71.50 441 ALA A O 1
ATOM 3492 N N . MET A 1 442 ? 6.187 23.542 1.681 1.00 74.56 442 MET A N 1
ATOM 3493 C CA . MET A 1 442 ? 6.359 24.623 0.708 1.00 74.56 442 MET A CA 1
ATOM 3494 C C . MET A 1 442 ? 6.903 25.884 1.404 1.00 74.56 442 MET A C 1
ATOM 3496 O O . MET A 1 442 ? 6.782 26.008 2.631 1.00 74.56 442 MET A O 1
ATOM 3500 N N . PRO A 1 443 ? 7.483 26.841 0.649 1.00 73.62 443 PRO A N 1
ATOM 3501 C CA . PRO A 1 443 ? 7.793 28.168 1.176 1.00 73.62 443 PRO A CA 1
ATOM 3502 C C . PRO A 1 443 ? 6.593 28.769 1.928 1.00 73.62 443 PRO A C 1
ATOM 3504 O O . PRO A 1 443 ? 5.444 28.462 1.614 1.00 73.62 443 PRO A O 1
ATOM 3507 N N . GLU A 1 444 ? 6.865 29.592 2.945 1.00 73.38 444 GLU A N 1
ATOM 3508 C CA . GLU A 1 444 ? 5.844 30.251 3.788 1.00 73.38 444 GLU A CA 1
ATOM 3509 C C . GLU A 1 444 ? 5.015 29.307 4.685 1.00 73.38 444 GLU A C 1
ATOM 3511 O O . GLU A 1 444 ? 4.044 29.725 5.311 1.00 73.38 444 GLU A O 1
ATOM 3516 N N . GLY A 1 445 ? 5.416 28.036 4.813 1.00 61.59 445 GLY A N 1
ATOM 3517 C CA . GLY A 1 445 ? 4.779 27.088 5.733 1.00 61.59 445 GLY A CA 1
ATOM 3518 C C . GLY A 1 445 ? 3.471 26.488 5.212 1.00 61.59 445 GLY A C 1
ATOM 3519 O O . GLY A 1 445 ? 2.741 25.855 5.976 1.00 61.59 445 GLY A O 1
ATOM 3520 N N . VAL A 1 446 ? 3.173 26.646 3.919 1.00 64.94 446 VAL A N 1
ATOM 3521 C CA . VAL A 1 446 ? 2.026 25.989 3.287 1.00 64.94 446 VAL A CA 1
ATOM 3522 C C . VAL A 1 446 ? 2.278 24.481 3.227 1.00 64.94 446 VAL A C 1
ATOM 3524 O O . VAL A 1 446 ? 3.235 24.010 2.610 1.00 64.94 446 VAL A O 1
ATOM 3527 N N . LEU A 1 447 ? 1.396 23.709 3.860 1.00 64.12 447 LEU A N 1
ATOM 3528 C CA . LEU A 1 447 ? 1.388 22.253 3.759 1.00 64.12 447 LEU A CA 1
ATOM 3529 C C . LEU A 1 447 ? 0.352 21.838 2.706 1.00 64.12 447 LEU A C 1
ATOM 3531 O O . LEU A 1 447 ? -0.852 21.931 2.962 1.00 64.12 447 LEU A O 1
ATOM 3535 N N . PRO A 1 448 ? 0.781 21.398 1.509 1.00 66.88 448 PRO A N 1
ATOM 3536 C CA . PRO A 1 448 ? -0.131 20.903 0.501 1.00 66.88 448 PRO A CA 1
ATOM 3537 C C . PRO A 1 448 ? -0.826 19.640 1.005 1.00 66.88 448 PRO A C 1
ATOM 3539 O O . PRO A 1 448 ? -0.325 18.901 1.863 1.00 66.88 448 PRO A O 1
ATOM 3542 N N . ARG A 1 449 ? -2.000 19.372 0.430 1.00 68.00 449 ARG A N 1
ATOM 3543 C CA . ARG A 1 449 ? -2.784 18.181 0.749 1.00 68.00 449 ARG A CA 1
ATOM 3544 C C . ARG A 1 449 ? -1.919 16.930 0.606 1.00 68.00 449 ARG A C 1
ATOM 3546 O O . ARG A 1 449 ? -1.268 16.733 -0.421 1.00 68.00 449 ARG A O 1
ATOM 3553 N N . SER A 1 450 ? -1.950 16.087 1.640 1.00 70.31 450 SER A N 1
ATOM 3554 C CA . SER A 1 450 ? -1.175 14.847 1.690 1.00 70.31 450 SER A CA 1
ATOM 3555 C C . SER A 1 450 ? -1.377 14.0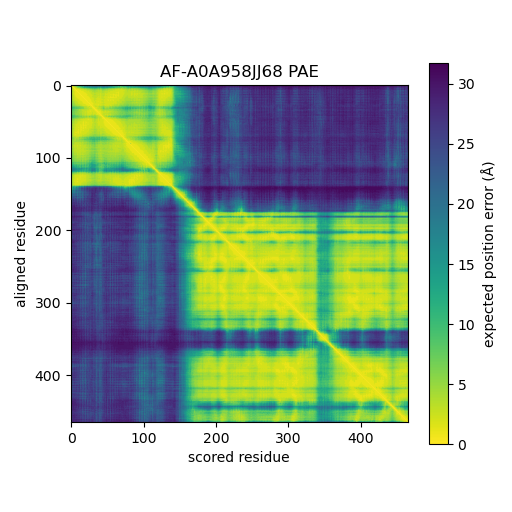20 0.429 1.00 70.31 450 SER A C 1
ATOM 3557 O O . SER A 1 450 ? -2.517 13.740 0.045 1.00 70.31 450 SER A O 1
ATOM 3559 N N . TYR A 1 451 ? -0.264 13.579 -0.157 1.00 72.50 451 TYR A N 1
ATOM 3560 C CA . TYR A 1 451 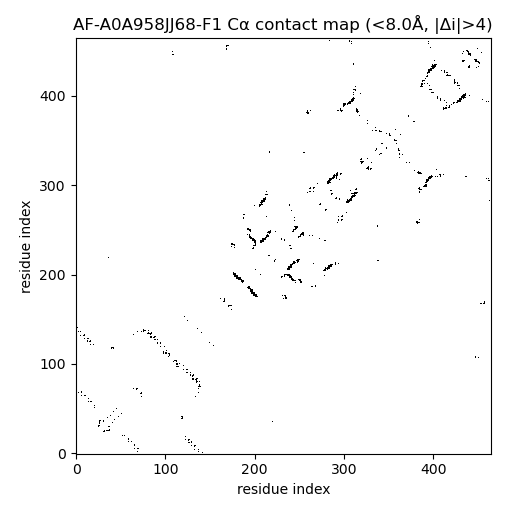? -0.226 12.667 -1.295 1.00 72.50 451 TYR A CA 1
ATOM 3561 C C . TYR A 1 451 ? -1.200 11.492 -1.124 1.00 72.50 451 TYR A C 1
ATOM 3563 O O . TYR A 1 451 ? -1.991 11.195 -2.013 1.00 72.50 451 TYR A O 1
ATOM 3571 N N . ARG A 1 452 ? -1.205 10.867 0.063 1.00 69.56 452 ARG A N 1
ATOM 3572 C CA . ARG A 1 452 ? -2.017 9.673 0.353 1.00 69.56 452 ARG A CA 1
ATOM 3573 C C . ARG A 1 452 ? -3.517 9.934 0.290 1.00 69.56 452 ARG A C 1
ATOM 3575 O O . ARG A 1 452 ? -4.277 9.015 0.023 1.00 69.56 452 ARG A O 1
ATOM 3582 N N . ILE A 1 453 ? -3.941 11.162 0.576 1.00 68.69 453 ILE A N 1
ATOM 3583 C CA . ILE A 1 453 ? -5.346 11.568 0.495 1.00 68.69 453 ILE A CA 1
ATOM 3584 C C . ILE A 1 453 ? -5.655 12.033 -0.932 1.00 68.69 453 ILE A C 1
ATOM 3586 O O . ILE A 1 453 ? -6.693 11.685 -1.492 1.00 68.69 453 ILE A O 1
ATOM 3590 N N . ALA A 1 454 ? -4.738 12.794 -1.534 1.00 75.62 454 ALA A N 1
ATOM 3591 C CA . ALA A 1 454 ? -4.879 13.319 -2.884 1.00 75.62 454 ALA A CA 1
ATOM 3592 C C . ALA A 1 454 ? -4.894 12.220 -3.961 1.00 75.62 454 ALA A C 1
ATOM 3594 O O . ALA A 1 454 ? -5.523 12.418 -4.995 1.00 75.62 454 ALA A O 1
ATOM 3595 N N . SER A 1 455 ? -4.270 11.061 -3.720 1.00 76.31 455 SER A N 1
ATOM 3596 C CA . SER A 1 455 ? -4.232 9.949 -4.678 1.00 76.31 455 SER A CA 1
ATOM 3597 C C . SER A 1 455 ? -5.502 9.096 -4.733 1.00 76.31 455 SER A C 1
ATOM 3599 O O . SER A 1 455 ? -5.664 8.296 -5.652 1.00 76.31 455 SER A O 1
ATOM 3601 N N . ILE A 1 456 ? -6.431 9.266 -3.785 1.00 79.00 456 ILE A N 1
ATOM 3602 C CA . ILE A 1 456 ? -7.650 8.445 -3.709 1.00 79.00 456 ILE A CA 1
ATOM 3603 C C . ILE A 1 456 ? -8.727 8.946 -4.678 1.00 79.00 456 ILE A C 1
ATOM 3605 O O . ILE A 1 456 ? -9.336 8.139 -5.377 1.00 79.00 456 ILE A O 1
ATOM 3609 N N . GLN A 1 457 ? -8.971 10.260 -4.727 1.00 79.06 457 GLN A N 1
ATOM 3610 C CA . GLN A 1 457 ? -10.051 10.831 -5.544 1.00 79.06 457 GLN A CA 1
ATOM 3611 C C . GLN A 1 457 ? -9.859 10.557 -7.049 1.00 79.06 457 GLN A C 1
ATOM 3613 O O . GLN A 1 457 ? -10.764 9.973 -7.647 1.00 79.06 457 GLN A O 1
ATOM 3618 N N . PRO A 1 458 ? -8.691 10.857 -7.659 1.00 83.81 458 PRO A N 1
ATOM 3619 C CA . PRO A 1 458 ? -8.463 10.567 -9.075 1.00 83.81 458 PRO A CA 1
ATOM 3620 C C . PRO A 1 458 ? -8.600 9.078 -9.397 1.00 83.81 458 PRO A C 1
ATOM 3622 O O . PRO A 1 458 ? -9.039 8.710 -10.481 1.00 83.81 458 PRO A O 1
ATOM 3625 N N . ALA A 1 459 ? -8.261 8.211 -8.440 1.00 83.75 459 ALA A N 1
ATOM 3626 C CA . ALA A 1 459 ? -8.370 6.775 -8.621 1.00 83.75 459 ALA A CA 1
ATOM 3627 C C . ALA A 1 459 ? -9.821 6.275 -8.691 1.00 83.75 459 ALA A C 1
ATOM 3629 O O . ALA A 1 459 ? -10.118 5.318 -9.399 1.00 83.75 459 ALA A O 1
ATOM 3630 N N . ILE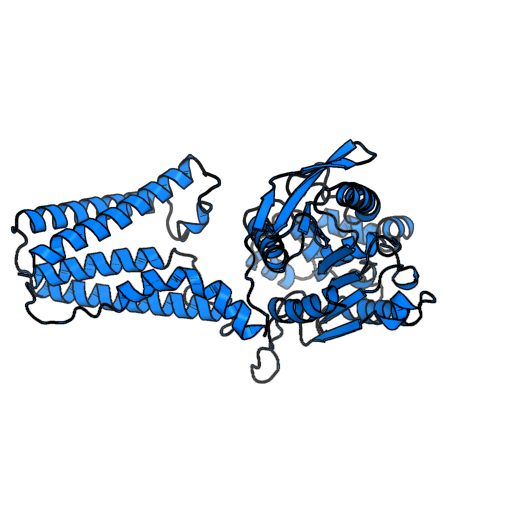 A 1 460 ? -10.741 6.940 -7.996 1.00 80.31 460 ILE A N 1
ATOM 3631 C CA . ILE A 1 460 ? -12.165 6.590 -8.018 1.00 80.31 460 ILE A CA 1
ATOM 3632 C C . ILE A 1 460 ? -12.811 7.006 -9.331 1.00 80.31 460 ILE A C 1
ATOM 3634 O O . ILE A 1 460 ? -13.548 6.220 -9.921 1.00 80.31 460 ILE A O 1
ATOM 3638 N N . GLU A 1 461 ? -12.490 8.206 -9.807 1.00 81.31 461 GLU A N 1
ATOM 3639 C CA . GLU A 1 461 ? -12.911 8.673 -11.130 1.00 81.31 461 GLU A CA 1
ATOM 3640 C C . GLU A 1 461 ? -12.346 7.770 -12.231 1.00 81.31 461 GLU A C 1
ATOM 3642 O O . GLU A 1 461 ? -13.059 7.417 -13.165 1.00 81.31 461 GLU A O 1
ATOM 3647 N N . TRP A 1 462 ? -11.097 7.320 -12.077 1.00 85.50 462 TRP A N 1
ATOM 3648 C CA . TRP A 1 462 ? -10.453 6.403 -13.011 1.00 85.50 462 TRP A CA 1
ATOM 3649 C C . TRP A 1 462 ? -11.168 5.062 -13.156 1.00 85.50 462 TRP A C 1
ATOM 3651 O O . TRP A 1 462 ? -11.421 4.633 -14.276 1.00 85.50 462 TRP A O 1
ATOM 3661 N N . PHE A 1 463 ? -11.520 4.405 -12.049 1.00 84.12 463 PHE A N 1
ATOM 3662 C CA . PHE A 1 463 ? -12.211 3.113 -12.109 1.00 84.12 463 PHE A CA 1
ATOM 3663 C C . PHE A 1 463 ? -13.660 3.208 -12.625 1.00 84.12 463 PHE A C 1
ATOM 3665 O O . PHE A 1 463 ? -14.243 2.194 -13.022 1.00 84.12 463 PHE A O 1
ATOM 3672 N N . ALA A 1 464 ? -14.253 4.406 -12.595 1.00 76.94 464 ALA A N 1
ATOM 3673 C CA . ALA A 1 464 ? -15.607 4.662 -13.080 1.00 76.94 464 ALA A CA 1
ATOM 3674 C C . ALA A 1 464 ? -15.685 4.919 -14.596 1.00 76.94 464 ALA A C 1
ATOM 3676 O O . ALA A 1 464 ? -16.770 4.764 -15.163 1.00 76.94 464 ALA A O 1
ATOM 3677 N N . MET A 1 465 ? -14.570 5.302 -15.232 1.00 65.31 465 MET A N 1
ATOM 3678 C CA . MET A 1 465 ? -14.437 5.380 -16.695 1.00 65.31 465 MET A CA 1
ATOM 3679 C C . MET A 1 465 ? -14.394 3.984 -17.329 1.00 65.31 465 MET A C 1
ATOM 3681 O O . MET A 1 465 ? -14.733 3.904 -18.530 1.00 65.31 465 MET A O 1
#

Foldseek 3Di:
DPLVPLLVVLVVLLVVLVVLLVVLVCCVPPVDPVDDHNLLADQPPDDPVVVSVVSVVVSVVSVVLSVCSVVVNQAQDLVLLVVLQVVLVVQLVVLVQQVVQVVCCVQVVDVARPPRGNHDSLSSNSVSSNSNSSSCSNNVDPDDDPPCVNVVCVVPVPCPVQVVLCVVQVDDRLAFDWDKDAWDWFQFPVGWTKIWIKIATPPDQAFAEEEFEAAAADDPVSVVVRVVVSSVVRSVTYTYIYIYDDNHPPTHHASPLAQQCLLRVLVSVLVVLVPDRHHDQAYAYDDEAVRLCSCLLCQLPLSHQEYEYELYAQACLCLQQVVLRGPVVVLVVVLVRSVQDDDPPVVVVVVVVVPDDDPPSSCPSVVVCVVCSVVPVSRVSNGHHQLLSGSYAYEYEEEPAESCVVRSVVSQVSQLVHPNCSSNVLHHYHYYNDYRQAWDQDPPRDTPRGPVSVSPNVVSVSSVD

Radius of gyration: 27.33 Å; Cα contacts (8 Å, |Δi|>4): 719; chains: 1; bounding box: 63×55×87 Å

pLDDT: mean 79.22, std 16.9, range [31.69, 98.25]

Nearest PDB structures (foldseek):
  3i2h-assembly1_A  TM=7.753E-01  e=3.771E-17  Rhodococcus sp. MB1 'Bresler 1999'
  1l7r-assembly1_A  TM=7.826E-01  e=6.117E-17  Rhodococcus sp. MB1
  1l7q-assembly1_A  TM=7.871E-01  e=8.002E-17  Rhodococcus sp. MB1
  9k48-assembly1_A  TM=7.700E-01  e=5.249E-16  Rhodococcus sp. MB1 'Bresler 1999'
  3i2j-assembly1_A  TM=7.748E-01  e=8.513E-16  Rhodococcus sp. MB1 'Bresler 1999'